Protein AF-0000000086876233 (afdb_homodimer)

Nearest PDB structures (foldseek):
  8zx1-assembly1_B  TM=8.241E-01  e=4.617E-13  Escherichia coli
  2onk-assembly2_I  TM=9.041E-01  e=1.017E-09  Archaeoglobus fulgidus
  8ja7-assembly1_A  TM=8.454E-01  e=2.463E-09  Mycobacterium tuberculosis H37Rv
  8y5f-assembly1_C  TM=8.431E-01  e=1.803E-08  Escherichia coli
  3d31-assembly1_C  TM=8.913E-01  e=1.379E-07  unclassified

pLDDT: mean 89.58, std 10.38, range [38.19, 98.56]

Organism: NCBI:txid248903

Structure (mmCIF, N/CA/C/O backbone):
data_AF-0000000086876233-model_v1
#
loop_
_entity.id
_entity.type
_entity.pdbx_description
1 polymer 'ABC transporter permease'
#
loop_
_atom_site.group_PDB
_atom_site.id
_atom_site.type_symbol
_atom_site.label_atom_id
_atom_site.label_alt_id
_atom_site.label_comp_id
_atom_site.label_asym_id
_atom_site.label_entity_id
_atom_site.label_seq_id
_atom_site.pdbx_PDB_ins_code
_atom_site.Cartn_x
_atom_site.Cartn_y
_atom_site.Cartn_z
_atom_site.occupancy
_atom_site.B_iso_or_equiv
_atom_site.auth_seq_id
_atom_site.auth_comp_id
_atom_site.auth_asym_id
_atom_site.auth_atom_id
_atom_site.pdbx_PDB_model_num
ATOM 1 N N . MET A 1 1 ? 32.031 28.344 3.961 1 38.19 1 MET A N 1
ATOM 2 C CA . MET A 1 1 ? 31.875 27.469 2.811 1 38.19 1 MET A CA 1
ATOM 3 C C . MET A 1 1 ? 30.531 27.672 2.146 1 38.19 1 MET A C 1
ATOM 5 O O . MET A 1 1 ? 29.484 27.625 2.812 1 38.19 1 MET A O 1
ATOM 9 N N . LYS A 1 2 ? 30.484 28.25 1.06 1 51.28 2 LYS A N 1
ATOM 10 C CA . LYS A 1 2 ? 29.344 28.906 0.417 1 51.28 2 LYS A CA 1
ATOM 11 C C . LYS A 1 2 ? 28.219 27.906 0.139 1 51.28 2 LYS A C 1
ATOM 13 O O . LYS A 1 2 ? 28.469 26.734 -0.105 1 51.28 2 LYS A O 1
ATOM 18 N N . LYS A 1 3 ? 27.016 28.219 0.527 1 57.66 3 LYS A N 1
ATOM 19 C CA . LYS A 1 3 ? 25.75 27.531 0.255 1 57.66 3 LYS A CA 1
ATOM 20 C C . LYS A 1 3 ? 25.828 26.75 -1.055 1 57.66 3 LYS A C 1
ATOM 22 O O . LYS A 1 3 ? 25.25 25.656 -1.166 1 57.66 3 LYS A O 1
ATOM 27 N N . SER A 1 4 ? 26.734 27.219 -1.841 1 59.12 4 SER A N 1
ATOM 28 C CA . SER A 1 4 ? 26.828 26.688 -3.193 1 59.12 4 SER A CA 1
ATOM 29 C C . SER A 1 4 ? 27.531 25.328 -3.201 1 59.12 4 SER A C 1
ATOM 31 O O . SER A 1 4 ? 27.172 24.438 -3.982 1 59.12 4 SER A O 1
ATOM 33 N N . VAL A 1 5 ? 28.469 25.156 -2.326 1 55.19 5 VAL A N 1
ATOM 34 C CA . VAL A 1 5 ? 29.266 23.938 -2.35 1 55.19 5 VAL A CA 1
ATOM 35 C C . VAL A 1 5 ? 28.406 22.75 -1.873 1 55.19 5 VAL A C 1
ATOM 37 O O . VAL A 1 5 ? 28.453 21.672 -2.459 1 55.19 5 VAL A O 1
ATOM 40 N N . ILE A 1 6 ? 27.641 22.984 -0.852 1 58.16 6 ILE A N 1
ATOM 41 C CA . ILE A 1 6 ? 26.797 21.922 -0.333 1 58.16 6 ILE A CA 1
ATOM 42 C C . ILE A 1 6 ? 25.75 21.531 -1.381 1 58.16 6 ILE A C 1
ATOM 44 O O . ILE A 1 6 ? 25.438 20.359 -1.563 1 58.16 6 ILE A O 1
ATOM 48 N N . TYR A 1 7 ? 25.344 22.531 -2.072 1 60.31 7 TYR A N 1
ATOM 49 C CA . TYR A 1 7 ? 24.375 22.266 -3.129 1 60.31 7 TYR A CA 1
ATOM 50 C C . TYR A 1 7 ? 25 21.406 -4.234 1 60.31 7 TYR A C 1
ATOM 52 O O . TYR A 1 7 ? 24.359 20.484 -4.742 1 60.31 7 TYR A O 1
ATOM 60 N N . TRP A 1 8 ? 26.172 21.781 -4.539 1 60.09 8 TRP A N 1
ATOM 61 C CA . TRP A 1 8 ? 26.859 21.031 -5.582 1 60.09 8 TRP A CA 1
ATOM 62 C C . TRP A 1 8 ? 27.156 19.609 -5.109 1 60.09 8 TRP A C 1
ATOM 64 O O . TRP A 1 8 ? 27.125 18.672 -5.902 1 60.09 8 TRP A O 1
ATOM 74 N N . LEU A 1 9 ? 27.328 19.484 -3.854 1 59.25 9 LEU A N 1
ATOM 75 C CA . LEU A 1 9 ? 27.625 18.172 -3.295 1 59.25 9 LEU A CA 1
ATOM 76 C C . LEU A 1 9 ? 26.375 17.297 -3.256 1 59.25 9 LEU A C 1
ATOM 78 O O . LEU A 1 9 ? 26.469 16.078 -3.389 1 59.25 9 LEU A O 1
ATOM 82 N N . LEU A 1 10 ? 25.312 18.062 -3.213 1 67.62 10 LEU A N 1
ATOM 83 C CA . LEU A 1 10 ? 24.094 17.297 -3.084 1 67.62 10 LEU A CA 1
ATOM 84 C C . LEU A 1 10 ? 23.469 17.031 -4.453 1 67.62 10 LEU A C 1
ATOM 86 O O . LEU A 1 10 ? 22.625 16.125 -4.594 1 67.62 10 LEU A O 1
ATOM 90 N N . LEU A 1 11 ? 23.969 17.734 -5.441 1 65.88 11 LEU A N 1
ATOM 91 C CA . LEU A 1 11 ? 23.406 17.641 -6.785 1 65.88 11 LEU A CA 1
ATOM 92 C C . LEU A 1 11 ? 23.516 16.219 -7.324 1 65.88 11 LEU A C 1
ATOM 94 O O . LEU A 1 11 ? 22.547 15.688 -7.863 1 65.88 11 LEU A O 1
ATOM 98 N N . PRO A 1 12 ? 24.656 15.625 -7.129 1 64.06 12 PRO A N 1
ATOM 99 C CA . PRO A 1 12 ? 24.734 14.25 -7.637 1 64.06 12 PRO A CA 1
ATOM 100 C C . PRO A 1 12 ? 23.734 13.312 -6.973 1 64.06 12 PRO A C 1
ATOM 102 O O . PRO A 1 12 ? 23.172 12.438 -7.633 1 64.06 12 PRO A O 1
ATOM 105 N N . GLY A 1 13 ? 23.578 13.625 -5.785 1 67.56 13 GLY A N 1
ATOM 106 C CA . GLY A 1 13 ? 22.609 12.812 -5.078 1 67.56 13 GLY A CA 1
ATOM 107 C C . GLY A 1 13 ? 21.188 13 -5.586 1 67.56 13 GLY A C 1
ATOM 108 O O . GLY A 1 13 ? 20.438 12.023 -5.746 1 67.56 13 GLY A O 1
ATOM 109 N N . PHE A 1 14 ? 20.984 14.148 -6 1 74.19 14 PHE A N 1
ATOM 110 C CA . PHE A 1 14 ? 19.641 14.461 -6.477 1 74.19 14 PHE A CA 1
ATOM 111 C C . PHE A 1 14 ? 19.406 13.883 -7.871 1 74.19 14 PHE A C 1
ATOM 113 O O . PHE A 1 14 ? 18.328 13.375 -8.172 1 74.19 14 PHE A O 1
ATOM 120 N N . VAL A 1 15 ? 20.391 14.047 -8.633 1 72.62 15 VAL A N 1
ATOM 121 C CA . VAL A 1 15 ? 20.297 13.484 -9.977 1 72.62 15 VAL A CA 1
ATOM 122 C C . VAL A 1 15 ? 20.125 11.969 -9.898 1 72.62 15 VAL A C 1
ATOM 124 O O . VAL A 1 15 ? 19.312 11.391 -10.617 1 72.62 15 VAL A O 1
ATOM 127 N N . PHE A 1 16 ? 20.812 11.469 -9 1 72.75 16 PHE A N 1
ATOM 128 C CA . PHE A 1 16 ? 20.719 10.031 -8.812 1 72.75 16 PHE A CA 1
ATOM 129 C C . PHE A 1 16 ? 19.328 9.641 -8.336 1 72.75 16 PHE A C 1
ATOM 131 O O . PHE A 1 16 ? 18.734 8.68 -8.836 1 72.75 16 PHE A O 1
ATOM 138 N N . LEU A 1 17 ? 18.875 10.477 -7.508 1 76.88 17 LEU A N 1
ATOM 139 C CA . LEU A 1 17 ? 17.547 10.18 -6.965 1 76.88 17 LEU A CA 1
ATOM 140 C C . LEU A 1 17 ? 16.484 10.297 -8.047 1 76.88 17 LEU A C 1
ATOM 142 O O . LEU A 1 17 ? 15.602 9.438 -8.156 1 76.88 17 LEU A O 1
ATOM 146 N N . ALA A 1 18 ? 16.609 11.336 -8.812 1 78.94 18 ALA A N 1
ATOM 147 C CA . ALA A 1 18 ? 15.656 11.516 -9.898 1 78.94 18 ALA A CA 1
ATOM 148 C C . ALA A 1 18 ? 15.742 10.359 -10.898 1 78.94 18 ALA A C 1
ATOM 150 O O . ALA A 1 18 ? 14.719 9.82 -11.32 1 78.94 18 ALA A O 1
ATOM 151 N N . ALA A 1 19 ? 16.938 10 -11.172 1 81.12 19 ALA A N 1
ATOM 152 C CA . ALA A 1 19 ? 17.156 8.875 -12.086 1 81.12 19 ALA A CA 1
ATOM 153 C C . ALA A 1 19 ? 16.625 7.574 -11.492 1 81.12 19 ALA A C 1
ATOM 155 O O . ALA A 1 19 ? 15.984 6.789 -12.195 1 81.12 19 ALA A O 1
ATOM 156 N N . PHE A 1 20 ? 16.859 7.453 -10.273 1 85.56 20 PHE A N 1
ATOM 157 C CA . PHE A 1 20 ? 16.438 6.258 -9.555 1 85.56 20 PHE A CA 1
ATOM 158 C C . PHE A 1 20 ? 14.914 6.164 -9.508 1 85.56 20 PHE A C 1
ATOM 160 O O . PHE A 1 20 ? 14.352 5.07 -9.617 1 85.56 20 PHE A O 1
ATOM 167 N N . MET A 1 21 ? 14.273 7.289 -9.547 1 84.69 21 MET A N 1
ATOM 168 C CA . MET A 1 21 ? 12.828 7.324 -9.391 1 84.69 21 MET A CA 1
ATOM 169 C C . MET A 1 21 ? 12.133 7.266 -10.75 1 84.69 21 MET A C 1
ATOM 171 O O . MET A 1 21 ? 11.078 6.648 -10.883 1 84.69 21 MET A O 1
ATOM 175 N N . ILE A 1 22 ? 12.719 7.805 -11.797 1 89.5 22 ILE A N 1
ATOM 176 C CA . ILE A 1 22 ? 12.008 8.047 -13.047 1 89.5 22 ILE A CA 1
ATOM 177 C C . ILE A 1 22 ? 12.5 7.078 -14.117 1 89.5 22 ILE A C 1
ATOM 179 O O . ILE A 1 22 ? 11.703 6.57 -14.914 1 89.5 22 ILE A O 1
ATOM 183 N N . ILE A 1 23 ? 13.688 6.695 -14.141 1 90.31 23 ILE A N 1
ATOM 184 C CA . ILE A 1 23 ? 14.336 5.984 -15.234 1 90.31 23 ILE A CA 1
ATOM 185 C C . ILE A 1 23 ? 13.688 4.613 -15.422 1 90.31 23 ILE A C 1
ATOM 187 O O . ILE A 1 23 ? 13.383 4.215 -16.547 1 90.31 23 ILE A O 1
ATOM 191 N N . PRO A 1 24 ? 13.469 3.887 -14.328 1 91.19 24 PRO A N 1
ATOM 192 C CA . PRO A 1 24 ? 12.883 2.562 -14.539 1 91.19 24 PRO A CA 1
ATOM 193 C C . PRO A 1 24 ? 11.547 2.623 -15.273 1 91.19 24 PRO A C 1
ATOM 195 O O . PRO A 1 24 ? 11.297 1.821 -16.172 1 91.19 24 PRO A O 1
ATOM 198 N N . ILE A 1 25 ? 10.781 3.547 -14.945 1 91.44 25 ILE A N 1
ATOM 199 C CA . ILE A 1 25 ? 9.438 3.678 -15.5 1 91.44 25 ILE A CA 1
ATOM 200 C C . ILE A 1 25 ? 9.531 4.148 -16.953 1 91.44 25 ILE A C 1
ATOM 202 O O . ILE A 1 25 ? 8.859 3.605 -17.828 1 91.44 25 ILE A O 1
ATOM 206 N N . VAL A 1 26 ? 10.414 5.105 -17.203 1 91.31 26 VAL A N 1
ATOM 207 C CA . VAL A 1 26 ? 10.586 5.66 -18.547 1 91.31 26 VAL A CA 1
ATOM 208 C C . VAL A 1 26 ? 11.125 4.586 -19.484 1 91.31 26 VAL A C 1
ATOM 210 O O . VAL A 1 26 ? 10.719 4.5 -20.641 1 91.31 26 VAL A O 1
ATOM 213 N N . LEU A 1 27 ? 12.031 3.775 -19.016 1 90.88 27 LEU A N 1
ATOM 214 C CA . LEU A 1 27 ? 12.602 2.709 -19.828 1 90.88 27 LEU A CA 1
ATOM 215 C C . LEU A 1 27 ? 11.547 1.665 -20.172 1 90.88 27 LEU A C 1
ATOM 217 O O . LEU A 1 27 ? 11.547 1.116 -21.281 1 90.88 27 LEU A O 1
ATOM 221 N N . THR A 1 28 ? 10.688 1.397 -19.172 1 92.81 28 THR A N 1
ATOM 222 C CA . THR A 1 28 ? 9.594 0.465 -19.422 1 92.81 28 THR A CA 1
ATOM 223 C C . THR A 1 28 ? 8.68 0.987 -20.531 1 92.81 28 THR A C 1
ATOM 225 O O . THR A 1 28 ? 8.359 0.26 -21.469 1 92.81 28 THR A O 1
ATOM 228 N N . ILE A 1 29 ? 8.328 2.215 -20.484 1 93.5 29 ILE A N 1
ATOM 229 C CA . ILE A 1 29 ? 7.461 2.824 -21.484 1 93.5 29 ILE A CA 1
ATOM 230 C C . ILE A 1 29 ? 8.172 2.838 -22.828 1 93.5 29 ILE A C 1
ATOM 232 O O . ILE A 1 29 ? 7.574 2.5 -23.859 1 93.5 29 ILE A O 1
ATOM 236 N N . GLY A 1 30 ? 9.398 3.191 -22.875 1 91.94 30 GLY A N 1
ATOM 237 C CA . GLY A 1 30 ? 10.18 3.258 -24.094 1 91.94 30 GLY A CA 1
ATOM 238 C C . GLY A 1 30 ? 10.297 1.921 -24.797 1 91.94 30 GLY A C 1
ATOM 239 O O . GLY A 1 30 ? 10.289 1.861 -26.031 1 91.94 30 GLY A O 1
ATOM 240 N N . SER A 1 31 ? 10.344 0.883 -24.031 1 91 31 SER A N 1
ATOM 241 C CA . SER A 1 31 ? 10.516 -0.45 -24.594 1 91 31 SER A CA 1
ATOM 242 C C . SER A 1 31 ? 9.273 -0.887 -25.359 1 91 31 SER A C 1
ATOM 244 O O . SER A 1 31 ? 9.328 -1.831 -26.156 1 91 31 SER A O 1
ATOM 246 N N . THR A 1 32 ? 8.164 -0.226 -25.125 1 94.94 32 THR A N 1
ATOM 247 C CA . THR A 1 32 ? 6.91 -0.636 -25.75 1 94.94 32 THR A CA 1
ATOM 248 C C . THR A 1 32 ? 6.84 -0.139 -27.188 1 94.94 32 THR A C 1
ATOM 250 O O . THR A 1 32 ? 6.023 -0.621 -27.984 1 94.94 32 THR A O 1
ATOM 253 N N . PHE A 1 33 ? 7.688 0.829 -27.531 1 94.69 33 PHE A N 1
ATOM 254 C CA . PHE A 1 33 ? 7.578 1.464 -28.844 1 94.69 33 PHE A CA 1
ATOM 255 C C . PHE A 1 33 ? 8.539 0.824 -29.828 1 94.69 33 PHE A C 1
ATOM 257 O O . PHE A 1 33 ? 8.555 1.185 -31.016 1 94.69 33 PHE A O 1
ATOM 264 N N . PHE A 1 34 ? 9.344 -0.151 -29.375 1 88.31 34 PHE A N 1
ATOM 265 C CA . PHE A 1 34 ? 10.289 -0.805 -30.266 1 88.31 34 PHE A CA 1
ATOM 266 C C . PHE A 1 34 ? 10.141 -2.32 -30.203 1 88.31 34 PHE A C 1
ATOM 268 O O . PHE A 1 34 ? 10.102 -2.898 -29.109 1 88.31 34 PHE A O 1
ATOM 275 N N . GLN A 1 35 ? 9.891 -2.916 -31.297 1 82.62 35 GLN A N 1
ATOM 276 C CA . GLN A 1 35 ? 9.891 -4.363 -31.484 1 82.62 35 GLN A CA 1
ATOM 277 C C . GLN A 1 35 ? 10.773 -4.77 -32.656 1 82.62 35 GLN A C 1
ATOM 279 O O . GLN A 1 35 ? 10.57 -4.32 -33.781 1 82.62 35 GLN A O 1
ATOM 284 N N . GLU A 1 36 ? 11.711 -5.641 -32.344 1 82.12 36 GLU A N 1
ATOM 285 C CA . GLU A 1 36 ? 12.648 -6.074 -33.375 1 82.12 36 GLU A CA 1
ATOM 286 C C . GLU A 1 36 ? 13.242 -4.883 -34.125 1 82.12 36 GLU A C 1
ATOM 288 O O . GLU A 1 36 ? 13.219 -4.84 -35.344 1 82.12 36 GLU A O 1
ATOM 293 N N . ASN A 1 37 ? 13.539 -3.855 -33.469 1 82.25 37 ASN A N 1
ATOM 294 C CA . ASN A 1 37 ? 14.25 -2.682 -33.969 1 82.25 37 ASN A CA 1
ATOM 295 C C . ASN A 1 37 ? 13.352 -1.81 -34.812 1 82.25 37 ASN A C 1
ATOM 297 O O . ASN A 1 37 ? 13.836 -1.03 -35.656 1 82.25 37 ASN A O 1
ATOM 301 N N . SER A 1 38 ? 12.094 -1.991 -34.781 1 89.19 38 SER A N 1
ATOM 302 C CA . SER A 1 38 ? 11.156 -1.14 -35.531 1 89.19 38 SER A CA 1
ATOM 303 C C . SER A 1 38 ? 10.188 -0.445 -34.562 1 89.19 38 SER A C 1
ATOM 305 O O . SER A 1 38 ? 9.75 -1.038 -33.562 1 89.19 38 SER A O 1
ATOM 307 N N . PHE A 1 39 ? 10.039 0.782 -34.844 1 92.31 39 PHE A N 1
ATOM 308 C CA . PHE A 1 39 ? 9.055 1.56 -34.125 1 92.31 39 PHE A CA 1
ATOM 309 C C . PHE A 1 39 ? 7.645 1.055 -34.375 1 92.31 39 PHE A C 1
ATOM 311 O O . PHE A 1 39 ? 7.297 0.746 -35.531 1 92.31 39 PHE A O 1
ATOM 318 N N . THR A 1 40 ? 6.871 0.776 -33.344 1 92.75 40 THR A N 1
ATOM 319 C CA . THR A 1 40 ? 5.543 0.212 -33.562 1 92.75 40 THR A CA 1
ATOM 320 C C . THR A 1 40 ? 4.602 0.6 -32.438 1 92.75 40 THR A C 1
ATOM 322 O O . THR A 1 40 ? 5.051 0.921 -31.328 1 92.75 40 THR A O 1
ATOM 325 N N . PHE A 1 41 ? 3.342 0.661 -32.75 1 93.81 41 PHE A N 1
ATOM 326 C CA . PHE A 1 41 ? 2.271 0.828 -31.766 1 93.81 41 PHE A CA 1
ATOM 327 C C . PHE A 1 41 ? 1.419 -0.433 -31.688 1 93.81 41 PHE A C 1
ATOM 329 O O . PHE A 1 41 ? 0.325 -0.409 -31.109 1 93.81 41 PHE A O 1
ATOM 336 N N . GLU A 1 42 ? 1.962 -1.476 -32.188 1 92.88 42 GLU A N 1
ATOM 337 C CA . GLU A 1 42 ? 1.194 -2.707 -32.344 1 92.88 42 GLU A CA 1
ATOM 338 C C . GLU A 1 42 ? 0.76 -3.266 -30.984 1 92.88 42 GLU A C 1
ATOM 340 O O . GLU A 1 42 ? -0.332 -3.822 -30.859 1 92.88 42 GLU A O 1
ATOM 345 N N . GLY A 1 43 ? 1.6 -3.107 -30.016 1 94.44 43 GLY A N 1
ATOM 346 C CA . GLY A 1 43 ? 1.256 -3.594 -28.688 1 94.44 43 GLY A CA 1
ATOM 347 C C . GLY A 1 43 ? -0.004 -2.959 -28.125 1 94.44 43 GLY A C 1
ATOM 348 O O . GLY A 1 43 ? -0.845 -3.646 -27.547 1 94.44 43 GLY A O 1
ATOM 349 N N . TYR A 1 44 ? -0.13 -1.728 -28.391 1 96.5 44 TYR A N 1
ATOM 350 C CA . TYR A 1 44 ? -1.295 -0.999 -27.906 1 96.5 44 TYR A CA 1
ATOM 351 C C . TYR A 1 44 ? -2.535 -1.344 -28.719 1 96.5 44 TYR A C 1
ATOM 353 O O . TYR A 1 44 ? -3.619 -1.533 -28.156 1 96.5 44 TYR A O 1
ATOM 361 N N . MET A 1 45 ? -2.365 -1.444 -29.969 1 95.88 45 MET A N 1
ATOM 362 C CA . MET A 1 45 ? -3.484 -1.802 -30.844 1 95.88 45 MET A CA 1
ATOM 363 C C . MET A 1 45 ? -4.004 -3.197 -30.516 1 95.88 45 MET A C 1
ATOM 365 O O . MET A 1 45 ? -5.215 -3.416 -30.453 1 95.88 45 MET A O 1
ATOM 369 N N . HIS A 1 46 ? -3.098 -4.047 -30.328 1 95 46 HIS A N 1
ATOM 370 C CA . HIS A 1 46 ? -3.467 -5.41 -29.969 1 95 46 HIS A CA 1
ATOM 371 C C . HIS A 1 46 ? -4.219 -5.441 -28.641 1 95 46 HIS A C 1
ATOM 373 O O . HIS A 1 46 ? -5.234 -6.133 -28.516 1 95 46 HIS A O 1
ATOM 379 N N . PHE A 1 47 ? -3.758 -4.734 -27.688 1 96.75 47 PHE A N 1
ATOM 380 C CA . PHE A 1 47 ? -4.387 -4.707 -26.375 1 96.75 47 PHE A CA 1
ATOM 381 C C . PHE A 1 47 ? -5.82 -4.195 -26.469 1 96.75 47 PHE A C 1
ATOM 383 O O . PHE A 1 47 ? -6.742 -4.812 -25.938 1 96.75 47 PHE A O 1
ATOM 390 N N . PHE A 1 48 ? -6.086 -3.133 -27.234 1 97.19 48 PHE A N 1
ATOM 391 C CA . PHE A 1 48 ? -7.379 -2.465 -27.219 1 97.19 48 PHE A CA 1
ATOM 392 C C . PHE A 1 48 ? -8.344 -3.133 -28.188 1 97.19 48 PHE A C 1
ATOM 394 O O . PHE A 1 48 ? -9.555 -2.895 -28.141 1 97.19 48 PHE A O 1
ATOM 401 N N . ARG A 1 49 ? -7.871 -4.012 -29.016 1 96.81 49 ARG A N 1
ATOM 402 C CA . ARG A 1 49 ? -8.727 -4.719 -29.953 1 96.81 49 ARG A CA 1
ATOM 403 C C . ARG A 1 49 ? -9.172 -6.062 -29.391 1 96.81 49 ARG A C 1
ATOM 405 O O . ARG A 1 49 ? -10.117 -6.672 -29.906 1 96.81 49 ARG A O 1
ATOM 412 N N . ASP A 1 50 ? -8.523 -6.531 -28.406 1 97.19 50 ASP A N 1
ATOM 413 C CA . ASP A 1 50 ? -8.844 -7.832 -27.828 1 97.19 50 ASP A CA 1
ATOM 414 C C . ASP A 1 50 ? -9.938 -7.703 -26.766 1 97.19 50 ASP A C 1
ATOM 416 O O . ASP A 1 50 ? -9.742 -7.043 -25.75 1 97.19 50 ASP A O 1
ATOM 420 N N . PRO A 1 51 ? -11.023 -8.375 -26.938 1 97.31 51 PRO A N 1
ATOM 421 C CA . PRO A 1 51 ? -12.133 -8.273 -26 1 97.31 51 PRO A CA 1
ATOM 422 C C . PRO A 1 51 ? -11.781 -8.797 -24.609 1 97.31 51 PRO A C 1
ATOM 424 O O . PRO A 1 51 ? -12.297 -8.289 -23.609 1 97.31 51 PRO A O 1
ATOM 427 N N . TYR A 1 52 ? -10.969 -9.695 -24.594 1 96.62 52 TYR A N 1
ATOM 428 C CA . TYR A 1 52 ? -10.547 -10.234 -23.312 1 96.62 52 TYR A CA 1
ATOM 429 C C . TYR A 1 52 ? -9.781 -9.188 -22.5 1 96.62 52 TYR A C 1
ATOM 431 O O . TYR A 1 52 ? -10.016 -9.023 -21.312 1 96.62 52 TYR A O 1
ATOM 439 N N . PHE A 1 53 ? -8.898 -8.492 -23.172 1 97.12 53 PHE A N 1
ATOM 440 C CA . PHE A 1 53 ? -8.109 -7.457 -22.516 1 97.12 53 PHE A CA 1
ATOM 441 C C . PHE A 1 53 ? -9 -6.301 -22.078 1 97.12 53 PHE A C 1
ATOM 443 O O . PHE A 1 53 ? -8.82 -5.758 -20.984 1 97.12 53 PHE A O 1
ATOM 450 N N . LEU A 1 54 ? -9.93 -6 -22.844 1 97.25 54 LEU A N 1
ATOM 451 C CA . LEU A 1 54 ? -10.844 -4.918 -22.5 1 97.25 54 LEU A CA 1
ATOM 452 C C . LEU A 1 54 ? -11.719 -5.301 -21.312 1 97.25 54 LEU A C 1
ATOM 454 O O . LEU A 1 54 ? -12.055 -4.445 -20.484 1 97.25 54 LEU A O 1
ATOM 458 N N . LYS A 1 55 ? -12.094 -6.539 -21.234 1 97.31 55 LYS A N 1
ATOM 459 C CA . LYS A 1 55 ? -12.859 -7.012 -20.094 1 97.31 55 LYS A CA 1
ATOM 460 C C . LYS A 1 55 ? -12.062 -6.855 -18.797 1 97.31 55 LYS A C 1
ATOM 462 O O . LYS A 1 55 ? -12.625 -6.484 -17.766 1 97.31 55 LYS A O 1
ATOM 467 N N . ILE A 1 56 ? -10.781 -7.129 -18.891 1 97.62 56 ILE A N 1
ATOM 468 C CA . ILE A 1 56 ? -9.906 -6.984 -17.734 1 97.62 56 ILE A CA 1
ATOM 469 C C . ILE A 1 56 ? -9.844 -5.52 -17.297 1 97.62 56 ILE A C 1
ATOM 471 O O . ILE A 1 56 ? -9.93 -5.207 -16.109 1 97.62 56 ILE A O 1
ATOM 475 N N . LEU A 1 57 ? -9.742 -4.656 -18.266 1 96.94 57 LEU A N 1
ATOM 476 C CA . LEU A 1 57 ? -9.703 -3.225 -17.984 1 96.94 57 LEU A CA 1
ATOM 477 C C . LEU A 1 57 ? -11.016 -2.764 -17.359 1 96.94 57 LEU A C 1
ATOM 479 O O . LEU A 1 57 ? -11.016 -1.978 -16.406 1 96.94 57 LEU A O 1
ATOM 483 N N . LEU A 1 58 ? -12.086 -3.236 -17.844 1 96.88 58 LEU A N 1
ATOM 484 C CA . LEU A 1 58 ? -13.398 -2.844 -17.344 1 96.88 58 LEU A CA 1
ATOM 485 C C . LEU A 1 58 ? -13.617 -3.373 -15.93 1 96.88 58 LEU A C 1
ATOM 487 O O . LEU A 1 58 ? -14.211 -2.688 -15.094 1 96.88 58 LEU A O 1
ATOM 491 N N . THR A 1 59 ? -13.211 -4.566 -15.711 1 98 59 THR A N 1
ATOM 492 C CA . THR A 1 59 ? -13.297 -5.113 -14.367 1 98 59 THR A CA 1
ATOM 493 C C . THR A 1 59 ? -12.477 -4.281 -13.391 1 98 59 THR A C 1
ATOM 495 O O . THR A 1 59 ? -12.906 -4.023 -12.266 1 98 59 THR A O 1
ATOM 498 N N . THR A 1 60 ? -11.297 -3.875 -13.828 1 98.06 60 THR A N 1
ATOM 499 C CA . THR A 1 60 ? -10.43 -3.035 -13.008 1 98.06 60 THR A CA 1
ATOM 500 C C . THR A 1 60 ? -11.117 -1.722 -12.656 1 98.06 60 THR A C 1
ATOM 502 O O . THR A 1 60 ? -11.125 -1.308 -11.492 1 98.06 60 THR A O 1
ATOM 505 N N . LEU A 1 61 ? -11.711 -1.141 -13.648 1 96.56 61 LEU A N 1
ATOM 506 C CA . LEU A 1 61 ? -12.398 0.129 -13.445 1 96.56 61 LEU A CA 1
ATOM 507 C C . LEU A 1 61 ? -13.625 -0.054 -12.547 1 96.56 61 LEU A C 1
ATOM 509 O O . LEU A 1 61 ? -13.875 0.766 -11.664 1 96.56 61 LEU A O 1
ATOM 513 N N . GLN A 1 62 ? -14.344 -1.07 -12.758 1 97.69 62 GLN A N 1
ATOM 514 C CA . GLN A 1 62 ? -15.523 -1.357 -11.953 1 97.69 62 GLN A CA 1
ATOM 515 C C . GLN A 1 62 ? -15.156 -1.545 -10.484 1 97.69 62 GLN A C 1
ATOM 517 O O . GLN A 1 62 ? -15.773 -0.943 -9.602 1 97.69 62 GLN A O 1
ATOM 522 N N . VAL A 1 63 ? -14.203 -2.348 -10.25 1 98.44 63 VAL A N 1
ATOM 523 C CA . VAL A 1 63 ? -13.758 -2.637 -8.891 1 98.44 63 VAL A CA 1
ATOM 524 C C . VAL A 1 63 ? -13.273 -1.354 -8.219 1 98.44 63 VAL A C 1
ATOM 526 O O . VAL A 1 63 ? -13.594 -1.091 -7.059 1 98.44 63 VAL A O 1
ATOM 529 N N . SER A 1 64 ? -12.516 -0.557 -8.938 1 98.12 64 SER A N 1
ATOM 530 C CA . SER A 1 64 ? -11.953 0.668 -8.383 1 98.12 64 SER A CA 1
ATOM 531 C C . SER A 1 64 ? -13.047 1.692 -8.086 1 98.12 64 SER A C 1
ATOM 533 O O . SER A 1 64 ? -13.031 2.336 -7.035 1 98.12 64 SER A O 1
ATOM 535 N N . VAL A 1 65 ? -13.984 1.818 -9 1 97.12 65 VAL A N 1
ATOM 536 C CA . VAL A 1 65 ? -15.062 2.791 -8.836 1 97.12 65 VAL A CA 1
ATOM 537 C C . VAL A 1 65 ? -15.961 2.377 -7.676 1 97.12 65 VAL A C 1
ATOM 539 O O . VAL A 1 65 ? -16.281 3.195 -6.812 1 97.12 65 VAL A O 1
ATOM 542 N N . VAL A 1 66 ? -16.359 1.165 -7.648 1 98.56 66 VAL A N 1
ATOM 543 C CA . VAL A 1 66 ? -17.281 0.691 -6.613 1 98.56 66 VAL A CA 1
ATOM 544 C C . VAL A 1 66 ? -16.594 0.753 -5.25 1 98.56 66 VAL A C 1
ATOM 546 O O . VAL A 1 66 ? -17.203 1.159 -4.258 1 98.56 66 VAL A O 1
ATOM 549 N N . THR A 1 67 ? -15.328 0.35 -5.18 1 98.5 67 THR A N 1
ATOM 550 C CA . THR A 1 67 ? -14.586 0.443 -3.93 1 98.5 67 THR A CA 1
ATOM 551 C C . THR A 1 67 ? -14.539 1.885 -3.43 1 98.5 67 THR A C 1
ATOM 553 O O . THR A 1 67 ? -14.766 2.143 -2.244 1 98.5 67 THR A O 1
ATOM 556 N N . THR A 1 68 ? -14.273 2.787 -4.355 1 97.94 68 THR A N 1
ATOM 557 C CA . THR A 1 68 ? -14.211 4.199 -3.994 1 97.94 68 THR A CA 1
ATOM 558 C C . THR A 1 68 ? -15.555 4.68 -3.463 1 97.94 68 THR A C 1
ATOM 560 O O . THR A 1 68 ? -15.617 5.348 -2.428 1 97.94 68 THR A O 1
ATOM 563 N N . LEU A 1 69 ? -16.625 4.305 -4.109 1 97.94 69 LEU A N 1
ATOM 564 C CA . LEU A 1 69 ? -17.953 4.711 -3.697 1 97.94 69 LEU A CA 1
ATOM 565 C C . LEU A 1 69 ? -18.297 4.129 -2.33 1 97.94 69 LEU A C 1
ATOM 567 O O . LEU A 1 69 ? -18.859 4.824 -1.479 1 97.94 69 LEU A O 1
ATOM 571 N N . VAL A 1 70 ? -17.969 2.91 -2.127 1 97 70 VAL A N 1
ATOM 572 C CA . VAL A 1 70 ? -18.266 2.258 -0.853 1 97 70 VAL A CA 1
ATOM 573 C C . VAL A 1 70 ? -17.453 2.93 0.261 1 97 70 VAL A C 1
ATOM 575 O O . VAL A 1 70 ? -17.984 3.154 1.357 1 97 70 VAL A O 1
ATOM 578 N N . CYS A 1 71 ? -16.203 3.262 -0.003 1 96.62 71 CYS A N 1
ATOM 579 C CA . CYS A 1 71 ? -15.375 3.93 0.994 1 96.62 71 CYS A CA 1
ATOM 580 C C . CYS A 1 71 ? -15.922 5.312 1.319 1 96.62 71 CYS A C 1
ATOM 582 O O . CYS A 1 71 ? -15.82 5.777 2.457 1 96.62 71 CYS A O 1
ATOM 584 N N . VAL A 1 72 ? -16.5 5.949 0.304 1 95.31 72 VAL A N 1
ATOM 585 C CA . VAL A 1 72 ? -17.094 7.258 0.542 1 95.31 72 VAL A CA 1
ATOM 586 C C . VAL A 1 72 ? -18.328 7.102 1.433 1 95.31 72 VAL A C 1
ATOM 588 O O . VAL A 1 72 ? -18.484 7.82 2.424 1 95.31 72 VAL A O 1
ATOM 591 N N . VAL A 1 73 ? -19.156 6.164 1.16 1 93.56 73 VAL A N 1
ATOM 592 C CA . VAL A 1 73 ? -20.438 5.965 1.852 1 93.56 73 VAL A CA 1
ATOM 593 C C . VAL A 1 73 ? -20.172 5.535 3.293 1 93.56 73 VAL A C 1
ATOM 595 O O . VAL A 1 73 ? -20.844 5.992 4.215 1 93.56 73 VAL A O 1
ATOM 598 N N . LEU A 1 74 ? -19.172 4.719 3.494 1 92.56 74 LEU A N 1
ATOM 599 C CA . LEU A 1 74 ? -18.891 4.234 4.84 1 92.56 74 LEU A CA 1
ATOM 600 C C . LEU A 1 74 ? -17.953 5.191 5.57 1 92.56 74 LEU A C 1
ATOM 602 O O . LEU A 1 74 ? -18.078 5.375 6.785 1 92.56 74 LEU A O 1
ATOM 606 N N . GLY A 1 75 ? -17.062 5.754 4.82 1 93.12 75 GLY A N 1
ATOM 607 C CA . GLY A 1 75 ? -16.016 6.578 5.414 1 93.12 75 GLY A CA 1
ATOM 608 C C . GLY A 1 75 ? -16.531 7.914 5.914 1 93.12 75 GLY A C 1
ATOM 609 O O . GLY A 1 75 ? -16.109 8.391 6.969 1 93.12 75 GLY A O 1
ATOM 610 N N . PHE A 1 76 ? -17.469 8.492 5.203 1 91.81 76 PHE A N 1
ATOM 611 C CA . PHE A 1 76 ? -17.938 9.836 5.543 1 91.81 76 PHE A CA 1
ATOM 612 C C . PHE A 1 76 ? -18.656 9.836 6.887 1 91.81 76 PHE A C 1
ATOM 614 O O . PHE A 1 76 ? -18.281 10.578 7.797 1 91.81 76 PHE A O 1
ATOM 621 N N . PRO A 1 77 ? -19.672 9.008 7.066 1 89 77 PRO A N 1
ATOM 622 C CA . PRO A 1 77 ? -20.344 9.008 8.367 1 89 77 PRO A CA 1
ATOM 623 C C . PRO A 1 77 ? -19.406 8.625 9.516 1 89 77 PRO A C 1
ATOM 625 O O . PRO A 1 77 ? -19.531 9.156 10.617 1 89 77 PRO A O 1
ATOM 628 N N . THR A 1 78 ? -18.484 7.75 9.242 1 91 78 THR A N 1
ATOM 629 C CA . THR A 1 78 ? -17.531 7.328 10.266 1 91 78 THR A CA 1
ATOM 630 C C . THR A 1 78 ? -16.609 8.477 10.648 1 91 78 THR A C 1
ATOM 632 O O . THR A 1 78 ? -16.391 8.734 11.836 1 91 78 THR A O 1
ATOM 635 N N . ALA A 1 79 ? -16.094 9.102 9.625 1 92.38 79 ALA A N 1
ATOM 636 C CA . ALA A 1 79 ? -15.203 10.234 9.867 1 92.38 79 ALA A CA 1
ATOM 637 C C . ALA A 1 79 ? -15.922 11.352 10.609 1 92.38 79 ALA A C 1
ATOM 639 O O . ALA A 1 79 ? -15.336 12 11.492 1 92.38 79 ALA A O 1
ATOM 640 N N . TYR A 1 80 ? -17.141 11.609 10.242 1 88.94 80 TYR A N 1
ATOM 641 C CA . TYR A 1 80 ? -17.922 12.625 10.922 1 88.94 80 TYR A CA 1
ATOM 642 C C . TYR A 1 80 ? -18.094 12.297 12.398 1 88.94 80 TYR A C 1
ATOM 644 O O . TYR A 1 80 ? -17.922 13.156 13.266 1 88.94 80 TYR A O 1
ATOM 652 N N . TYR A 1 81 ? -18.406 11.086 12.672 1 87.38 81 TYR A N 1
ATOM 653 C CA . TYR A 1 81 ? -18.562 10.641 14.047 1 87.38 81 TYR A CA 1
ATOM 654 C C . TYR A 1 81 ? -17.266 10.789 14.828 1 87.38 81 TYR A C 1
ATOM 656 O O . TYR A 1 81 ? -17.266 11.305 15.953 1 87.38 81 TYR A O 1
ATOM 664 N N . ILE A 1 82 ? -16.203 10.383 14.281 1 90.06 82 ILE A N 1
ATOM 665 C CA . ILE A 1 82 ? -14.914 10.414 14.945 1 90.06 82 ILE A CA 1
ATOM 666 C C . ILE A 1 82 ? -14.492 11.859 15.203 1 90.06 82 ILE A C 1
ATOM 668 O O . ILE A 1 82 ? -13.969 12.188 16.266 1 90.06 82 ILE A O 1
ATOM 672 N N . SER A 1 83 ? -14.789 12.719 14.273 1 90 83 SER A N 1
ATOM 673 C CA . SER A 1 83 ? -14.359 14.117 14.352 1 90 83 SER A CA 1
ATOM 674 C C . SER A 1 83 ? -15.055 14.844 15.5 1 90 83 SER A C 1
ATOM 676 O O . SER A 1 83 ? -14.57 15.875 15.977 1 90 83 SER A O 1
ATOM 678 N N . GLN A 1 84 ? -16.156 14.305 16.016 1 86.31 84 GLN A N 1
ATOM 679 C CA . GLN A 1 84 ? -16.938 14.953 17.062 1 86.31 84 GLN A CA 1
ATOM 680 C C . GLN A 1 84 ? -16.562 14.43 18.438 1 86.31 84 GLN A C 1
ATOM 682 O O . GLN A 1 84 ? -17.094 14.891 19.453 1 86.31 84 GLN A O 1
ATOM 687 N N . LYS A 1 85 ? -15.68 13.516 18.5 1 89.44 85 LYS A N 1
ATOM 688 C CA . LYS A 1 85 ? -15.32 12.914 19.781 1 89.44 85 LYS A CA 1
ATOM 689 C C . LYS A 1 85 ? -14.172 13.672 20.438 1 89.44 85 LYS A C 1
ATOM 691 O O . LYS A 1 85 ? -13.477 14.453 19.797 1 89.44 85 LYS A O 1
ATOM 696 N N . ALA A 1 86 ? -14.094 13.438 21.734 1 92.25 86 ALA A N 1
ATOM 697 C CA . ALA A 1 86 ? -12.977 14 22.484 1 92.25 86 ALA A CA 1
ATOM 698 C C . ALA A 1 86 ? -11.648 13.43 22 1 92.25 86 ALA A C 1
ATOM 700 O O . ALA A 1 86 ? -11.609 12.359 21.391 1 92.25 86 ALA A O 1
ATOM 701 N N . PRO A 1 87 ? -10.602 14.086 22.25 1 92.25 87 PRO A N 1
ATOM 702 C CA . PRO A 1 87 ? -9.289 13.727 21.719 1 92.25 87 PRO A CA 1
ATOM 703 C C . PRO A 1 87 ? -8.883 12.297 22.047 1 92.25 87 PRO A C 1
ATOM 705 O O . PRO A 1 87 ? -8.398 11.57 21.172 1 92.25 87 PRO A O 1
ATOM 708 N N . ARG A 1 88 ? -9.078 11.875 23.219 1 93.19 88 ARG A N 1
ATOM 709 C CA . ARG A 1 88 ? -8.68 10.531 23.609 1 93.19 88 ARG A CA 1
ATOM 710 C C . ARG A 1 88 ? -9.492 9.477 22.859 1 93.19 88 ARG A C 1
ATOM 712 O O . ARG A 1 88 ? -8.93 8.508 22.344 1 93.19 88 ARG A O 1
ATOM 719 N N . ARG A 1 89 ? -10.781 9.594 22.812 1 90.69 89 ARG A N 1
ATOM 720 C CA . ARG A 1 89 ? -11.648 8.664 22.094 1 90.69 89 ARG A CA 1
ATOM 721 C C . ARG A 1 89 ? -11.383 8.703 20.594 1 90.69 89 ARG A C 1
ATOM 723 O O . ARG A 1 89 ? -11.414 7.668 19.938 1 90.69 89 ARG A O 1
ATOM 730 N N . LYS A 1 90 ? -11.094 9.906 20.125 1 91.81 90 LYS A N 1
ATOM 731 C CA . LYS A 1 90 ? -10.734 10.07 18.719 1 91.81 90 LYS A CA 1
ATOM 732 C C . LYS A 1 90 ? -9.484 9.273 18.359 1 91.81 90 LYS A C 1
ATOM 734 O O . LYS A 1 90 ? -9.453 8.562 17.359 1 91.81 90 LYS A O 1
ATOM 739 N N . GLY A 1 91 ? -8.562 9.375 19.25 1 90.62 91 GLY A N 1
ATOM 740 C CA . GLY A 1 91 ? -7.324 8.648 19.047 1 90.62 91 GLY A CA 1
ATOM 741 C C . GLY A 1 91 ? -7.516 7.145 19 1 90.62 91 GLY A C 1
ATOM 742 O O . GLY A 1 91 ? -6.941 6.469 18.141 1 90.62 91 GLY A O 1
ATOM 743 N N . ILE A 1 92 ? -8.312 6.641 19.797 1 88.5 92 ILE A N 1
ATOM 744 C CA . ILE A 1 92 ? -8.562 5.207 19.875 1 88.5 92 ILE A CA 1
ATOM 745 C C . ILE A 1 92 ? -9.297 4.75 18.609 1 88.5 92 ILE A C 1
ATOM 747 O O . ILE A 1 92 ? -8.953 3.729 18.016 1 88.5 92 ILE A O 1
ATOM 751 N N . LEU A 1 93 ? -10.289 5.539 18.219 1 88.62 93 LEU A N 1
ATOM 752 C CA . LEU A 1 93 ? -11.078 5.176 17.047 1 88.62 93 LEU A CA 1
ATOM 753 C C . LEU A 1 93 ? -10.234 5.242 15.773 1 88.62 93 LEU A C 1
ATOM 755 O O . LEU A 1 93 ? -10.359 4.391 14.891 1 88.62 93 LEU A O 1
ATOM 759 N N . LEU A 1 94 ? -9.359 6.191 15.727 1 89.81 94 LEU A N 1
ATOM 760 C CA . LEU A 1 94 ? -8.469 6.297 14.578 1 89.81 94 LEU A CA 1
ATOM 761 C C . LEU A 1 94 ? -7.469 5.141 14.562 1 89.81 94 LEU A C 1
ATOM 763 O O . LEU A 1 94 ? -7.164 4.594 13.5 1 89.81 94 LEU A O 1
ATOM 767 N N . ALA A 1 95 ? -7.047 4.785 15.711 1 86.38 95 ALA A N 1
ATOM 768 C CA . ALA A 1 95 ? -6.121 3.658 15.805 1 86.38 95 ALA A CA 1
ATOM 769 C C . ALA A 1 95 ? -6.777 2.369 15.312 1 86.38 95 ALA A C 1
ATOM 771 O O . ALA A 1 95 ? -6.152 1.579 14.602 1 86.38 95 ALA A O 1
ATOM 772 N N . LEU A 1 96 ? -7.98 2.184 15.641 1 86.81 96 LEU A N 1
ATOM 773 C CA . LEU A 1 96 ? -8.727 1.007 15.203 1 86.81 96 LEU A CA 1
ATOM 774 C C . LEU A 1 96 ? -8.93 1.017 13.695 1 86.81 96 LEU A C 1
ATOM 776 O O . LEU A 1 96 ? -8.867 -0.033 13.047 1 86.81 96 LEU A O 1
ATOM 780 N N . ALA A 1 97 ? -9.18 2.207 13.211 1 88.56 97 ALA A N 1
ATOM 781 C CA . ALA A 1 97 ? -9.398 2.34 11.773 1 88.56 97 ALA A CA 1
ATOM 782 C C . ALA A 1 97 ? -8.109 2.1 10.992 1 88.56 97 ALA A C 1
ATOM 784 O O . ALA A 1 97 ? -8.141 1.546 9.891 1 88.56 97 ALA A O 1
ATOM 785 N N . ILE A 1 98 ? -6.977 2.432 11.57 1 87.12 98 ILE A N 1
ATOM 786 C CA . ILE A 1 98 ? -5.703 2.402 10.859 1 87.12 98 ILE A CA 1
ATOM 787 C C . ILE A 1 98 ? -5.039 1.041 11.047 1 87.12 98 ILE A C 1
ATOM 789 O O . ILE A 1 98 ? -4.121 0.685 10.305 1 87.12 98 ILE A O 1
ATOM 793 N N . PHE A 1 99 ? -5.543 0.239 11.867 1 83.38 99 PHE A N 1
ATOM 794 C CA . PHE A 1 99 ? -4.961 -1.046 12.234 1 83.38 99 PHE A CA 1
ATOM 795 C C . PHE A 1 99 ? -4.719 -1.903 11 1 83.38 99 PHE A C 1
ATOM 797 O O . PHE A 1 99 ? -3.645 -2.488 10.844 1 83.38 99 PHE A O 1
ATOM 804 N N . PRO A 1 100 ? -5.656 -2.033 10.102 1 84.44 100 PRO A N 1
ATOM 805 C CA . PRO A 1 100 ? -5.453 -2.879 8.922 1 84.44 100 PRO A CA 1
ATOM 806 C C . PRO A 1 100 ? -4.289 -2.41 8.055 1 84.44 100 PRO A C 1
ATOM 808 O O . PRO A 1 100 ? -3.658 -3.223 7.371 1 84.44 100 PRO A O 1
ATOM 811 N N . LEU A 1 101 ? -3.967 -1.145 8.125 1 85.06 101 LEU A N 1
ATOM 812 C CA . LEU A 1 101 ? -2.887 -0.607 7.301 1 85.06 101 LEU A CA 1
ATOM 813 C C . LEU A 1 101 ? -1.53 -1.091 7.805 1 85.06 101 LEU A C 1
ATOM 815 O O . LEU A 1 101 ? -0.542 -1.055 7.066 1 85.06 101 LEU A O 1
ATOM 819 N N . LEU A 1 102 ? -1.527 -1.512 9.047 1 84.69 102 LEU A N 1
ATOM 820 C CA . LEU A 1 102 ? -0.283 -1.987 9.641 1 84.69 102 LEU A CA 1
ATOM 821 C C . LEU A 1 102 ? -0.078 -3.473 9.359 1 84.69 102 LEU A C 1
ATOM 823 O O . LEU A 1 102 ? 0.987 -4.023 9.648 1 84.69 102 LEU A O 1
ATOM 827 N N . THR A 1 103 ? -1.091 -4.059 8.781 1 90.06 103 THR A N 1
ATOM 828 C CA . THR A 1 103 ? -1.022 -5.477 8.453 1 90.06 103 THR A CA 1
ATOM 829 C C . THR A 1 103 ? -0.693 -5.668 6.973 1 90.06 103 THR A C 1
ATOM 831 O O . THR A 1 103 ? -1.086 -4.859 6.133 1 90.06 103 THR A O 1
ATOM 834 N N . SER A 1 104 ? 0.021 -6.73 6.723 1 94.25 104 SER A N 1
ATOM 835 C CA . SER A 1 104 ? 0.38 -7.059 5.348 1 94.25 104 SER A CA 1
ATOM 836 C C . SER A 1 104 ? -0.86 -7.219 4.473 1 94.25 104 SER A C 1
ATOM 838 O O . SER A 1 104 ? -1.866 -7.781 4.914 1 94.25 104 SER A O 1
ATOM 840 N N . PRO A 1 105 ? -0.747 -6.719 3.275 1 94.06 105 PRO A N 1
ATOM 841 C CA . PRO A 1 105 ? -1.859 -6.949 2.352 1 94.06 105 PRO A CA 1
ATOM 842 C C . PRO A 1 105 ? -2.158 -8.43 2.146 1 94.06 105 PRO A C 1
ATOM 844 O O . PRO A 1 105 ? -3.314 -8.812 1.935 1 94.06 105 PRO A O 1
ATOM 847 N N . VAL A 1 106 ? -1.13 -9.242 2.211 1 95.88 106 VAL A N 1
ATOM 848 C CA . VAL A 1 106 ? -1.339 -10.68 2.047 1 95.88 106 VAL A CA 1
ATOM 849 C C . VAL A 1 106 ? -2.117 -11.227 3.24 1 95.88 106 VAL A C 1
ATOM 851 O O . VAL A 1 106 ? -3.037 -12.031 3.074 1 95.88 106 VAL A O 1
ATOM 854 N N . VAL A 1 107 ? -1.773 -10.734 4.363 1 95.44 107 VAL A N 1
ATOM 855 C CA . VAL A 1 107 ? -2.428 -11.188 5.586 1 95.44 107 VAL A CA 1
ATOM 856 C C . VAL A 1 107 ? -3.893 -10.758 5.578 1 95.44 107 VAL A C 1
ATOM 858 O O . VAL A 1 107 ? -4.785 -11.562 5.867 1 95.44 107 VAL A O 1
ATOM 861 N N . ARG A 1 108 ? -4.109 -9.555 5.238 1 95.62 108 ARG A N 1
ATOM 862 C CA . ARG A 1 108 ? -5.473 -9.031 5.211 1 95.62 108 ARG A CA 1
ATOM 863 C C . ARG A 1 108 ? -6.32 -9.781 4.191 1 95.62 108 ARG A C 1
ATOM 865 O O . ARG A 1 108 ? -7.453 -10.172 4.48 1 95.62 108 ARG A O 1
ATOM 872 N N . SER A 1 109 ? -5.805 -9.938 3.029 1 97.19 109 SER A N 1
ATOM 873 C CA . SER A 1 109 ? -6.535 -10.617 1.963 1 97.19 109 SER A CA 1
ATOM 874 C C . SER A 1 109 ? -6.793 -12.078 2.316 1 97.19 109 SER A C 1
ATOM 876 O O . SER A 1 109 ? -7.883 -12.594 2.062 1 97.19 109 SER A O 1
ATOM 878 N N . PHE A 1 110 ? -5.809 -12.719 2.904 1 96.56 110 PHE A N 1
ATOM 879 C CA . PHE A 1 110 ? -5.973 -14.102 3.334 1 96.56 110 PHE A CA 1
ATOM 880 C C . PHE A 1 110 ? -7.047 -14.211 4.41 1 96.56 110 PHE A C 1
ATOM 882 O O . PHE A 1 110 ? -7.84 -15.156 4.406 1 96.56 110 PHE A O 1
ATOM 889 N N . SER A 1 111 ? -7.031 -13.258 5.316 1 95.56 111 SER A N 1
ATOM 890 C CA . SER A 1 111 ? -8.047 -13.25 6.367 1 95.56 111 SER A CA 1
ATOM 891 C C . SER A 1 111 ? -9.445 -13.172 5.781 1 95.56 111 SER A C 1
ATOM 893 O O . SER A 1 111 ? -10.367 -13.828 6.281 1 95.56 111 SER A O 1
ATOM 895 N N . TRP A 1 112 ? -9.602 -12.453 4.75 1 96.25 112 TRP A N 1
ATOM 896 C CA . TRP A 1 112 ? -10.906 -12.344 4.105 1 96.25 112 TRP A CA 1
ATOM 897 C C . TRP A 1 112 ? -11.234 -13.609 3.32 1 96.25 112 TRP A C 1
ATOM 899 O O . TRP A 1 112 ? -12.406 -13.953 3.146 1 96.25 112 TRP A O 1
ATOM 909 N N . MET A 1 113 ? -10.219 -14.305 2.816 1 95.31 113 MET A N 1
ATOM 910 C CA . MET A 1 113 ? -10.484 -15.578 2.162 1 95.31 113 MET A CA 1
ATOM 911 C C . MET A 1 113 ? -11.164 -16.547 3.121 1 95.31 113 MET A C 1
ATOM 913 O O . MET A 1 113 ? -12.078 -17.281 2.729 1 95.31 113 MET A O 1
ATOM 917 N N . ILE A 1 114 ? -10.727 -16.516 4.312 1 91.44 114 ILE A N 1
ATOM 918 C CA . ILE A 1 114 ? -11.281 -17.391 5.332 1 91.44 114 ILE A CA 1
ATOM 919 C C . ILE A 1 114 ? -12.734 -17.031 5.598 1 91.44 114 ILE A C 1
ATOM 921 O O . ILE A 1 114 ? -13.586 -17.922 5.727 1 91.44 114 ILE A O 1
ATOM 925 N N . ILE A 1 115 ? -13.078 -15.805 5.559 1 94.25 115 ILE A N 1
ATOM 926 C CA . ILE A 1 115 ? -14.398 -15.297 5.918 1 94.25 115 ILE A CA 1
ATOM 927 C C . ILE A 1 115 ? -15.359 -15.484 4.746 1 94.25 115 ILE A C 1
ATOM 929 O O . ILE A 1 115 ? -16.531 -15.82 4.941 1 94.25 115 ILE A O 1
ATOM 933 N N . LEU A 1 116 ? -14.859 -15.359 3.561 1 95.38 116 LEU A N 1
ATOM 934 C CA . LEU A 1 116 ? -15.727 -15.305 2.387 1 95.38 116 LEU A CA 1
ATOM 935 C C 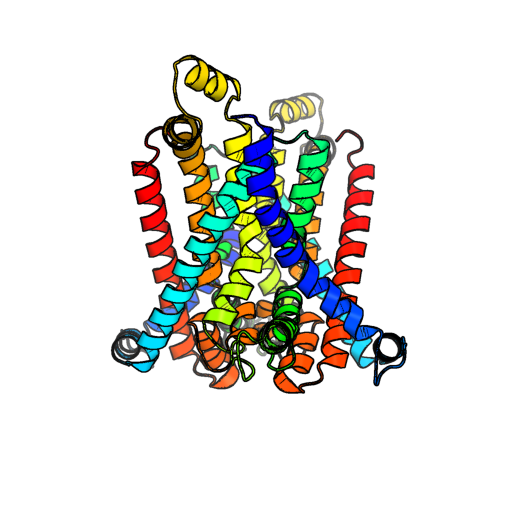. LEU A 1 116 ? -15.836 -16.688 1.729 1 95.38 116 LEU A C 1
ATOM 937 O O . LEU A 1 116 ? -16.625 -16.859 0.793 1 95.38 116 LEU A O 1
ATOM 941 N N . GLY A 1 117 ? -15.047 -17.641 2.18 1 93.38 117 GLY A N 1
ATOM 942 C CA . GLY A 1 117 ? -15.109 -18.984 1.641 1 93.38 117 GLY A CA 1
ATOM 943 C C . GLY A 1 117 ? -16.469 -19.641 1.844 1 93.38 117 GLY A C 1
ATOM 944 O O . GLY A 1 117 ? -17.312 -19.109 2.564 1 93.38 117 GLY A O 1
ATOM 945 N N . ARG A 1 118 ? -16.625 -20.797 1.224 1 92.81 118 ARG A N 1
ATOM 946 C CA . ARG A 1 118 ? -17.891 -21.531 1.278 1 92.81 118 ARG A CA 1
ATOM 947 C C . ARG A 1 118 ? -18.219 -21.938 2.707 1 92.81 118 ARG A C 1
ATOM 949 O O . ARG A 1 118 ? -19.391 -22 3.088 1 92.81 118 ARG A O 1
ATOM 956 N N . LYS A 1 119 ? -17.297 -22.203 3.482 1 90.12 119 LYS A N 1
ATOM 957 C CA . LYS A 1 119 ? -17.5 -22.578 4.879 1 90.12 119 LYS A CA 1
ATOM 958 C C . LYS A 1 119 ? -17.125 -21.438 5.82 1 90.12 119 LYS A C 1
ATOM 960 O O . LYS A 1 119 ? -16.859 -21.656 7 1 90.12 119 LYS A O 1
ATOM 965 N N . GLY A 1 120 ? -17.078 -20.25 5.305 1 91.38 120 GLY A N 1
ATOM 966 C CA . GLY A 1 120 ? -16.672 -19.094 6.09 1 91.38 120 GLY A CA 1
ATOM 967 C C . GLY A 1 120 ? -17.812 -18.5 6.898 1 91.38 120 GLY A C 1
ATOM 968 O O . GLY A 1 120 ? -18.953 -18.969 6.816 1 91.38 120 GLY A O 1
ATOM 969 N N . LEU A 1 121 ? -17.5 -17.531 7.668 1 90.38 121 LEU A N 1
ATOM 970 C CA . LEU A 1 121 ? -18.422 -16.891 8.609 1 90.38 121 LEU A CA 1
ATOM 971 C C . LEU A 1 121 ? -19.641 -16.344 7.891 1 90.38 121 LEU A C 1
ATOM 973 O O . LEU A 1 121 ? -20.766 -16.469 8.383 1 90.38 121 LEU A O 1
ATOM 977 N N . ILE A 1 122 ? -19.469 -15.766 6.727 1 91.12 122 ILE A N 1
ATOM 978 C CA . ILE A 1 122 ? -20.547 -15.102 6.012 1 91.12 122 ILE A CA 1
ATOM 979 C C . ILE A 1 122 ? -21.547 -16.141 5.496 1 91.12 122 ILE A C 1
ATOM 981 O O . ILE A 1 122 ? -22.75 -16.031 5.73 1 91.12 122 ILE A O 1
ATOM 985 N N . ASN A 1 123 ? -21.016 -17.141 4.82 1 93.81 123 ASN A N 1
ATOM 986 C CA . ASN A 1 123 ? -21.891 -18.188 4.297 1 93.81 123 ASN A CA 1
ATOM 987 C C . ASN A 1 123 ? -22.578 -18.953 5.422 1 93.81 123 ASN A C 1
ATOM 989 O O . ASN A 1 123 ? -23.766 -19.281 5.324 1 93.81 123 ASN A O 1
ATOM 993 N N . ASN A 1 124 ? -21.875 -19.234 6.473 1 93.56 124 ASN A N 1
ATOM 994 C CA . ASN A 1 124 ? -22.484 -19.938 7.605 1 93.56 124 ASN A CA 1
ATOM 995 C C . ASN A 1 124 ? -23.609 -19.125 8.234 1 93.56 124 ASN A C 1
ATOM 997 O O . ASN A 1 124 ? -24.641 -19.672 8.602 1 93.56 124 ASN A O 1
ATOM 1001 N N . ALA A 1 125 ? -23.391 -17.859 8.383 1 92.12 125 ALA A N 1
ATOM 1002 C CA . ALA A 1 125 ? -24.422 -16.984 8.945 1 92.12 125 ALA A CA 1
ATOM 1003 C C . ALA A 1 125 ? -25.641 -16.906 8.016 1 92.12 125 ALA A C 1
ATOM 1005 O O . ALA A 1 125 ? -26.781 -16.969 8.477 1 92.12 125 ALA A O 1
ATOM 1006 N N . LEU A 1 126 ? -25.375 -16.781 6.734 1 93.94 126 LEU A N 1
ATOM 1007 C CA . LEU A 1 126 ? -26.469 -16.656 5.773 1 93.94 126 LEU A CA 1
ATOM 1008 C C . LEU A 1 126 ? -27.297 -17.922 5.711 1 93.94 126 LEU A C 1
ATOM 1010 O O . LEU A 1 126 ? -28.531 -17.875 5.684 1 93.94 126 LEU A O 1
ATOM 1014 N N . VAL A 1 127 ? -26.656 -19.031 5.637 1 94.94 127 VAL A N 1
ATOM 1015 C CA . VAL A 1 127 ? -27.344 -20.312 5.598 1 94.94 127 VAL A CA 1
ATOM 1016 C C . VAL A 1 127 ? -28.016 -20.594 6.945 1 94.94 127 VAL A C 1
ATOM 1018 O O . VAL A 1 127 ? -29.156 -21.062 6.992 1 94.94 127 VAL A O 1
ATOM 1021 N N . GLY A 1 128 ? -27.281 -20.344 7.984 1 94.69 128 GLY A N 1
ATOM 1022 C CA . GLY A 1 128 ? -27.812 -20.547 9.32 1 94.69 128 GLY A CA 1
ATOM 1023 C C . GLY A 1 128 ? -29.062 -19.734 9.609 1 94.69 128 GLY A C 1
ATOM 1024 O O . GLY A 1 128 ? -29.969 -20.219 10.289 1 94.69 128 GLY A O 1
ATOM 1025 N N . LEU A 1 129 ? -29.156 -18.516 9.109 1 95.19 129 LEU A N 1
ATOM 1026 C CA . LEU A 1 129 ? -30.297 -17.641 9.312 1 95.19 129 LEU A CA 1
ATOM 1027 C C . LEU A 1 129 ? -31.406 -17.938 8.297 1 95.19 129 LEU A C 1
ATOM 1029 O O . LEU A 1 129 ? -32.5 -17.344 8.359 1 95.19 129 LEU A O 1
ATOM 1033 N N . GLY A 1 130 ? -31.094 -18.781 7.391 1 94.5 130 GLY A N 1
ATOM 1034 C CA . GLY A 1 130 ? -32.094 -19.188 6.406 1 94.5 130 GLY A CA 1
ATOM 1035 C C . GLY A 1 130 ? -32.25 -18.188 5.285 1 94.5 130 GLY A C 1
ATOM 1036 O O . GLY A 1 130 ? -33.281 -18.219 4.57 1 94.5 130 GLY A O 1
ATOM 1037 N N . ILE A 1 131 ? -31.312 -17.375 5.137 1 94.56 131 ILE A N 1
ATOM 1038 C CA . ILE A 1 131 ? -31.406 -16.359 4.098 1 94.56 131 ILE A CA 1
ATOM 1039 C C . ILE A 1 131 ? -31.125 -16.984 2.734 1 94.56 131 ILE A C 1
ATOM 1041 O O . ILE A 1 131 ? -31.734 -16.594 1.732 1 94.56 131 ILE A O 1
ATOM 1045 N N . VAL A 1 132 ? -30.188 -17.938 2.738 1 95 132 VAL A N 1
ATOM 1046 C CA . VAL A 1 132 ? -29.891 -18.688 1.525 1 95 132 VAL A CA 1
ATOM 1047 C C . VAL A 1 132 ? -29.891 -20.188 1.828 1 95 132 VAL A C 1
ATOM 1049 O O . VAL A 1 132 ? -29.625 -20.609 2.961 1 95 132 VAL A O 1
ATOM 1052 N N . ASP A 1 133 ? -30.141 -20.984 0.808 1 95 133 ASP A N 1
ATOM 1053 C CA . ASP A 1 133 ? -30.234 -22.438 0.977 1 95 133 ASP A CA 1
ATOM 1054 C C . ASP A 1 133 ? -28.859 -23.094 0.908 1 95 133 ASP A C 1
ATOM 1056 O O . ASP A 1 133 ? -28.625 -24.109 1.562 1 95 133 ASP A O 1
ATOM 1060 N N . LYS A 1 134 ? -28.062 -22.516 0.004 1 95.69 134 LYS A N 1
ATOM 1061 C CA . LYS A 1 134 ? -26.703 -23.031 -0.162 1 95.69 134 LYS A CA 1
ATOM 1062 C C . LYS A 1 134 ? -25.672 -21.906 -0.088 1 95.69 134 LYS A C 1
ATOM 1064 O O . LYS A 1 134 ? -26 -20.75 -0.34 1 95.69 134 LYS A O 1
ATOM 1069 N N . PRO A 1 135 ? -24.484 -22.266 0.264 1 95.06 135 PRO A N 1
ATOM 1070 C CA . PRO A 1 135 ? -23.438 -21.234 0.327 1 95.06 135 PRO A CA 1
ATOM 1071 C C . PRO A 1 135 ? -23.25 -20.5 -1.001 1 95.06 135 PRO A C 1
ATOM 1073 O O . PRO A 1 135 ? -23.297 -21.125 -2.064 1 95.06 135 PRO A O 1
ATOM 1076 N N . LEU A 1 136 ? -23.078 -19.188 -0.832 1 95.19 136 LEU A N 1
ATOM 1077 C CA . LEU A 1 136 ? -22.812 -18.359 -2.002 1 95.19 136 LEU A CA 1
ATOM 1078 C C . LEU A 1 136 ? -21.344 -18.453 -2.406 1 95.19 136 LEU A C 1
ATOM 1080 O O . LEU A 1 136 ? -20.484 -18.672 -1.562 1 95.19 136 LEU A O 1
ATOM 1084 N N . ASP A 1 137 ? -21.094 -18.344 -3.734 1 94.56 137 ASP A N 1
ATOM 1085 C CA . ASP A 1 137 ? -19.719 -18.25 -4.238 1 94.56 137 ASP A CA 1
ATOM 1086 C C . ASP A 1 137 ? -19.25 -16.797 -4.273 1 94.56 137 ASP A C 1
ATOM 1088 O O . ASP A 1 137 ? -19.234 -16.172 -5.336 1 94.56 137 ASP A O 1
ATOM 1092 N N . ILE A 1 138 ? -18.781 -16.359 -3.17 1 95.12 138 ILE A N 1
ATOM 1093 C CA . ILE A 1 138 ? -18.359 -14.969 -3.055 1 95.12 138 ILE A CA 1
ATOM 1094 C C . ILE A 1 138 ? -16.875 -14.852 -3.375 1 95.12 138 ILE A C 1
ATOM 1096 O O . ILE A 1 138 ? -16.453 -13.898 -4.043 1 95.12 138 ILE A O 1
ATOM 1100 N N . LEU A 1 139 ? -16.125 -15.852 -2.885 1 94.25 139 LEU A N 1
ATOM 1101 C CA . LEU A 1 139 ? -14.68 -15.859 -3.086 1 94.25 139 LEU A CA 1
ATOM 1102 C C . LEU A 1 139 ? -14.344 -16 -4.566 1 94.25 139 LEU A C 1
ATOM 1104 O O . LEU A 1 139 ? -15.039 -16.703 -5.305 1 94.25 139 LEU A O 1
ATOM 1108 N N . TYR A 1 140 ? -13.32 -15.258 -5.016 1 95.94 140 TYR A N 1
ATOM 1109 C CA . TYR A 1 140 ? -12.789 -15.297 -6.371 1 95.94 140 TYR A CA 1
ATOM 1110 C C . TYR A 1 140 ? -13.742 -14.625 -7.352 1 95.94 140 TYR A C 1
ATOM 1112 O O . TYR A 1 140 ? -13.961 -15.125 -8.453 1 95.94 140 TYR A O 1
ATOM 1120 N N . THR A 1 141 ? -14.336 -13.586 -6.859 1 96.81 141 THR A N 1
ATOM 1121 C CA . THR A 1 141 ? -15.195 -12.711 -7.652 1 96.81 141 THR A CA 1
ATOM 1122 C C . THR A 1 141 ? -14.789 -11.25 -7.484 1 96.81 141 THR A C 1
ATOM 1124 O O . THR A 1 141 ? -14.039 -10.914 -6.566 1 96.81 141 THR A O 1
ATOM 1127 N N . PRO A 1 142 ? -15.258 -10.422 -8.391 1 97.38 142 PRO A N 1
ATOM 1128 C CA . PRO A 1 142 ? -15 -8.992 -8.203 1 97.38 142 PRO A CA 1
ATOM 1129 C C . PRO A 1 142 ? -15.539 -8.461 -6.879 1 97.38 142 PRO A C 1
ATOM 1131 O O . PRO A 1 142 ? -14.945 -7.559 -6.285 1 97.38 142 PRO A O 1
ATOM 1134 N N . ALA A 1 143 ? -16.562 -9.039 -6.402 1 97.12 143 ALA A N 1
ATOM 1135 C CA . ALA A 1 143 ? -17.141 -8.617 -5.125 1 97.12 143 ALA A CA 1
ATOM 1136 C C . ALA A 1 143 ? -16.156 -8.867 -3.979 1 97.12 143 ALA A C 1
ATOM 1138 O O . ALA A 1 143 ? -16.031 -8.031 -3.076 1 97.12 143 ALA A O 1
ATOM 1139 N N . ALA A 1 144 ? -15.531 -10.008 -4.016 1 97.75 144 ALA A N 1
ATOM 1140 C CA . ALA A 1 144 ? -14.539 -10.328 -2.99 1 97.75 144 ALA A CA 1
ATOM 1141 C C . ALA A 1 144 ? -13.391 -9.328 -3.018 1 97.75 144 ALA A C 1
ATOM 1143 O O . ALA A 1 144 ? -12.906 -8.891 -1.968 1 97.75 144 ALA A O 1
ATOM 1144 N N . MET A 1 145 ? -12.977 -8.969 -4.258 1 98.44 145 MET A N 1
ATOM 1145 C CA . MET A 1 145 ? -11.922 -7.965 -4.398 1 98.44 145 MET A CA 1
ATOM 1146 C C . MET A 1 145 ? -12.367 -6.633 -3.797 1 98.44 145 MET A C 1
ATOM 1148 O O . MET A 1 145 ? -11.594 -5.988 -3.08 1 98.44 145 MET A O 1
ATOM 1152 N N . MET A 1 146 ? -13.594 -6.273 -4.062 1 98.31 146 MET A N 1
ATOM 1153 C CA . MET A 1 146 ? -14.109 -4.996 -3.586 1 98.31 146 MET A CA 1
ATOM 1154 C C . MET A 1 146 ? -14.18 -4.965 -2.064 1 98.31 146 MET A C 1
ATOM 1156 O O . MET A 1 146 ? -13.867 -3.947 -1.443 1 98.31 146 MET A O 1
ATOM 1160 N N . ILE A 1 147 ? -14.539 -6.043 -1.497 1 96.88 147 ILE A N 1
ATOM 1161 C CA . ILE A 1 147 ? -14.609 -6.141 -0.043 1 96.88 147 ILE A CA 1
ATOM 1162 C C . ILE A 1 147 ? -13.211 -5.984 0.549 1 96.88 147 ILE A C 1
ATOM 1164 O O . ILE A 1 147 ? -13.008 -5.191 1.472 1 96.88 147 ILE A O 1
ATOM 1168 N N . GLY A 1 148 ? -12.281 -6.73 0.017 1 97.06 148 GLY A N 1
ATOM 1169 C CA . GLY A 1 148 ? -10.906 -6.645 0.49 1 97.06 148 GLY A CA 1
ATOM 1170 C C . GLY A 1 148 ? -10.297 -5.27 0.306 1 97.06 148 GLY A C 1
ATOM 1171 O O . GLY A 1 148 ? -9.617 -4.762 1.198 1 97.06 148 GLY A O 1
ATOM 1172 N N . LEU A 1 149 ? -10.539 -4.656 -0.845 1 97.88 149 LEU A N 1
ATOM 1173 C CA . LEU A 1 149 ? -9.992 -3.336 -1.128 1 97.88 149 LEU A CA 1
ATOM 1174 C C . LEU A 1 149 ? -10.664 -2.271 -0.265 1 97.88 149 LEU A C 1
ATOM 1176 O O . LEU A 1 149 ? -10.016 -1.308 0.153 1 97.88 149 LEU A O 1
ATOM 1180 N N . THR A 1 150 ? -11.922 -2.457 -0.034 1 96.94 150 THR A N 1
ATOM 1181 C CA . THR A 1 150 ? -12.602 -1.544 0.88 1 96.94 150 THR A CA 1
ATOM 1182 C C . THR A 1 150 ? -11.977 -1.61 2.271 1 96.94 150 THR A C 1
ATOM 1184 O O . THR A 1 150 ? -11.727 -0.576 2.895 1 96.94 150 THR A O 1
ATOM 1187 N N . HIS A 1 151 ? -11.781 -2.793 2.686 1 96.12 151 HIS A N 1
ATOM 1188 C CA . HIS A 1 151 ? -11.125 -2.996 3.977 1 96.12 151 HIS A CA 1
ATOM 1189 C C . HIS A 1 151 ? -9.766 -2.311 4.02 1 96.12 151 HIS A C 1
ATOM 1191 O O . HIS A 1 151 ? -9.398 -1.709 5.035 1 96.12 151 HIS A O 1
ATOM 1197 N N . LEU A 1 152 ? -9.086 -2.354 2.969 1 94.94 152 LEU A N 1
ATOM 1198 C CA . LEU A 1 152 ? -7.73 -1.821 2.879 1 94.94 152 LEU A CA 1
ATOM 1199 C C . LEU A 1 152 ? -7.75 -0.298 2.816 1 94.94 152 LEU A C 1
ATOM 1201 O O . LEU A 1 152 ? -6.941 0.364 3.471 1 94.94 152 LEU A O 1
ATOM 1205 N N . PHE A 1 153 ? -8.664 0.301 2.119 1 96.5 153 PHE A N 1
ATOM 1206 C CA . PHE A 1 153 ? -8.523 1.711 1.778 1 96.5 153 PHE A CA 1
ATOM 1207 C C . PHE A 1 153 ? -9.508 2.562 2.568 1 96.5 153 PHE A C 1
ATOM 1209 O O . PHE A 1 153 ? -9.414 3.791 2.574 1 96.5 153 PHE A O 1
ATOM 1216 N N . LEU A 1 154 ? -10.406 1.964 3.293 1 95.75 154 LEU A N 1
ATOM 1217 C CA . LEU A 1 154 ? -11.375 2.717 4.082 1 95.75 154 LEU A CA 1
ATOM 1218 C C . LEU A 1 154 ? -10.672 3.648 5.062 1 95.75 154 LEU A C 1
ATOM 1220 O O . LEU A 1 154 ? -11.094 4.789 5.254 1 95.75 154 LEU A O 1
ATOM 1224 N N . PRO A 1 155 ? -9.633 3.195 5.723 1 94.44 155 PRO A N 1
ATOM 1225 C CA . PRO A 1 155 ? -8.93 4.086 6.648 1 94.44 155 PRO A CA 1
ATOM 1226 C C . PRO A 1 155 ? -8.43 5.363 5.973 1 94.44 155 PRO A C 1
ATOM 1228 O O . PRO A 1 155 ? -8.414 6.43 6.594 1 94.44 155 PRO A O 1
ATOM 1231 N N . LEU A 1 156 ? -8.055 5.277 4.742 1 94.69 156 LEU A N 1
ATOM 1232 C CA . LEU A 1 156 ? -7.582 6.461 4.027 1 94.69 156 LEU A CA 1
ATOM 1233 C C . LEU A 1 156 ? -8.703 7.477 3.855 1 94.69 156 LEU A C 1
ATOM 1235 O O . LEU A 1 156 ? -8.492 8.68 4.016 1 94.69 156 LEU A O 1
ATO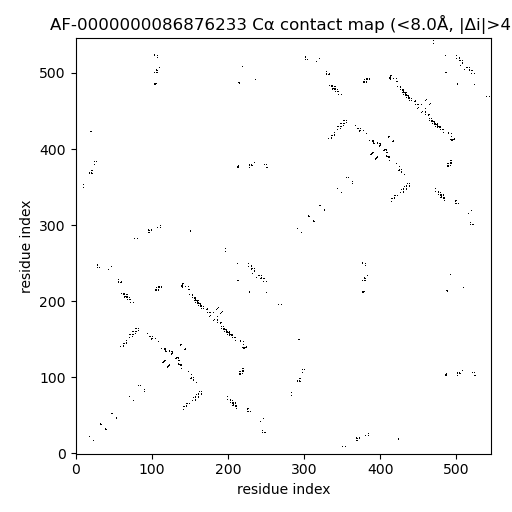M 1239 N N . MET A 1 157 ? -9.812 6.973 3.514 1 95.5 157 MET A N 1
ATOM 1240 C CA . MET A 1 157 ? -10.984 7.844 3.395 1 95.5 157 MET A CA 1
ATOM 1241 C C . MET A 1 157 ? -11.32 8.484 4.734 1 95.5 157 MET A C 1
ATOM 1243 O O . MET A 1 157 ? -11.57 9.688 4.805 1 95.5 157 MET A O 1
ATOM 1247 N N . ILE A 1 158 ? -11.25 7.746 5.785 1 94.38 158 ILE A N 1
ATOM 1248 C CA . ILE A 1 158 ? -11.586 8.227 7.117 1 94.38 158 ILE A CA 1
ATOM 1249 C C . ILE A 1 158 ? -10.594 9.297 7.555 1 94.38 158 ILE A C 1
ATOM 1251 O O . ILE A 1 158 ? -10.984 10.375 7.996 1 94.38 158 ILE A O 1
ATOM 1255 N N . ILE A 1 159 ? -9.367 9.016 7.363 1 94.06 159 ILE A N 1
ATOM 1256 C CA . ILE A 1 159 ? -8.32 9.922 7.812 1 94.06 159 ILE A CA 1
ATOM 1257 C C . ILE A 1 159 ? -8.398 11.227 7.016 1 94.06 159 ILE A C 1
ATOM 1259 O O . ILE A 1 159 ? -8.289 12.312 7.586 1 94.06 159 ILE A O 1
ATOM 1263 N N . SER A 1 160 ? -8.594 11.148 5.715 1 95 160 SER A N 1
ATOM 1264 C CA . SER A 1 160 ? -8.672 12.336 4.867 1 95 160 SER A CA 1
ATOM 1265 C C . SER A 1 160 ? -9.836 13.227 5.266 1 95 160 SER A C 1
ATOM 1267 O O . SER A 1 160 ? -9.742 14.453 5.191 1 95 160 SER A O 1
ATOM 1269 N N . LEU A 1 161 ? -10.844 12.656 5.766 1 95.31 161 LEU A N 1
ATOM 1270 C CA . LEU A 1 161 ? -12.055 13.398 6.109 1 95.31 161 LEU A CA 1
ATOM 1271 C C . LEU A 1 161 ? -11.977 13.938 7.535 1 95.31 161 LEU A C 1
ATOM 1273 O O . LEU A 1 161 ? -12.43 15.047 7.809 1 95.31 161 LEU A O 1
ATOM 1277 N N . VAL A 1 162 ? -11.477 13.141 8.445 1 94 162 VAL A N 1
ATOM 1278 C CA . VAL A 1 162 ? -11.391 13.555 9.844 1 94 162 VAL A CA 1
ATOM 1279 C C . VAL A 1 162 ? -10.57 14.844 9.945 1 94 162 VAL A C 1
ATOM 1281 O O . VAL A 1 162 ? -10.93 15.75 10.695 1 94 162 VAL A O 1
ATOM 1284 N N . GLY A 1 163 ? -9.516 14.922 9.188 1 90.31 163 GLY A N 1
ATOM 1285 C CA . GLY A 1 163 ? -8.672 16.109 9.203 1 90.31 163 GLY A CA 1
ATOM 1286 C C . GLY A 1 163 ? -9.414 17.375 8.82 1 90.31 163 GLY A C 1
ATOM 1287 O O . GLY A 1 163 ? -9.164 18.438 9.383 1 90.31 163 GLY A O 1
ATOM 1288 N N . VAL A 1 164 ? -10.328 17.297 7.961 1 91.69 164 VAL A N 1
ATOM 1289 C CA . VAL A 1 164 ? -11.078 18.469 7.484 1 91.69 164 VAL A CA 1
ATOM 1290 C C . VAL A 1 164 ? -12.281 18.703 8.391 1 91.69 164 VAL A C 1
ATOM 1292 O O . VAL A 1 164 ? -12.609 19.844 8.711 1 91.69 164 VAL A O 1
ATOM 1295 N N . LEU A 1 165 ? -12.898 17.672 8.852 1 92.44 165 LEU A N 1
ATOM 1296 C CA . LEU A 1 165 ? -14.141 17.766 9.617 1 92.44 165 LEU A CA 1
ATOM 1297 C C . LEU A 1 165 ? -13.867 18.297 11.023 1 92.44 165 LEU A C 1
ATOM 1299 O O . LEU A 1 165 ? -14.711 18.984 11.602 1 92.44 165 LEU A O 1
ATOM 1303 N N . GLU A 1 166 ? -12.672 17.953 11.445 1 91.12 166 GLU A N 1
ATOM 1304 C CA . GLU A 1 166 ? -12.32 18.406 12.789 1 91.12 166 GLU A CA 1
ATOM 1305 C C . GLU A 1 166 ? -12.18 19.922 12.836 1 91.12 166 GLU A C 1
ATOM 1307 O O . GLU A 1 166 ? -12.305 20.531 13.898 1 91.12 166 GLU A O 1
ATOM 1312 N N . ASN A 1 167 ? -12 20.469 11.75 1 88.31 167 ASN A N 1
ATOM 1313 C CA . ASN A 1 167 ? -11.781 21.922 11.688 1 88.31 167 ASN A CA 1
ATOM 1314 C C . ASN A 1 167 ? -13.094 22.672 11.477 1 88.31 167 ASN A C 1
ATOM 1316 O O . ASN A 1 167 ? -13.109 23.906 11.492 1 88.31 167 ASN A O 1
ATOM 1320 N N . ILE A 1 168 ? -14.117 21.953 11.305 1 84.81 168 ILE A N 1
ATOM 1321 C CA . ILE A 1 168 ? -15.406 22.609 11.141 1 84.81 168 ILE A CA 1
ATOM 1322 C C . ILE A 1 168 ? -15.969 22.969 12.516 1 84.81 168 ILE A C 1
ATOM 1324 O O . ILE A 1 168 ? -16.125 22.109 13.383 1 84.81 168 ILE A O 1
ATOM 1328 N N . ASP A 1 169 ? -16.203 24.234 12.711 1 79.56 169 ASP A N 1
ATOM 1329 C CA . ASP A 1 169 ? -16.688 24.781 13.977 1 79.56 169 ASP A CA 1
ATOM 1330 C C . ASP A 1 169 ? -18.094 24.266 14.281 1 79.56 169 ASP A C 1
ATOM 1332 O O . ASP A 1 169 ? -19.031 24.516 13.516 1 79.56 169 ASP A O 1
ATOM 1336 N N . ASN A 1 170 ? -18.141 23.609 15.344 1 76.81 170 ASN A N 1
ATOM 1337 C CA . ASN A 1 170 ? -19.438 23.109 15.781 1 76.81 170 ASN A CA 1
ATOM 1338 C C . ASN A 1 170 ? -20.438 24.25 16 1 76.81 170 ASN A C 1
ATOM 1340 O O . ASN A 1 170 ? -21.641 24.047 15.93 1 76.81 170 ASN A O 1
ATOM 1344 N N . ASP A 1 171 ? -19.891 25.328 16.172 1 77.94 171 ASP A N 1
ATOM 1345 C CA . ASP A 1 171 ? -20.75 26.5 16.391 1 77.94 171 ASP A CA 1
ATOM 1346 C C . ASP A 1 171 ? -21.531 26.859 15.133 1 77.94 171 ASP A C 1
ATOM 1348 O O . ASP A 1 171 ? -22.656 27.359 15.219 1 77.94 171 ASP A O 1
ATOM 1352 N N . LEU A 1 172 ? -20.875 26.5 14.062 1 78.12 172 LEU A N 1
ATOM 1353 C CA . LEU A 1 172 ? -21.578 26.75 12.812 1 78.12 172 LEU A CA 1
ATOM 1354 C C . LEU A 1 172 ? -22.828 25.875 12.695 1 78.12 172 LEU A C 1
ATOM 1356 O O . LEU A 1 172 ? -23.859 26.328 12.211 1 78.12 172 LEU A O 1
ATOM 1360 N N . LEU A 1 173 ? -22.656 24.75 13.203 1 77.25 173 LEU A N 1
ATOM 1361 C CA . LEU A 1 173 ? -23.781 23.828 13.156 1 77.25 173 LEU A CA 1
ATOM 1362 C C . LEU A 1 173 ? -24.891 24.266 14.125 1 77.25 173 LEU A C 1
ATOM 1364 O O . LEU A 1 173 ? -26.062 24.234 13.781 1 77.25 173 LEU A O 1
ATOM 1368 N N . LYS A 1 174 ? -24.469 24.688 15.203 1 78.75 174 LYS A N 1
ATOM 1369 C CA . LYS A 1 174 ? -25.422 25.188 16.188 1 78.75 174 LYS A CA 1
ATOM 1370 C C . LYS A 1 174 ? -26.125 26.453 15.688 1 78.75 174 LYS A C 1
ATOM 1372 O O . LYS A 1 174 ? -27.328 26.609 15.883 1 78.75 174 LYS A O 1
ATOM 1377 N N . ALA A 1 175 ? -25.375 27.219 15.117 1 82.12 175 ALA A N 1
ATOM 1378 C CA . ALA A 1 175 ? -25.938 28.453 14.578 1 82.12 175 ALA A CA 1
ATOM 1379 C C . ALA A 1 175 ? -26.969 28.172 13.492 1 82.12 175 ALA A C 1
ATOM 1381 O O . ALA A 1 175 ? -28.016 28.797 13.453 1 82.12 175 ALA A O 1
ATOM 1382 N N . ALA A 1 176 ? -26.672 27.219 12.672 1 81.62 176 ALA A N 1
ATOM 1383 C CA . ALA A 1 176 ? -27.594 26.859 11.609 1 81.62 176 ALA A CA 1
ATOM 1384 C C . ALA A 1 176 ? -28.891 26.281 12.188 1 81.62 176 ALA A C 1
ATOM 1386 O O . ALA A 1 176 ? -29.984 26.594 11.711 1 81.62 176 ALA A O 1
ATOM 1387 N N . GLN A 1 177 ? -28.688 25.609 13.234 1 81 177 GLN A N 1
ATOM 1388 C CA . GLN A 1 177 ? -29.859 25.016 13.875 1 81 177 GLN A CA 1
ATOM 1389 C C . GLN A 1 177 ? -30.672 26.062 14.625 1 81 177 GLN A C 1
ATOM 1391 O O . GLN A 1 177 ? -31.906 25.984 14.68 1 81 177 GLN A O 1
ATOM 1396 N N . SER A 1 178 ? -29.953 26.953 15.141 1 85.5 178 SER A N 1
ATOM 1397 C CA . SER A 1 178 ? -30.641 28.047 15.812 1 85.5 178 SER A CA 1
ATOM 1398 C C . SER A 1 178 ? -31.469 28.875 14.836 1 85.5 178 SER A C 1
ATOM 1400 O O . SER A 1 178 ? -32.469 29.453 15.211 1 85.5 178 SER A O 1
ATOM 1402 N N . LEU A 1 179 ? -31.125 28.812 13.633 1 88 179 LEU A N 1
ATOM 1403 C CA . LEU A 1 179 ? -31.828 29.562 12.586 1 88 179 LEU A CA 1
ATOM 1404 C C . LEU A 1 179 ? -32.938 28.719 11.977 1 88 179 LEU A C 1
ATOM 1406 O O . LEU A 1 179 ? -33.562 29.141 11.008 1 88 179 LEU A O 1
ATOM 1410 N N . GLY A 1 180 ? -33.094 27.578 12.508 1 85.81 180 GLY A N 1
ATOM 1411 C CA . GLY A 1 180 ? -34.25 26.781 12.125 1 85.81 180 GLY A CA 1
ATOM 1412 C C . GLY A 1 180 ? -33.906 25.656 11.172 1 85.81 180 GLY A C 1
ATOM 1413 O O . GLY A 1 180 ? -34.781 24.906 10.734 1 85.81 180 GLY A O 1
ATOM 1414 N N . ALA A 1 181 ? -32.688 25.594 10.883 1 85.38 181 ALA A N 1
ATOM 1415 C CA . ALA A 1 181 ? -32.312 24.531 9.961 1 85.38 181 ALA A CA 1
ATOM 1416 C C . ALA A 1 181 ? -32.406 23.156 10.641 1 85.38 181 ALA A C 1
ATOM 1418 O O . ALA A 1 181 ? -32.031 23.031 11.812 1 85.38 181 ALA A O 1
ATOM 1419 N N . SER A 1 182 ? -32.938 22.219 9.875 1 86.94 182 SER A N 1
ATOM 1420 C CA . SER A 1 182 ? -32.906 20.859 10.375 1 86.94 182 SER A CA 1
ATOM 1421 C C . SER A 1 182 ? -31.484 20.297 10.406 1 86.94 182 SER A C 1
ATOM 1423 O O . SER A 1 182 ? -30.594 20.859 9.781 1 86.94 182 SER A O 1
ATOM 1425 N N . ARG A 1 183 ? -31.281 19.281 11.086 1 80.88 183 ARG A N 1
ATOM 1426 C CA . ARG A 1 183 ? -29.953 18.656 11.195 1 80.88 183 ARG A CA 1
ATOM 1427 C C . ARG A 1 183 ? -29.453 18.219 9.828 1 80.88 183 ARG A C 1
ATOM 1429 O O . ARG A 1 183 ? -28.266 18.375 9.516 1 80.88 183 ARG A O 1
ATOM 1436 N N . ILE A 1 184 ? -30.328 17.672 9.062 1 84.12 184 ILE A N 1
ATOM 14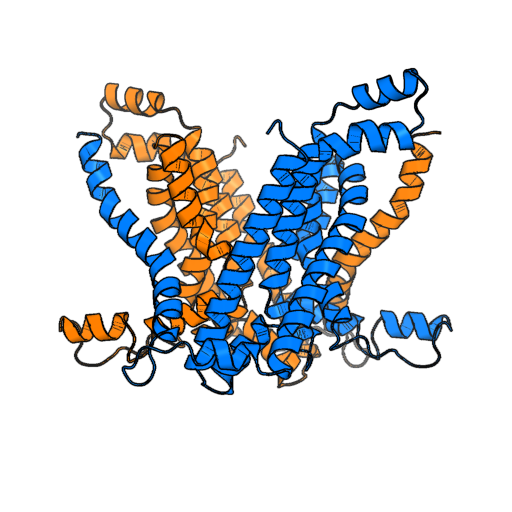37 C CA . ILE A 1 184 ? -29.969 17.188 7.738 1 84.12 184 ILE A CA 1
ATOM 1438 C C . ILE A 1 184 ? -29.625 18.359 6.824 1 84.12 184 ILE A C 1
ATOM 1440 O O . ILE A 1 184 ? -28.688 18.266 6.023 1 84.12 184 ILE A O 1
ATOM 1444 N N . THR A 1 185 ? -30.375 19.406 6.98 1 86.12 185 THR A N 1
ATOM 1445 C CA . THR A 1 185 ? -30.109 20.594 6.184 1 86.12 185 THR A CA 1
ATOM 1446 C C . THR A 1 185 ? -28.781 21.234 6.578 1 86.12 185 THR A C 1
ATOM 1448 O O . THR A 1 185 ? -28.016 21.656 5.711 1 86.12 185 THR A O 1
ATOM 1451 N N . ALA A 1 186 ? -28.562 21.281 7.879 1 83.31 186 ALA A N 1
ATOM 1452 C CA . ALA A 1 186 ? -27.312 21.844 8.367 1 83.31 186 ALA A CA 1
ATOM 1453 C C . ALA A 1 186 ? -26.125 21 7.891 1 83.31 186 ALA A C 1
ATOM 1455 O O . ALA A 1 186 ? -25.094 21.547 7.504 1 83.31 186 ALA A O 1
ATOM 1456 N N . PHE A 1 187 ? -26.359 19.719 7.887 1 83.94 187 PHE A N 1
ATOM 1457 C CA . PHE A 1 187 ? -25.312 18.812 7.426 1 83.94 187 PHE A CA 1
ATOM 1458 C C . PHE A 1 187 ? -25.047 19 5.938 1 83.94 187 PHE A C 1
ATOM 1460 O O . PHE A 1 187 ? -23.891 19.141 5.516 1 83.94 187 PHE A O 1
ATOM 1467 N N . ARG A 1 188 ? -26 19.016 5.18 1 86.19 188 ARG A N 1
ATOM 1468 C CA . ARG A 1 188 ? -25.891 19.062 3.727 1 86.19 188 ARG A CA 1
ATOM 1469 C C . ARG A 1 188 ? -25.391 20.438 3.266 1 86.19 188 ARG A C 1
ATOM 1471 O O . ARG A 1 188 ? -24.641 20.531 2.287 1 86.19 188 ARG A O 1
ATOM 1478 N N . ARG A 1 189 ? -25.672 21.469 3.979 1 86.81 189 ARG A N 1
ATOM 1479 C CA . ARG A 1 189 ? -25.391 22.812 3.502 1 86.81 189 ARG A CA 1
ATOM 1480 C C . ARG A 1 189 ? -24.125 23.375 4.156 1 86.81 189 ARG A C 1
ATOM 1482 O O . ARG A 1 189 ? -23.516 24.312 3.641 1 86.81 189 ARG A O 1
ATOM 1489 N N . VAL A 1 190 ? -23.766 22.812 5.246 1 84.56 190 VAL A N 1
ATOM 1490 C CA . VAL A 1 190 ? -22.625 23.375 5.941 1 84.56 190 VAL A CA 1
ATOM 1491 C C . VAL A 1 190 ? -21.5 22.344 6.012 1 84.56 190 VAL A C 1
ATOM 1493 O O . VAL A 1 190 ? -20.438 22.516 5.414 1 84.56 190 VAL A O 1
ATOM 1496 N N . VAL A 1 191 ? -21.828 21.219 6.535 1 86.31 191 VAL A N 1
ATOM 1497 C CA . VAL A 1 191 ? -20.797 20.219 6.816 1 86.31 191 VAL A CA 1
ATOM 1498 C C . VAL A 1 191 ? -20.297 19.609 5.508 1 86.31 191 VAL A C 1
ATOM 1500 O O . VAL A 1 191 ? -19.094 19.562 5.254 1 86.31 191 VAL A O 1
ATOM 1503 N N . PHE A 1 192 ? -21.188 19.219 4.688 1 88.19 192 PHE A N 1
ATOM 1504 C CA . PHE A 1 192 ? -20.844 18.484 3.477 1 88.19 192 PHE A CA 1
ATOM 1505 C C . PHE A 1 192 ? -19.984 19.344 2.553 1 88.19 192 PHE A C 1
ATOM 1507 O O . PHE A 1 192 ? -18.906 18.922 2.111 1 88.19 192 PHE A O 1
ATOM 1514 N N . PRO A 1 193 ? -20.391 20.562 2.299 1 89 193 PRO A N 1
ATOM 1515 C CA . PRO A 1 193 ? -19.562 21.406 1.436 1 89 193 PRO A CA 1
ATOM 1516 C C . PRO A 1 193 ? -18.172 21.656 2.012 1 89 193 PRO A C 1
ATOM 1518 O O . PRO A 1 193 ? -17.188 21.719 1.263 1 89 193 PRO A O 1
ATOM 1521 N N . LEU A 1 194 ? -18.094 21.797 3.273 1 88.75 194 LEU A N 1
ATOM 1522 C CA . LEU A 1 194 ? -16.812 22.062 3.912 1 88.75 194 LEU A CA 1
ATOM 1523 C C . LEU A 1 194 ? -15.938 20.812 3.932 1 88.75 194 LEU A C 1
ATOM 1525 O O . LEU A 1 194 ? -14.711 20.906 4.07 1 88.75 194 LEU A O 1
ATOM 1529 N N . ALA A 1 195 ? -16.531 19.625 3.727 1 92.19 195 ALA A N 1
ATOM 1530 C CA . ALA A 1 195 ? -15.82 18.359 3.781 1 92.19 195 ALA A CA 1
ATOM 1531 C C . ALA A 1 195 ? -15.359 17.922 2.391 1 92.19 195 ALA A C 1
ATOM 1533 O O . ALA A 1 195 ? -14.57 16.984 2.254 1 92.19 195 ALA A O 1
ATOM 1534 N N . VAL A 1 196 ? -15.766 18.594 1.376 1 90.75 196 VAL A N 1
ATOM 1535 C CA . VAL A 1 196 ? -15.57 18.188 -0.012 1 90.75 196 VAL A CA 1
ATOM 1536 C C . VAL A 1 196 ? -14.078 18.078 -0.315 1 90.75 196 VAL A C 1
ATOM 1538 O O . VAL A 1 196 ? -13.633 17.109 -0.944 1 90.75 196 VAL A O 1
ATOM 1541 N N . PRO A 1 197 ? -13.234 18.969 0.146 1 88.94 197 PRO A N 1
ATOM 1542 C CA . PRO A 1 197 ? -11.805 18.797 -0.128 1 88.94 197 PRO A CA 1
ATOM 1543 C C . PRO A 1 197 ? -11.242 17.5 0.434 1 88.94 197 PRO A C 1
ATOM 1545 O O . PRO A 1 197 ? -10.469 16.812 -0.24 1 88.94 197 PRO A O 1
ATOM 1548 N N . GLY A 1 198 ? -11.648 17.219 1.646 1 92.81 198 GLY A N 1
ATOM 1549 C CA . GLY A 1 198 ? -11.227 15.961 2.227 1 92.81 198 GLY A CA 1
ATOM 1550 C C . GLY A 1 198 ? -11.781 14.75 1.494 1 92.81 198 GLY A C 1
ATOM 1551 O O . GLY A 1 198 ? -11.094 13.742 1.347 1 92.81 198 GLY A O 1
ATOM 1552 N N . LEU A 1 199 ? -12.992 14.875 1.009 1 93.81 199 LEU A N 1
ATOM 1553 C CA . LEU A 1 199 ? -13.656 13.797 0.272 1 93.81 199 LEU A CA 1
ATOM 1554 C C . LEU A 1 199 ? -12.945 13.539 -1.054 1 93.81 199 LEU A C 1
ATOM 1556 O O . LEU A 1 199 ? -12.75 12.383 -1.438 1 93.81 199 LEU A O 1
ATOM 1560 N N . VAL A 1 200 ? -12.562 14.586 -1.689 1 92.31 200 VAL A N 1
ATOM 1561 C CA . VAL A 1 200 ? -11.914 14.469 -2.992 1 92.31 200 VAL A CA 1
ATOM 1562 C C . VAL A 1 200 ? -10.531 13.828 -2.83 1 92.31 200 VAL A C 1
ATOM 1564 O O . VAL A 1 200 ? -10.18 12.914 -3.57 1 92.31 200 VAL A O 1
ATOM 1567 N N . ILE A 1 201 ? -9.82 14.258 -1.88 1 91.81 201 ILE A N 1
ATOM 1568 C CA . ILE A 1 201 ? -8.492 13.703 -1.627 1 91.81 201 ILE A CA 1
ATOM 1569 C C . ILE A 1 201 ? -8.617 12.211 -1.3 1 91.81 201 ILE A C 1
ATOM 1571 O O . ILE A 1 201 ? -7.902 11.383 -1.867 1 91.81 201 ILE A O 1
ATOM 1575 N N . GLY A 1 202 ? -9.523 11.953 -0.382 1 95.31 202 GLY A N 1
ATOM 1576 C CA . GLY A 1 202 ? -9.742 10.562 -0.027 1 95.31 202 GLY A CA 1
ATOM 1577 C C . GLY A 1 202 ? -10.172 9.711 -1.204 1 95.31 202 GLY A C 1
ATOM 1578 O O . GLY A 1 202 ? -9.68 8.594 -1.381 1 95.31 202 GLY A O 1
ATOM 1579 N N . ALA A 1 203 ? -11.016 10.211 -2.027 1 95.62 203 ALA A N 1
ATOM 1580 C CA . ALA A 1 203 ? -11.531 9.477 -3.18 1 95.62 203 ALA A CA 1
ATOM 1581 C C . ALA A 1 203 ? -10.422 9.195 -4.191 1 95.62 203 ALA A C 1
ATOM 1583 O O . ALA A 1 203 ? -10.352 8.109 -4.762 1 95.62 203 ALA A O 1
ATOM 1584 N N . VAL A 1 204 ? -9.594 10.188 -4.422 1 93.75 204 VAL A N 1
ATOM 1585 C CA . VAL A 1 204 ? -8.484 10.016 -5.359 1 93.75 204 VAL A CA 1
ATOM 1586 C C . VAL A 1 204 ? -7.531 8.945 -4.844 1 93.75 204 VAL A C 1
ATOM 1588 O O . VAL A 1 204 ? -7.121 8.055 -5.598 1 93.75 204 VAL A O 1
ATOM 1591 N N . LEU A 1 205 ? -7.242 9.008 -3.604 1 93.56 205 LEU A N 1
ATOM 1592 C CA . LEU A 1 205 ? -6.305 8.055 -3.016 1 93.56 205 LEU A CA 1
ATOM 1593 C C . LEU A 1 205 ? -6.867 6.641 -3.064 1 93.56 205 LEU A C 1
ATOM 1595 O O . LEU A 1 205 ? -6.156 5.695 -3.418 1 93.56 205 LEU A O 1
ATOM 1599 N N . VAL A 1 206 ? -8.133 6.504 -2.74 1 97 206 VAL A N 1
ATOM 1600 C CA . VAL A 1 206 ? -8.766 5.188 -2.742 1 97 206 VAL A CA 1
ATOM 1601 C C . VAL A 1 206 ? -8.844 4.656 -4.172 1 97 206 VAL A C 1
ATOM 1603 O O . VAL A 1 206 ? -8.547 3.488 -4.426 1 97 206 VAL A O 1
ATOM 1606 N N . PHE A 1 207 ? -9.25 5.469 -5.051 1 96.31 207 PHE A N 1
ATOM 1607 C CA . PHE A 1 207 ? -9.406 5.051 -6.438 1 96.31 207 PHE A CA 1
ATOM 1608 C C . PHE A 1 207 ? -8.062 4.613 -7.02 1 96.31 207 PHE A C 1
ATOM 1610 O O . PHE A 1 207 ? -7.957 3.537 -7.605 1 96.31 207 PHE A O 1
ATOM 1617 N N . VAL A 1 208 ? -7.082 5.441 -6.891 1 94.81 208 VAL A N 1
ATOM 1618 C CA . VAL A 1 208 ? -5.762 5.129 -7.43 1 94.81 208 VAL A CA 1
ATOM 1619 C C . VAL A 1 208 ? -5.215 3.871 -6.758 1 94.81 208 VAL A C 1
ATOM 1621 O O . VAL A 1 208 ? -4.656 2.998 -7.426 1 94.81 208 VAL A O 1
ATOM 1624 N N . GLY A 1 209 ? -5.379 3.805 -5.477 1 95.5 209 GLY A N 1
ATOM 1625 C CA . GLY A 1 209 ? -4.953 2.611 -4.762 1 95.5 209 GLY A CA 1
ATOM 1626 C C . GLY A 1 209 ? -5.629 1.347 -5.258 1 95.5 209 GLY A C 1
ATOM 1627 O O . GLY A 1 209 ? -4.977 0.312 -5.422 1 95.5 209 GLY A O 1
ATOM 1628 N N . SER A 1 210 ? -6.879 1.44 -5.496 1 97.5 210 SER A N 1
ATOM 1629 C CA . SER A 1 210 ? -7.645 0.289 -5.961 1 97.5 210 SER A CA 1
ATOM 1630 C C . SER A 1 210 ? -7.27 -0.082 -7.395 1 97.5 210 SER A C 1
ATOM 1632 O O . SER A 1 210 ? -7.191 -1.264 -7.734 1 97.5 210 SER A O 1
ATOM 1634 N N . LEU A 1 211 ? -7.055 0.904 -8.18 1 96.5 211 LEU A N 1
ATOM 1635 C CA . LEU A 1 211 ? -6.707 0.699 -9.586 1 96.5 211 LEU A CA 1
ATOM 1636 C C . LEU A 1 211 ? -5.359 -0.001 -9.711 1 96.5 211 LEU A C 1
ATOM 1638 O O . LEU A 1 211 ? -5.156 -0.803 -10.633 1 96.5 211 LEU A O 1
ATOM 1642 N N . THR A 1 212 ? -4.512 0.272 -8.797 1 95.62 212 THR A N 1
ATOM 1643 C CA . THR A 1 212 ? -3.133 -0.184 -8.945 1 95.62 212 THR A CA 1
ATOM 1644 C C . THR A 1 212 ? -2.875 -1.405 -8.062 1 95.62 212 THR A C 1
ATOM 1646 O O . THR A 1 212 ? -1.78 -1.973 -8.086 1 95.62 212 THR A O 1
ATOM 1649 N N . ALA A 1 213 ? -3.85 -1.845 -7.32 1 96.62 213 ALA A N 1
ATOM 1650 C CA . ALA A 1 213 ? -3.672 -2.926 -6.352 1 96.62 213 ALA A CA 1
ATOM 1651 C C . ALA A 1 213 ? -3.443 -4.258 -7.059 1 96.62 213 ALA A C 1
ATOM 1653 O O . ALA A 1 213 ? -4.078 -4.547 -8.078 1 96.62 213 ALA A O 1
ATOM 1654 N N . TYR A 1 214 ? -2.547 -5.07 -6.492 1 97.25 214 TYR A N 1
ATOM 1655 C CA . TYR A 1 214 ? -2.242 -6.383 -7.047 1 97.25 214 TYR A CA 1
ATOM 1656 C C . TYR A 1 214 ? -2.553 -7.484 -6.043 1 97.25 214 TYR A C 1
ATOM 1658 O O . TYR A 1 214 ? -3.275 -8.438 -6.355 1 97.25 214 TYR A O 1
ATOM 1666 N N . THR A 1 215 ? -2.125 -7.332 -4.785 1 96.44 215 THR A N 1
ATOM 1667 C CA . THR A 1 215 ? -2.123 -8.422 -3.814 1 96.44 215 THR A CA 1
ATOM 1668 C C . THR A 1 215 ? -3.547 -8.867 -3.496 1 96.44 215 THR A C 1
ATOM 1670 O O . THR A 1 215 ? -3.855 -10.055 -3.541 1 96.44 215 THR A O 1
ATOM 1673 N N . THR A 1 216 ? -4.391 -7.867 -3.248 1 97.56 216 THR A N 1
ATOM 1674 C CA . THR A 1 216 ? -5.766 -8.188 -2.875 1 97.56 216 THR A CA 1
ATOM 1675 C C . THR A 1 216 ? -6.492 -8.875 -4.027 1 97.56 216 THR A C 1
ATOM 1677 O O . THR A 1 216 ? -7.074 -9.945 -3.855 1 97.56 216 THR A O 1
ATOM 1680 N N . PRO A 1 217 ? -6.395 -8.336 -5.254 1 97.88 217 PRO A N 1
ATOM 1681 C CA . PRO A 1 217 ? -7.02 -9.047 -6.371 1 97.88 217 PRO A CA 1
ATOM 1682 C C . PRO A 1 217 ? -6.379 -10.406 -6.637 1 97.88 217 PRO A C 1
ATOM 1684 O O . PRO A 1 217 ? -7.059 -11.344 -7.07 1 97.88 217 PRO A O 1
ATOM 1687 N N . ALA A 1 218 ? -5.133 -10.547 -6.406 1 96.38 218 ALA A N 1
ATOM 1688 C CA . ALA A 1 218 ? -4.449 -11.82 -6.656 1 96.38 218 ALA A CA 1
ATOM 1689 C C . ALA A 1 218 ? -4.988 -12.922 -5.75 1 96.38 218 ALA A C 1
ATOM 1691 O O . ALA A 1 218 ? -5.109 -14.07 -6.172 1 96.38 218 ALA A O 1
ATOM 1692 N N . LEU A 1 219 ? -5.289 -12.578 -4.535 1 96.69 219 LEU A N 1
ATOM 1693 C CA . LEU A 1 219 ? -5.754 -13.578 -3.586 1 96.69 219 LEU A CA 1
ATOM 1694 C C . LEU A 1 219 ? -7.27 -13.75 -3.672 1 96.69 219 LEU A C 1
ATOM 1696 O O . LEU A 1 219 ? -7.773 -14.875 -3.672 1 96.69 219 LEU A O 1
ATOM 1700 N N . LEU A 1 220 ? -7.977 -12.656 -3.803 1 97.56 220 LEU A N 1
ATOM 1701 C CA . LEU A 1 220 ? -9.422 -12.695 -3.633 1 97.56 220 LEU A CA 1
ATOM 1702 C C . LEU A 1 220 ? -10.125 -12.781 -4.984 1 97.56 220 LEU A C 1
ATOM 1704 O O . LEU A 1 220 ? -11.305 -13.141 -5.055 1 97.56 220 LEU A O 1
ATOM 1708 N N . GLY A 1 221 ? -9.438 -12.445 -6.02 1 95.88 221 GLY A N 1
ATOM 1709 C CA . GLY A 1 221 ? -10.062 -12.398 -7.332 1 95.88 221 GLY A CA 1
ATOM 1710 C C . GLY A 1 221 ? -9.992 -13.719 -8.078 1 95.88 221 GLY A C 1
ATOM 1711 O O . GLY A 1 221 ? -10.797 -13.969 -8.977 1 95.88 221 GLY A O 1
ATOM 1712 N N . GLY A 1 222 ? -9.047 -14.586 -7.75 1 88.19 222 GLY A N 1
ATOM 1713 C CA . GLY A 1 222 ? -8.922 -15.859 -8.438 1 88.19 222 GLY A CA 1
ATOM 1714 C C . GLY A 1 222 ? -8.656 -15.711 -9.93 1 88.19 222 GLY A C 1
ATOM 1715 O O . GLY A 1 222 ? -7.723 -15.016 -10.328 1 88.19 222 GLY A O 1
ATOM 1716 N N . LYS A 1 223 ? -9.617 -16.266 -10.734 1 87.94 223 LYS A N 1
ATOM 1717 C CA . LYS A 1 223 ? -9.469 -16.219 -12.188 1 87.94 223 LYS A CA 1
ATOM 1718 C C . LYS A 1 223 ? -9.969 -14.906 -12.758 1 87.94 223 LYS A C 1
ATOM 1720 O O . LYS A 1 223 ? -9.719 -14.586 -13.922 1 87.94 223 LYS A O 1
ATOM 1725 N N . GLN A 1 224 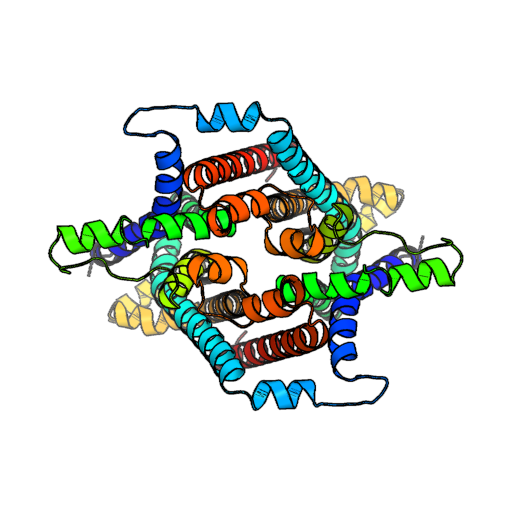? -10.742 -14.172 -11.945 1 90 224 GLN A N 1
ATOM 1726 C CA . GLN A 1 224 ? -11.141 -12.828 -12.367 1 90 224 GLN A CA 1
ATOM 1727 C C . GLN A 1 224 ? -9.969 -11.859 -12.281 1 90 224 GLN A C 1
ATOM 1729 O O . GLN A 1 224 ? -9.562 -11.461 -11.188 1 90 224 GLN A O 1
ATOM 1734 N N . ARG A 1 225 ? -9.641 -11.391 -13.453 1 94.12 225 ARG A N 1
ATOM 1735 C CA . ARG A 1 225 ? -8.383 -10.648 -13.516 1 94.12 225 ARG A CA 1
ATOM 1736 C C . ARG A 1 225 ? -8.641 -9.148 -13.531 1 94.12 225 ARG A C 1
ATOM 1738 O O . ARG A 1 225 ? -9.617 -8.68 -14.125 1 94.12 225 ARG A O 1
ATOM 1745 N N . VAL A 1 226 ? -7.809 -8.453 -12.844 1 98.06 226 VAL A N 1
ATOM 1746 C CA . VAL A 1 226 ? -7.629 -7.016 -13.016 1 98.06 226 VAL A CA 1
ATOM 1747 C C . VAL A 1 226 ? -6.293 -6.746 -13.703 1 98.06 226 VAL A C 1
ATOM 1749 O O . VAL A 1 226 ? -5.492 -7.66 -13.906 1 98.06 226 VAL A O 1
ATOM 1752 N N . ILE A 1 227 ? -6.098 -5.551 -14.109 1 98 227 ILE A N 1
ATOM 1753 C CA . ILE A 1 227 ? -4.977 -5.215 -14.984 1 98 227 ILE A CA 1
ATOM 1754 C C . ILE A 1 227 ? -3.66 -5.508 -14.266 1 98 227 ILE A C 1
ATOM 1756 O O . ILE A 1 227 ? -2.684 -5.922 -14.898 1 98 227 ILE A O 1
ATOM 1760 N N . ALA A 1 228 ? -3.57 -5.344 -12.984 1 97.88 228 ALA A N 1
ATOM 1761 C CA . ALA A 1 228 ? -2.342 -5.594 -12.234 1 97.88 228 ALA A CA 1
ATOM 1762 C C . ALA A 1 228 ? -1.994 -7.082 -12.234 1 97.88 228 ALA A C 1
ATOM 1764 O O . ALA A 1 228 ? -0.837 -7.453 -12.438 1 97.88 228 ALA A O 1
ATOM 1765 N N . THR A 1 229 ? -2.986 -7.945 -11.992 1 97.56 229 THR A N 1
ATOM 1766 C CA . THR A 1 229 ? -2.719 -9.383 -11.984 1 97.56 229 THR A CA 1
ATOM 1767 C C . THR A 1 229 ? -2.42 -9.883 -13.398 1 97.56 229 THR A C 1
ATOM 1769 O O . THR A 1 229 ? -1.65 -10.828 -13.578 1 97.56 229 THR A O 1
ATOM 1772 N N . PHE A 1 230 ? -3.023 -9.211 -14.352 1 97.94 230 PHE A N 1
ATOM 1773 C CA . PHE A 1 230 ? -2.748 -9.531 -15.75 1 97.94 230 PHE A CA 1
ATOM 1774 C C . PHE A 1 230 ? -1.302 -9.211 -16.109 1 97.94 230 PHE A C 1
ATOM 1776 O O . PHE A 1 230 ? -0.634 -9.992 -16.781 1 97.94 230 PHE A O 1
ATOM 1783 N N . LEU A 1 231 ? -0.835 -8.078 -15.672 1 97.56 231 LEU A N 1
ATOM 1784 C CA . LEU A 1 231 ? 0.562 -7.711 -15.875 1 97.56 231 LEU A CA 1
ATOM 1785 C C . LEU A 1 231 ? 1.492 -8.742 -15.242 1 97.56 231 LEU A C 1
ATOM 1787 O O . LEU A 1 231 ? 2.441 -9.203 -15.875 1 97.56 231 LEU A O 1
ATOM 1791 N N . TYR A 1 232 ? 1.199 -9.094 -14.023 1 96.44 232 TYR A N 1
ATOM 1792 C CA . TYR A 1 232 ? 2.023 -10.07 -13.312 1 96.44 232 TYR A CA 1
ATOM 1793 C C . TYR A 1 232 ? 2.08 -11.391 -14.062 1 96.44 232 TYR A C 1
ATOM 1795 O O . TYR A 1 232 ? 3.154 -11.977 -14.227 1 96.44 232 TYR A O 1
ATOM 1803 N N . GLN A 1 233 ? 0.965 -11.859 -14.5 1 95.62 233 GLN A N 1
ATOM 1804 C CA . GLN A 1 233 ? 0.9 -13.133 -15.219 1 95.62 233 GLN A CA 1
ATOM 1805 C C . GLN A 1 233 ? 1.756 -13.094 -16.484 1 95.62 233 GLN A C 1
ATOM 1807 O O . GLN A 1 233 ? 2.473 -14.047 -16.781 1 95.62 233 GLN A O 1
ATOM 1812 N N . ASN A 1 234 ? 1.641 -12.039 -17.219 1 96.19 234 ASN A N 1
ATOM 1813 C CA . ASN A 1 234 ? 2.412 -11.922 -18.453 1 96.19 234 ASN A CA 1
ATOM 1814 C C . ASN A 1 234 ? 3.908 -11.836 -18.156 1 96.19 234 ASN A C 1
ATOM 1816 O O . ASN A 1 234 ? 4.715 -12.438 -18.875 1 96.19 234 ASN A O 1
ATOM 1820 N N . ALA A 1 235 ? 4.273 -11.172 -17.094 1 93.88 235 ALA A N 1
ATOM 1821 C CA . ALA A 1 235 ? 5.684 -10.984 -16.766 1 93.88 235 ALA A CA 1
ATOM 1822 C C . ALA A 1 235 ? 6.27 -12.258 -16.156 1 93.88 235 ALA A C 1
ATOM 1824 O O . ALA A 1 235 ? 7.352 -12.703 -16.547 1 93.88 235 ALA A O 1
ATOM 1825 N N . MET A 1 236 ? 5.539 -12.875 -15.227 1 92.25 236 MET A N 1
ATOM 1826 C CA . MET A 1 236 ? 6.145 -13.883 -14.367 1 92.25 236 MET A CA 1
ATOM 1827 C C . MET A 1 236 ? 5.719 -15.281 -14.789 1 92.25 236 MET A C 1
ATOM 1829 O O . MET A 1 236 ? 6.449 -16.25 -14.57 1 92.25 236 MET A O 1
ATOM 1833 N N . THR A 1 237 ? 4.566 -15.438 -15.352 1 90.94 237 THR A N 1
ATOM 1834 C CA . THR A 1 237 ? 4.07 -16.766 -15.711 1 90.94 237 THR A CA 1
ATOM 1835 C C . THR A 1 237 ? 4.312 -17.047 -17.188 1 90.94 237 THR A C 1
ATOM 1837 O O . THR A 1 237 ? 4.852 -18.094 -17.562 1 90.94 237 THR A O 1
ATOM 1840 N N . LEU A 1 238 ? 4.047 -16.094 -18.062 1 94.38 238 LEU A N 1
ATOM 1841 C CA . LEU A 1 238 ? 4.117 -16.312 -19.5 1 94.38 238 LEU A CA 1
ATOM 1842 C C . LEU A 1 238 ? 5.438 -15.789 -20.062 1 94.38 238 LEU A C 1
ATOM 1844 O O . LEU A 1 238 ? 5.781 -16.062 -21.203 1 94.38 238 LEU A O 1
ATOM 1848 N N . ASN A 1 239 ? 6.133 -15.016 -19.297 1 93.12 239 ASN A N 1
ATOM 1849 C CA . ASN A 1 239 ? 7.41 -14.43 -19.688 1 93.12 239 ASN A CA 1
ATOM 1850 C C . ASN A 1 239 ? 7.273 -13.594 -20.953 1 93.12 239 ASN A C 1
ATOM 1852 O O . ASN A 1 239 ? 8.156 -13.617 -21.812 1 93.12 239 ASN A O 1
ATOM 1856 N N . ASP A 1 240 ? 6.117 -13.062 -21.172 1 94.56 240 ASP A N 1
ATOM 1857 C CA . ASP A 1 240 ? 5.895 -12.094 -22.234 1 94.56 240 ASP A CA 1
ATOM 1858 C C . ASP A 1 240 ? 6.16 -10.672 -21.75 1 94.56 240 ASP A C 1
ATOM 1860 O O . ASP A 1 240 ? 5.223 -9.906 -21.5 1 94.56 240 ASP A O 1
ATOM 1864 N N . TRP A 1 241 ? 7.363 -10.328 -21.828 1 92.19 241 TRP A N 1
ATOM 1865 C CA . TRP A 1 241 ? 7.805 -9.062 -21.25 1 92.19 241 TRP A CA 1
ATOM 1866 C C . TRP A 1 241 ? 7.328 -7.883 -22.078 1 92.19 241 TRP A C 1
ATOM 1868 O O . TRP A 1 241 ? 7.141 -6.781 -21.562 1 92.19 241 TRP A O 1
ATOM 1878 N N . TYR A 1 242 ? 7.191 -8.141 -23.344 1 94 242 TYR A N 1
ATOM 1879 C CA . TYR A 1 242 ? 6.711 -7.062 -24.188 1 94 242 TYR A CA 1
ATOM 1880 C C . TYR A 1 242 ? 5.277 -6.684 -23.828 1 94 242 TYR A C 1
ATOM 1882 O O . TYR A 1 242 ? 4.984 -5.516 -23.578 1 94 242 TYR A O 1
ATOM 1890 N N . LEU A 1 243 ? 4.434 -7.676 -23.828 1 95.31 243 LEU A N 1
ATOM 1891 C CA . LEU A 1 243 ? 3.047 -7.395 -23.469 1 95.31 243 LEU A CA 1
ATOM 1892 C C . LEU A 1 243 ? 2.949 -6.852 -22.047 1 95.31 243 LEU A C 1
ATOM 1894 O O . LEU A 1 243 ? 2.143 -5.961 -21.781 1 95.31 243 LEU A O 1
ATOM 1898 N N . ALA A 1 244 ? 3.75 -7.406 -21.156 1 96.75 244 ALA A N 1
ATOM 1899 C CA . ALA A 1 244 ? 3.779 -6.891 -19.781 1 96.75 244 ALA A CA 1
ATOM 1900 C C . ALA A 1 244 ? 4.137 -5.406 -19.766 1 96.75 244 ALA A C 1
ATOM 1902 O O . ALA A 1 244 ? 3.545 -4.629 -19.016 1 96.75 244 ALA A O 1
ATOM 1903 N N . SER A 1 245 ? 5.074 -5.023 -20.609 1 96.75 245 SER A N 1
ATOM 1904 C CA . SER A 1 245 ? 5.484 -3.623 -20.688 1 96.75 245 SER A CA 1
ATOM 1905 C C . SER A 1 245 ? 4.359 -2.752 -21.234 1 96.75 245 SER A C 1
ATOM 1907 O O . SER A 1 245 ? 4.145 -1.635 -20.766 1 96.75 245 SER A O 1
ATOM 1909 N N . VAL A 1 246 ? 3.707 -3.223 -22.203 1 97.12 246 VAL A N 1
ATOM 1910 C CA . VAL A 1 246 ? 2.582 -2.498 -22.797 1 97.12 246 VAL A CA 1
ATOM 1911 C C . VAL A 1 246 ? 1.5 -2.287 -21.734 1 97.12 246 VAL A C 1
ATOM 1913 O O . VAL A 1 246 ? 0.983 -1.179 -21.578 1 97.12 246 VAL A O 1
ATOM 1916 N N . VAL A 1 247 ? 1.165 -3.355 -21.047 1 97.56 247 VAL A N 1
ATOM 1917 C CA . VAL A 1 247 ? 0.152 -3.289 -20 1 97.56 247 VAL A CA 1
ATOM 1918 C C . VAL A 1 247 ? 0.593 -2.307 -18.922 1 97.56 247 VAL A C 1
ATOM 1920 O O . VAL A 1 247 ? -0.214 -1.516 -18.422 1 97.56 247 VAL A O 1
ATOM 1923 N N . ALA A 1 248 ? 1.84 -2.357 -18.547 1 97.38 248 ALA A N 1
ATOM 1924 C CA . ALA A 1 248 ? 2.389 -1.431 -17.562 1 97.38 248 ALA A CA 1
ATOM 1925 C C . ALA A 1 248 ? 2.217 0.016 -18.016 1 97.38 248 ALA A C 1
ATOM 1927 O O . ALA A 1 248 ? 1.803 0.874 -17.219 1 97.38 248 ALA A O 1
ATOM 1928 N N . ALA A 1 249 ? 2.523 0.281 -19.219 1 96.56 249 ALA A N 1
ATOM 1929 C CA . ALA A 1 249 ? 2.395 1.628 -19.766 1 96.56 249 ALA A CA 1
ATOM 1930 C C . ALA A 1 249 ? 0.942 2.094 -19.75 1 96.56 249 ALA A C 1
ATOM 1932 O O . ALA A 1 249 ? 0.659 3.244 -19.406 1 96.56 249 ALA A O 1
ATOM 1933 N N . ILE A 1 250 ? 0.091 1.225 -20.094 1 96.94 250 ILE A N 1
ATOM 1934 C CA . ILE A 1 250 ? -1.333 1.539 -20.094 1 96.94 250 ILE A CA 1
ATOM 1935 C C . ILE A 1 250 ? -1.791 1.863 -18.672 1 96.94 250 ILE A C 1
ATOM 1937 O O . ILE A 1 250 ? -2.531 2.826 -18.453 1 96.94 250 ILE A O 1
ATOM 1941 N N . MET A 1 251 ? -1.356 1.062 -17.734 1 96.06 251 MET A N 1
ATOM 1942 C CA . MET A 1 251 ? -1.705 1.292 -16.328 1 96.06 251 MET A CA 1
ATOM 1943 C C . MET A 1 251 ? -1.241 2.67 -15.875 1 96.06 251 MET A C 1
ATOM 1945 O O . MET A 1 251 ? -1.97 3.375 -15.18 1 96.06 251 MET A O 1
ATOM 1949 N N . ILE A 1 252 ? -0.06 3.047 -16.266 1 94 252 ILE A N 1
ATOM 1950 C CA . ILE A 1 252 ? 0.506 4.336 -15.883 1 94 252 ILE A CA 1
ATOM 1951 C C . ILE A 1 252 ? -0.334 5.465 -16.469 1 94 252 ILE A C 1
ATOM 1953 O O . ILE A 1 252 ? -0.727 6.395 -15.758 1 94 252 ILE A O 1
ATOM 1957 N N . VAL A 1 253 ? -0.66 5.371 -17.703 1 94 253 VAL A N 1
ATOM 1958 C CA . VAL A 1 253 ? -1.413 6.406 -18.406 1 94 253 VAL A CA 1
ATOM 1959 C C . VAL A 1 253 ? -2.805 6.539 -17.781 1 94 253 VAL A C 1
ATOM 1961 O O . VAL A 1 253 ? -3.27 7.648 -17.516 1 94 253 VAL A O 1
ATOM 1964 N N . ILE A 1 254 ? -3.42 5.414 -17.531 1 93.88 254 ILE A N 1
ATOM 1965 C CA . ILE A 1 254 ? -4.762 5.434 -16.953 1 93.88 254 ILE A CA 1
ATOM 1966 C C . ILE A 1 254 ? -4.727 6.078 -15.578 1 93.88 254 ILE A C 1
ATOM 1968 O O . ILE A 1 254 ? -5.594 6.891 -15.234 1 93.88 254 ILE A O 1
ATOM 1972 N N . THR A 1 255 ? -3.752 5.703 -14.828 1 92.06 255 THR A N 1
ATOM 1973 C CA . THR A 1 255 ? -3.635 6.258 -13.484 1 92.06 255 THR A CA 1
ATOM 1974 C C . THR A 1 255 ? -3.488 7.777 -13.539 1 92.06 255 THR A C 1
ATOM 1976 O O . THR A 1 255 ? -4.195 8.5 -12.828 1 92.06 255 THR A O 1
ATOM 1979 N N . PHE A 1 256 ? -2.699 8.305 -14.383 1 90.25 256 PHE A N 1
ATOM 1980 C CA . PHE A 1 256 ? -2.449 9.742 -14.461 1 90.25 256 PHE A CA 1
ATOM 1981 C C . PHE A 1 256 ? -3.666 10.469 -15.023 1 90.25 256 PHE A C 1
ATOM 1983 O O . PHE A 1 256 ? -3.986 11.578 -14.586 1 90.25 256 PHE A O 1
ATOM 1990 N N . VAL A 1 257 ? -4.297 9.875 -15.953 1 91.88 257 VAL A N 1
ATOM 1991 C CA . VAL A 1 257 ? -5.488 10.484 -16.531 1 91.88 257 VAL A CA 1
ATOM 1992 C C . VAL A 1 257 ? -6.59 10.586 -15.484 1 91.88 257 VAL A C 1
ATOM 1994 O O . VAL A 1 257 ? -7.207 11.641 -15.32 1 91.88 257 VAL A O 1
ATOM 1997 N N . VAL A 1 258 ? -6.777 9.523 -14.789 1 86.75 258 VAL A N 1
ATOM 1998 C CA . VAL A 1 258 ? -7.852 9.492 -13.797 1 86.75 258 VAL A CA 1
ATOM 1999 C C . VAL A 1 258 ? -7.527 10.453 -12.664 1 86.75 258 VAL A C 1
ATOM 2001 O O . VAL A 1 258 ? -8.406 11.188 -12.195 1 86.75 258 VAL A O 1
ATOM 2004 N N . VAL A 1 259 ? -6.301 10.453 -12.219 1 86.44 259 VAL A N 1
ATOM 2005 C CA . VAL A 1 259 ? -5.883 11.383 -11.172 1 86.44 259 VAL A CA 1
ATOM 2006 C C . VAL A 1 259 ? -6.07 12.82 -11.656 1 86.44 259 VAL A C 1
ATOM 2008 O O . VAL A 1 259 ? -6.566 13.672 -10.914 1 86.44 259 VAL A O 1
ATOM 2011 N N . GLY A 1 260 ? -5.691 13.141 -12.898 1 88.38 260 GLY A N 1
ATOM 2012 C CA . GLY A 1 260 ? -5.867 14.461 -13.477 1 88.38 260 GLY A CA 1
ATOM 2013 C C . GLY A 1 260 ? -7.32 14.898 -13.539 1 88.38 260 GLY A C 1
ATOM 2014 O O . GLY A 1 260 ? -7.652 16.031 -13.156 1 88.38 260 GLY A O 1
ATOM 2015 N N . VAL A 1 261 ? -8.141 14.031 -13.898 1 89.88 261 VAL A N 1
ATOM 2016 C CA . VAL A 1 261 ? -9.57 14.32 -14.023 1 89.88 261 VAL A CA 1
ATOM 2017 C C . VAL A 1 261 ? -10.164 14.562 -12.641 1 89.88 261 VAL A C 1
ATOM 2019 O O . VAL A 1 261 ? -10.914 15.523 -12.445 1 89.88 261 VAL A O 1
ATOM 2022 N N . MET A 1 262 ? -9.812 13.695 -11.719 1 86 262 MET A N 1
ATOM 2023 C CA . MET A 1 262 ? -10.352 13.828 -10.367 1 86 262 MET A CA 1
ATOM 2024 C C . MET A 1 262 ? -9.867 15.117 -9.711 1 86 262 MET A C 1
ATOM 2026 O O . MET A 1 262 ? -10.633 15.797 -9.031 1 86 262 MET A O 1
ATOM 2030 N N . ASN A 1 263 ? -8.656 15.5 -9.953 1 83.75 263 ASN A N 1
ATOM 2031 C CA . ASN A 1 263 ? -8.117 16.75 -9.406 1 83.75 263 ASN A CA 1
ATOM 2032 C C . ASN A 1 263 ? -8.781 17.969 -10.039 1 83.75 263 ASN A C 1
ATOM 2034 O O . ASN A 1 263 ? -9.055 18.953 -9.352 1 83.75 263 ASN A O 1
ATOM 2038 N N . LYS A 1 264 ? -9.047 17.938 -11.289 1 87.75 264 LYS A N 1
ATOM 2039 C CA . LYS A 1 264 ? -9.734 19.031 -11.977 1 87.75 264 LYS A CA 1
ATOM 2040 C C . LYS A 1 264 ? -11.156 19.188 -11.453 1 87.75 264 LYS A C 1
ATOM 2042 O O . LYS A 1 264 ? -11.617 20.312 -11.25 1 87.75 264 LYS A O 1
ATOM 2047 N N . MET A 1 265 ? -11.766 18.109 -11.234 1 84.06 265 MET A N 1
ATOM 2048 C CA . MET A 1 265 ? -13.133 18.141 -10.711 1 84.06 265 MET A CA 1
ATOM 2049 C C . MET A 1 265 ? -13.156 18.703 -9.289 1 84.06 265 MET A C 1
ATOM 2051 O O . MET A 1 265 ? -14.086 19.406 -8.914 1 84.06 265 MET A O 1
ATOM 2055 N N . ALA A 1 266 ? -12.18 18.375 -8.555 1 79.38 266 ALA A N 1
ATOM 2056 C CA . ALA A 1 266 ? -12.07 18.859 -7.18 1 79.38 266 ALA A CA 1
ATOM 2057 C C . ALA A 1 266 ? -11.914 20.375 -7.152 1 79.38 266 ALA A C 1
ATOM 2059 O O . ALA A 1 266 ? -12.461 21.047 -6.273 1 79.38 266 ALA A O 1
ATOM 2060 N N . LYS A 1 267 ? -11.18 20.906 -8.062 1 79.12 267 LYS A N 1
ATOM 2061 C CA . LYS A 1 267 ? -10.977 22.359 -8.141 1 79.12 267 LYS A CA 1
ATOM 2062 C C . LYS A 1 267 ? -12.281 23.078 -8.453 1 79.12 267 LYS A C 1
ATOM 2064 O O . LYS A 1 267 ? -12.484 24.219 -8.016 1 79.12 267 LYS A O 1
ATOM 2069 N N . THR A 1 268 ? -13.109 22.391 -9.133 1 76.56 268 THR A N 1
ATOM 2070 C CA . THR A 1 268 ? -14.391 23 -9.477 1 76.56 268 THR A CA 1
ATOM 2071 C C . THR A 1 268 ? -15.344 22.969 -8.289 1 76.56 268 THR A C 1
ATOM 2073 O O . THR A 1 268 ? -16.188 23.844 -8.141 1 76.56 268 THR A O 1
ATOM 2076 N N . LEU A 1 269 ? -15.227 21.953 -7.477 1 68.69 269 LEU A N 1
ATOM 2077 C CA . LEU A 1 269 ? -16.125 21.797 -6.332 1 68.69 269 LEU A CA 1
ATOM 2078 C C . LEU A 1 269 ? -15.68 22.688 -5.176 1 68.69 269 LEU A C 1
ATOM 2080 O O . LEU A 1 269 ? -16.5 23.094 -4.355 1 68.69 269 LEU A O 1
ATOM 2084 N N . ASN A 1 270 ? -14.328 22.812 -4.973 1 60.94 270 ASN A N 1
ATOM 2085 C CA . ASN A 1 270 ? -13.836 23.75 -3.967 1 60.94 270 ASN A CA 1
ATOM 2086 C C . ASN A 1 270 ? -12.898 24.781 -4.578 1 60.94 270 ASN A C 1
ATOM 2088 O O . ASN A 1 270 ? -11.68 24.672 -4.453 1 60.94 270 ASN A O 1
ATOM 2092 N N . PRO A 1 271 ? -13.531 25.734 -5.316 1 49.78 271 PRO A N 1
ATOM 2093 C CA . PRO A 1 271 ? -12.711 26.75 -5.973 1 49.78 271 PRO A CA 1
ATOM 2094 C C . PRO A 1 271 ? -11.781 27.469 -5 1 49.78 271 PRO A C 1
ATOM 2096 O O . PRO A 1 271 ? -10.812 28.109 -5.422 1 49.78 271 PRO A O 1
ATOM 2099 N N . LYS A 1 272 ? -12.023 27.609 -3.762 1 51.22 272 LYS A N 1
ATOM 2100 C CA . LYS A 1 272 ? -11.25 28.5 -2.9 1 51.22 272 LYS A CA 1
ATOM 2101 C C . LYS A 1 272 ? -10 27.797 -2.369 1 51.22 272 LYS A C 1
ATOM 2103 O O . LYS A 1 272 ? -9.273 28.359 -1.551 1 51.22 272 LYS A O 1
ATOM 2108 N N . GLY A 1 273 ? -9.766 26.578 -2.754 1 42.34 273 GLY A N 1
ATOM 2109 C CA . GLY A 1 273 ? -8.43 26.188 -2.324 1 42.34 273 GLY A CA 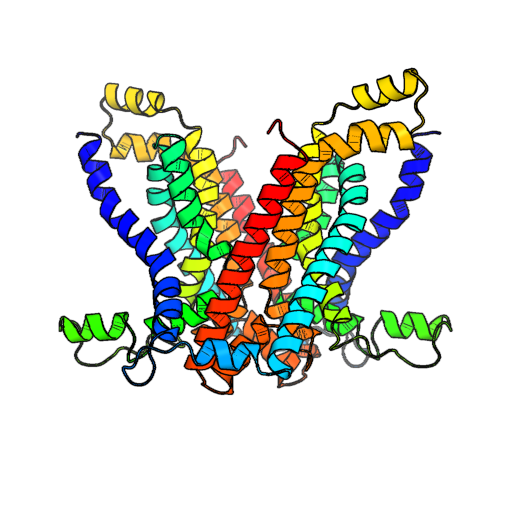1
ATOM 2110 C C . GLY A 1 273 ? -7.348 26.594 -3.311 1 42.34 273 GLY A C 1
ATOM 2111 O O . GLY A 1 273 ? -7.633 26.859 -4.477 1 42.34 273 GLY A O 1
ATOM 2112 N N . MET B 1 1 ? -33.875 17.281 17.812 1 38.22 1 MET B N 1
ATOM 2113 C CA . MET B 1 1 ? -33.562 15.859 17.75 1 38.22 1 MET B CA 1
ATOM 2114 C C . MET B 1 1 ? -32.188 15.586 18.391 1 38.22 1 MET B C 1
ATOM 2116 O O . MET B 1 1 ? -31.188 16.188 17.984 1 38.22 1 MET B O 1
ATOM 2120 N N . LYS B 1 2 ? -32.156 15.055 19.5 1 51.12 2 LYS B N 1
ATOM 2121 C CA . LYS B 1 2 ? -31.062 15.055 20.469 1 51.12 2 LYS B CA 1
ATOM 2122 C C . LYS B 1 2 ? -29.828 14.367 19.922 1 51.12 2 LYS B C 1
ATOM 2124 O O . LYS B 1 2 ? -29.922 13.422 19.141 1 51.12 2 LYS B O 1
ATOM 2129 N N . LYS B 1 3 ? -28.672 14.992 19.969 1 57.5 3 LYS B N 1
ATOM 2130 C CA . LYS B 1 3 ? -27.328 14.5 19.672 1 57.5 3 LYS B CA 1
ATOM 2131 C C . LYS B 1 3 ? -27.25 12.992 19.859 1 57.5 3 LYS B C 1
ATOM 2133 O O . LYS B 1 3 ? -26.547 12.312 19.109 1 57.5 3 LYS B O 1
ATOM 2138 N N . SER B 1 4 ? -28.156 12.555 20.656 1 58.31 4 SER B N 1
ATOM 2139 C CA . SER B 1 4 ? -28.125 11.148 21.062 1 58.31 4 SER B CA 1
ATOM 2140 C C . SER B 1 4 ? -28.656 10.25 19.938 1 58.31 4 SER B C 1
ATOM 2142 O O . SER B 1 4 ? -28.156 9.141 19.75 1 58.31 4 SER B O 1
ATOM 2144 N N . VAL B 1 5 ? -29.609 10.711 19.203 1 54.34 5 VAL B N 1
ATOM 2145 C CA . VAL B 1 5 ? -30.25 9.867 18.203 1 54.34 5 VAL B CA 1
ATOM 2146 C C . VAL B 1 5 ? -29.297 9.633 17.031 1 54.34 5 VAL B C 1
ATOM 2148 O O . VAL B 1 5 ? -29.172 8.516 16.531 1 54.34 5 VAL B O 1
ATOM 2151 N N . ILE B 1 6 ? -28.625 10.656 16.625 1 57.12 6 ILE B N 1
ATOM 2152 C CA . ILE B 1 6 ? -27.688 10.531 15.516 1 57.12 6 ILE B CA 1
ATOM 2153 C C . ILE B 1 6 ? -26.547 9.594 15.922 1 57.12 6 ILE B C 1
ATOM 2155 O O . ILE B 1 6 ? -26.094 8.766 15.117 1 57.12 6 ILE B O 1
ATOM 2159 N N . TYR B 1 7 ? -26.203 9.695 17.141 1 59.62 7 TYR B N 1
ATOM 2160 C CA . TYR B 1 7 ? -25.156 8.805 17.641 1 59.62 7 TYR B CA 1
ATOM 2161 C C . TYR B 1 7 ? -25.609 7.352 17.609 1 59.62 7 TYR B C 1
ATOM 2163 O O . TYR B 1 7 ? -24.844 6.461 17.219 1 59.62 7 TYR B O 1
ATOM 2171 N N . TRP B 1 8 ? -26.812 7.199 18.016 1 59.31 8 TRP B N 1
ATOM 2172 C CA . TRP B 1 8 ? -27.344 5.84 18.016 1 59.31 8 TRP B CA 1
ATOM 2173 C C . TRP B 1 8 ? -27.484 5.32 16.594 1 59.31 8 TRP B C 1
ATOM 2175 O O . TRP B 1 8 ? -27.297 4.129 16.328 1 59.31 8 TRP B O 1
ATOM 2185 N N . LEU B 1 9 ? -27.719 6.207 15.719 1 58.22 9 LEU B N 1
ATOM 2186 C CA . LEU B 1 9 ? -27.891 5.816 14.32 1 58.22 9 LEU B CA 1
ATOM 2187 C C . LEU B 1 9 ? -26.547 5.469 13.695 1 58.22 9 LEU B C 1
ATOM 2189 O O . LEU B 1 9 ? -26.469 4.609 12.812 1 58.22 9 LEU B O 1
ATOM 2193 N N . LEU B 1 10 ? -25.594 6.113 14.312 1 65.62 10 LEU B N 1
ATOM 2194 C CA . LEU B 1 10 ? -24.281 5.887 13.711 1 65.62 10 LEU B CA 1
ATOM 2195 C C . LEU B 1 10 ? -23.578 4.719 14.375 1 65.62 10 LEU B C 1
ATOM 2197 O O . LEU B 1 10 ? -22.625 4.156 13.812 1 65.62 10 LEU B O 1
ATOM 2201 N N . LEU B 1 11 ? -24.094 4.336 15.523 1 64.88 11 LEU B N 1
ATOM 2202 C CA . LEU B 1 11 ? -23.453 3.287 16.312 1 64.88 11 LEU B CA 1
ATOM 2203 C C . LEU B 1 11 ? -23.391 1.981 15.523 1 64.88 11 LEU B C 1
ATOM 2205 O O . LEU B 1 11 ? -22.344 1.329 15.484 1 64.88 11 LEU B O 1
ATOM 2209 N N . PRO B 1 12 ? -24.469 1.643 14.883 1 62.56 12 PRO B N 1
ATOM 2210 C CA . PRO B 1 12 ? -24.391 0.394 14.125 1 62.56 12 PRO B CA 1
ATOM 2211 C C . PRO B 1 12 ? -23.328 0.443 13.023 1 62.56 12 PRO B C 1
ATOM 2213 O O . PRO B 1 12 ? -22.641 -0.554 12.781 1 62.56 12 PRO B O 1
ATOM 2216 N N . GLY B 1 13 ? -23.25 1.587 12.516 1 65.94 13 GLY B N 1
ATOM 2217 C CA . GLY B 1 13 ? -22.234 1.736 11.484 1 65.94 13 GLY B CA 1
ATOM 2218 C C . GLY B 1 13 ? -20.828 1.61 12.016 1 65.94 13 GLY B C 1
ATOM 2219 O O . GLY B 1 13 ? -19.984 0.961 11.398 1 65.94 13 GLY B O 1
ATOM 2220 N N . PHE B 1 14 ? -20.734 2.01 13.188 1 73.31 14 PHE B N 1
ATOM 2221 C CA . PHE B 1 14 ? -19.406 1.975 13.805 1 73.31 14 PHE B CA 1
ATOM 2222 C C . PHE B 1 14 ? -19.047 0.558 14.234 1 73.31 14 PHE B C 1
ATOM 2224 O O . PHE B 1 14 ? -17.906 0.128 14.078 1 73.31 14 PHE B O 1
ATOM 2231 N N . VAL B 1 15 ? -20 -0.049 14.789 1 71.75 15 VAL B N 1
ATOM 2232 C CA . VAL B 1 15 ? -19.781 -1.432 15.195 1 71.75 15 VAL B CA 1
ATOM 2233 C C . VAL B 1 15 ? -19.453 -2.285 13.977 1 71.75 15 VAL B C 1
ATOM 2235 O O . VAL B 1 15 ? -18.547 -3.119 14.016 1 71.75 15 VAL B O 1
ATOM 2238 N N . PHE B 1 16 ? -20.125 -1.968 12.992 1 72.38 16 PHE B N 1
ATOM 2239 C CA . PHE B 1 16 ? -19.891 -2.699 11.758 1 72.38 16 PHE B CA 1
ATOM 2240 C C . PHE B 1 16 ? -18.484 -2.422 11.227 1 72.38 16 PHE B C 1
ATOM 2242 O O . PHE B 1 16 ? -17.766 -3.346 10.828 1 72.38 16 PHE B O 1
ATOM 2249 N N . LEU B 1 17 ? -18.188 -1.207 11.383 1 76 17 LEU B N 1
ATOM 2250 C CA . LEU B 1 17 ? -16.875 -0.829 10.875 1 76 17 LEU B CA 1
ATOM 2251 C C . LEU B 1 17 ? -15.766 -1.478 11.703 1 76 17 LEU B C 1
ATOM 2253 O O . LEU B 1 17 ? -14.797 -2.004 11.141 1 76 17 LEU B O 1
ATOM 2257 N N . ALA B 1 18 ? -15.961 -1.45 12.992 1 77.88 18 ALA B N 1
ATOM 2258 C CA . ALA B 1 18 ? -14.977 -2.086 13.859 1 77.88 18 ALA B CA 1
ATOM 2259 C C . ALA B 1 18 ? -14.883 -3.582 13.586 1 77.88 18 ALA B C 1
ATOM 2261 O O . ALA B 1 18 ? -13.789 -4.133 13.477 1 77.88 18 ALA B O 1
ATOM 2262 N N . ALA B 1 19 ? -16.031 -4.145 13.414 1 80.56 19 ALA B N 1
ATOM 2263 C CA . ALA B 1 19 ? -16.078 -5.57 13.109 1 80.56 19 ALA B CA 1
ATOM 2264 C C . ALA B 1 19 ? -15.453 -5.863 11.75 1 80.56 19 ALA B C 1
ATOM 2266 O O . ALA B 1 19 ? -14.688 -6.824 11.602 1 80.56 19 ALA B O 1
ATOM 2267 N N . PHE B 1 20 ? -15.734 -5.023 10.883 1 84.75 20 PHE B N 1
ATOM 2268 C CA . PHE B 1 20 ? -15.234 -5.16 9.516 1 84.75 20 PHE B CA 1
ATOM 2269 C C . PHE B 1 20 ? -13.711 -5.027 9.492 1 84.75 20 PHE B C 1
ATOM 2271 O O . PHE B 1 20 ? -13.039 -5.73 8.734 1 84.75 20 PHE B O 1
ATOM 2278 N N . MET B 1 21 ? -13.195 -4.297 10.414 1 83.69 21 MET B N 1
ATOM 2279 C CA . MET B 1 21 ? -11.758 -4.004 10.406 1 83.69 21 MET B CA 1
ATOM 2280 C C . MET B 1 21 ? -10.992 -5.031 11.234 1 83.69 21 MET B C 1
ATOM 2282 O O . MET B 1 21 ? -9.867 -5.391 10.883 1 83.69 21 MET B O 1
ATOM 2286 N N . ILE B 1 22 ? -11.578 -5.594 12.273 1 89.19 22 ILE B N 1
ATOM 2287 C CA . ILE B 1 22 ? -10.836 -6.352 13.266 1 89.19 22 ILE B CA 1
ATOM 2288 C C . ILE B 1 22 ? -11.164 -7.836 13.141 1 89.19 22 ILE B C 1
ATOM 2290 O O . ILE B 1 22 ? -10.281 -8.688 13.266 1 89.19 22 ILE B O 1
ATOM 2294 N N . ILE B 1 23 ? -12.289 -8.211 12.797 1 90.12 23 ILE B N 1
ATOM 2295 C CA . ILE B 1 23 ? -12.805 -9.57 12.875 1 90.12 23 ILE B CA 1
ATOM 2296 C C . ILE B 1 23 ? -12.008 -10.484 11.953 1 90.12 23 ILE B C 1
ATOM 2298 O O . ILE B 1 23 ? -11.602 -11.578 12.344 1 90.12 23 ILE B O 1
ATOM 2302 N N . PRO B 1 24 ? -11.781 -10.047 10.703 1 90.94 24 PRO B N 1
ATOM 2303 C CA . PRO B 1 24 ? -11.039 -10.961 9.828 1 90.94 24 PRO B CA 1
ATOM 2304 C C . PRO B 1 24 ? -9.68 -11.352 10.398 1 90.94 24 PRO B C 1
ATOM 2306 O O . PRO B 1 24 ? -9.297 -12.523 10.336 1 90.94 24 PRO B O 1
ATOM 2309 N N . ILE B 1 25 ? -9.031 -10.438 10.977 1 91.38 25 ILE B N 1
ATOM 2310 C CA . ILE B 1 25 ? -7.688 -10.656 11.492 1 91.38 25 ILE B CA 1
ATOM 2311 C C . ILE B 1 25 ? -7.75 -11.516 12.75 1 91.38 25 ILE B C 1
ATOM 2313 O O . ILE B 1 25 ? -6.977 -12.469 12.898 1 91.38 25 ILE B O 1
ATOM 2317 N N . VAL B 1 26 ? -8.727 -11.234 13.602 1 91.12 26 VAL B N 1
ATOM 2318 C CA . VAL B 1 26 ? -8.883 -11.969 14.852 1 91.12 26 VAL B CA 1
ATOM 2319 C C . VAL B 1 26 ? -9.258 -13.422 14.562 1 91.12 26 VAL B C 1
ATOM 2321 O O . VAL B 1 26 ? -8.773 -14.336 15.227 1 91.12 26 VAL B O 1
ATOM 2324 N N . LEU B 1 27 ? -10.078 -13.633 13.594 1 90.75 27 LEU B N 1
ATOM 2325 C CA . LEU B 1 27 ? -10.484 -14.984 13.227 1 90.75 27 LEU B CA 1
ATOM 2326 C C . LEU B 1 27 ? -9.312 -15.781 12.672 1 90.75 27 LEU B C 1
ATOM 2328 O O . LEU B 1 27 ? -9.188 -16.984 12.93 1 90.75 27 LEU B O 1
ATOM 2332 N N . THR B 1 28 ? -8.5 -15.062 11.883 1 92.69 28 THR B N 1
ATOM 2333 C CA . THR B 1 28 ? -7.297 -15.703 11.359 1 92.69 28 THR B CA 1
ATOM 2334 C C . THR B 1 28 ? -6.387 -16.156 12.5 1 92.69 28 THR B C 1
ATOM 2336 O O . THR B 1 28 ? -5.934 -17.297 12.523 1 92.69 28 THR B O 1
ATOM 2339 N N . ILE B 1 29 ? -6.164 -15.328 13.453 1 93.44 29 ILE B N 1
ATOM 2340 C CA . ILE B 1 29 ? -5.312 -15.656 14.594 1 93.44 29 ILE B CA 1
ATOM 2341 C C . ILE B 1 29 ? -5.945 -16.781 15.398 1 93.44 29 ILE B C 1
ATOM 2343 O O . ILE B 1 29 ? -5.262 -17.734 15.797 1 93.44 29 ILE B O 1
ATOM 2347 N N . GLY B 1 30 ? -7.203 -16.734 15.641 1 91.88 30 GLY B N 1
ATOM 2348 C CA . GLY B 1 30 ? -7.914 -17.75 16.406 1 91.88 30 GLY B CA 1
ATOM 2349 C C . GLY B 1 30 ? -7.848 -19.125 15.789 1 91.88 30 GLY B C 1
ATOM 2350 O O . GLY B 1 30 ? -7.773 -20.125 16.5 1 91.88 30 GLY B O 1
ATOM 2351 N N . SER B 1 31 ? -7.836 -19.156 14.492 1 91.06 31 SER B N 1
ATOM 2352 C CA . SER B 1 31 ? -7.836 -20.422 13.781 1 91.06 31 SER B CA 1
ATOM 2353 C C . SER B 1 31 ? -6.516 -21.172 13.977 1 91.06 31 SER B C 1
ATOM 2355 O O . SER B 1 31 ? -6.43 -22.375 13.719 1 91.06 31 SER B O 1
ATOM 2357 N N . THR B 1 32 ? -5.484 -20.453 14.406 1 95 32 THR B N 1
ATOM 2358 C CA . THR B 1 32 ? -4.164 -21.062 14.531 1 95 32 THR B CA 1
ATOM 2359 C C . THR B 1 32 ? -4.07 -21.875 15.812 1 95 32 THR B C 1
ATOM 2361 O O . THR B 1 32 ? -3.17 -22.703 15.961 1 95 32 THR B O 1
ATOM 2364 N N . PHE B 1 33 ? -5.008 -21.656 16.75 1 94.69 33 PHE B N 1
ATOM 2365 C CA . PHE B 1 33 ? -4.895 -22.281 18.062 1 94.69 33 PHE B CA 1
ATOM 2366 C C . PHE B 1 33 ? -5.734 -23.562 18.125 1 94.69 33 PHE B C 1
ATOM 2368 O O . PHE B 1 33 ? -5.723 -24.266 19.125 1 94.69 33 PHE B O 1
ATOM 2375 N N . PHE B 1 34 ? -6.449 -23.875 17.031 1 88.25 34 PHE B N 1
ATOM 2376 C CA . PHE B 1 34 ? -7.273 -25.078 17.031 1 88.25 34 PHE B CA 1
ATOM 2377 C C . PHE B 1 34 ? -6.969 -25.922 15.805 1 88.25 34 PHE B C 1
ATOM 2379 O O . PHE B 1 34 ? -6.934 -25.422 14.68 1 88.25 34 PHE B O 1
ATOM 2386 N N . GLN B 1 35 ? -6.605 -27.125 16.016 1 82.56 35 GLN B N 1
ATOM 2387 C CA . GLN B 1 35 ? -6.441 -28.156 14.984 1 82.56 35 GLN B CA 1
ATOM 2388 C C . GLN B 1 35 ? -7.211 -29.422 15.336 1 82.56 35 GLN B C 1
ATOM 2390 O O . GLN B 1 35 ? -6.988 -30.016 16.391 1 82.56 35 GLN B O 1
ATOM 2395 N N . GLU B 1 36 ? -8.07 -29.797 14.43 1 81.75 36 GLU B N 1
ATOM 2396 C CA . GLU B 1 36 ? -8.898 -30.984 14.68 1 81.75 36 GLU B CA 1
ATOM 2397 C C . GLU B 1 36 ? -9.57 -30.906 16.047 1 81.75 36 GLU B C 1
ATOM 2399 O O . GLU B 1 36 ? -9.484 -31.844 16.844 1 81.75 36 GLU B O 1
ATOM 2404 N N . ASN B 1 37 ? -10.008 -29.781 16.422 1 82.25 37 ASN B N 1
ATOM 2405 C CA . ASN B 1 37 ? -10.805 -29.547 17.609 1 82.25 37 ASN B CA 1
ATOM 2406 C C . ASN B 1 37 ? -9.953 -29.594 18.875 1 82.25 37 ASN B C 1
ATOM 2408 O O . ASN B 1 37 ? -10.477 -29.828 19.969 1 82.25 37 ASN B O 1
ATOM 2412 N N . SER B 1 38 ? -8.688 -29.562 18.797 1 89.06 38 SER B N 1
ATOM 2413 C CA . SER B 1 38 ? -7.805 -29.516 19.953 1 89.06 38 SER B CA 1
ATOM 2414 C C . SER B 1 38 ? -6.973 -28.25 19.953 1 89.06 38 SER B C 1
ATOM 2416 O O . SER B 1 38 ? -6.535 -27.781 18.906 1 89.06 38 SER B O 1
ATOM 2418 N N . PHE B 1 39 ? -6.934 -27.703 21.125 1 92.25 39 PHE B N 1
ATOM 2419 C CA . PHE B 1 39 ? -6.078 -26.547 21.328 1 92.25 39 PHE B CA 1
ATOM 2420 C C . PHE B 1 39 ? -4.609 -26.906 21.172 1 92.25 39 PHE B C 1
ATOM 2422 O O . PHE B 1 39 ? -4.172 -27.953 21.641 1 92.25 39 PHE B O 1
ATOM 2429 N N . THR B 1 40 ? -3.865 -26.188 20.344 1 92.75 40 THR B N 1
ATOM 2430 C CA . THR B 1 40 ? -2.477 -26.547 20.094 1 92.75 40 THR B CA 1
ATOM 2431 C C . THR B 1 40 ? -1.642 -25.328 19.75 1 92.75 40 THR B C 1
ATOM 2433 O O . THR B 1 40 ? -2.178 -24.312 19.297 1 92.75 40 THR B O 1
ATOM 2436 N N . PHE B 1 41 ? -0.378 -25.406 20.062 1 93.81 41 PHE B N 1
ATOM 2437 C CA . PHE B 1 41 ? 0.615 -24.422 19.641 1 93.81 41 PHE B CA 1
ATOM 2438 C C . PHE B 1 41 ? 1.588 -25.031 18.641 1 93.81 41 PHE B C 1
ATOM 2440 O O . PHE B 1 41 ? 2.645 -24.453 18.375 1 93.81 41 PHE B O 1
ATOM 2447 N N . GLU B 1 42 ? 1.181 -26.094 18.078 1 92.94 42 GLU B N 1
ATOM 2448 C CA . GLU B 1 42 ? 2.08 -26.891 17.25 1 92.94 42 GLU B CA 1
ATOM 2449 C C . GLU B 1 42 ? 2.496 -26.109 16 1 92.94 42 GLU B C 1
ATOM 2451 O O . GLU B 1 42 ? 3.635 -26.234 15.539 1 92.94 42 GLU B O 1
ATOM 2456 N N . GLY B 1 43 ? 1.602 -25.359 15.484 1 94.56 43 GLY B N 1
ATOM 2457 C CA . GLY B 1 43 ? 1.924 -24.562 14.305 1 94.56 43 GLY B CA 1
ATOM 2458 C C . GLY B 1 43 ? 3.076 -23.609 14.531 1 94.56 43 GLY B C 1
ATOM 2459 O O . GLY B 1 43 ? 3.953 -23.469 13.672 1 94.56 43 GLY B O 1
ATOM 2460 N N . TYR B 1 44 ? 3.088 -23.047 15.672 1 96.5 44 TYR B N 1
ATOM 2461 C CA . TYR B 1 44 ? 4.141 -22.094 16 1 96.5 44 TYR B CA 1
ATOM 2462 C C . TYR B 1 44 ? 5.453 -22.812 16.297 1 96.5 44 TYR B C 1
ATOM 2464 O O . TYR B 1 44 ? 6.52 -22.375 15.852 1 96.5 44 TYR B O 1
ATOM 2472 N N . MET B 1 45 ? 5.355 -23.875 16.984 1 95.81 45 MET B N 1
ATOM 2473 C CA . MET B 1 45 ? 6.551 -24.656 17.281 1 95.81 45 MET B CA 1
ATOM 2474 C C . MET B 1 45 ? 7.195 -25.188 16.016 1 95.81 45 MET B C 1
ATOM 2476 O O . MET B 1 45 ? 8.422 -25.141 15.867 1 95.81 45 MET B O 1
ATOM 2480 N N . HIS B 1 46 ? 6.375 -25.672 15.188 1 95.06 46 HIS B N 1
ATOM 2481 C CA . HIS B 1 46 ? 6.867 -26.172 13.914 1 95.06 46 HIS B CA 1
ATOM 2482 C C . HIS B 1 46 ? 7.551 -25.078 13.109 1 95.06 46 HIS B C 1
ATOM 2484 O O . HIS B 1 46 ? 8.625 -25.281 12.539 1 95.06 46 HIS B O 1
ATOM 2490 N N . PHE B 1 47 ? 6.969 -23.938 13.07 1 96.75 47 PHE B N 1
ATOM 2491 C CA . PHE B 1 47 ? 7.52 -22.812 12.312 1 96.75 47 PHE B CA 1
ATOM 2492 C C . PHE B 1 47 ? 8.891 -22.438 12.852 1 96.75 47 PHE B C 1
ATOM 2494 O O . PHE B 1 47 ? 9.844 -22.297 12.078 1 96.75 47 PHE B O 1
ATOM 2501 N N . PHE B 1 48 ? 9.086 -22.359 14.164 1 97.12 48 PHE B N 1
ATOM 2502 C CA . PHE B 1 48 ? 10.297 -21.797 14.742 1 97.12 48 PHE B CA 1
ATOM 2503 C C . PHE B 1 48 ? 11.383 -22.875 14.867 1 97.12 48 PHE B C 1
ATOM 2505 O O . PHE B 1 48 ? 12.547 -22.562 15.086 1 97.12 48 PHE B O 1
ATOM 2512 N N . ARG B 1 49 ? 11.039 -24.109 14.656 1 96.81 49 ARG B N 1
ATOM 2513 C CA . ARG B 1 49 ? 12.016 -25.188 14.727 1 96.81 49 ARG B CA 1
ATOM 2514 C C . ARG B 1 49 ? 12.57 -25.516 13.344 1 96.81 49 ARG B C 1
ATOM 2516 O O . ARG B 1 49 ? 13.594 -26.203 13.227 1 96.81 49 ARG B O 1
ATOM 2523 N N . ASP B 1 50 ? 11.922 -25.109 12.344 1 97.25 50 ASP B N 1
ATOM 2524 C CA . ASP B 1 50 ? 12.344 -25.406 10.977 1 97.25 50 ASP B CA 1
ATOM 2525 C C . ASP B 1 50 ? 13.359 -24.375 10.484 1 97.25 50 ASP B C 1
ATOM 2527 O O . ASP B 1 50 ? 13.047 -23.188 10.359 1 97.25 50 ASP B O 1
ATOM 2531 N N . PRO B 1 51 ? 14.523 -24.812 10.117 1 97.25 51 PRO B N 1
ATOM 2532 C CA . PRO B 1 51 ? 15.57 -23.875 9.672 1 97.25 51 PRO B CA 1
ATOM 2533 C C . PRO B 1 51 ? 15.195 -23.141 8.391 1 97.25 51 PRO B C 1
ATOM 2535 O O . PRO B 1 51 ? 15.602 -21.984 8.195 1 97.25 51 PRO B O 1
ATOM 2538 N N . TYR B 1 52 ? 14.484 -23.766 7.633 1 96.62 52 TYR B N 1
ATOM 2539 C CA . TYR B 1 52 ? 14.055 -23.125 6.395 1 96.62 52 TYR B CA 1
ATOM 2540 C C . TYR B 1 52 ? 13.141 -21.938 6.684 1 96.62 52 TYR B C 1
ATOM 2542 O O . TYR B 1 52 ? 13.289 -20.875 6.086 1 96.62 52 TYR B O 1
ATOM 2550 N N . PHE B 1 53 ? 12.219 -22.141 7.598 1 97.12 53 PHE B N 1
ATOM 2551 C CA . PHE B 1 53 ? 11.289 -21.078 7.965 1 97.12 53 PHE B CA 1
ATOM 2552 C C . PHE B 1 53 ? 12.023 -19.938 8.648 1 97.12 53 PHE B C 1
ATOM 2554 O O . PHE B 1 53 ? 11.734 -18.766 8.391 1 97.12 53 PHE B O 1
ATOM 2561 N N . LEU B 1 54 ? 12.961 -20.25 9.406 1 97.25 54 LEU B N 1
ATOM 2562 C CA . LEU B 1 54 ? 13.742 -19.234 10.102 1 97.25 54 LEU B CA 1
ATOM 2563 C C . LEU B 1 54 ? 14.578 -18.438 9.109 1 97.25 54 LEU B C 1
ATOM 2565 O O . LEU B 1 54 ? 14.789 -17.234 9.297 1 97.25 54 LEU B O 1
ATOM 2569 N N . LYS B 1 55 ? 15.078 -19.094 8.117 1 97.31 55 LYS B N 1
ATOM 2570 C CA . LYS B 1 55 ? 15.836 -18.391 7.074 1 97.31 55 LYS B CA 1
ATOM 2571 C C . LYS B 1 55 ? 14.969 -17.359 6.359 1 97.31 55 LYS B C 1
ATOM 2573 O O . LYS B 1 55 ? 15.422 -16.266 6.047 1 97.31 55 LYS B O 1
ATOM 2578 N N . ILE B 1 56 ? 13.719 -17.734 6.125 1 97.62 56 ILE B N 1
ATOM 2579 C CA . ILE B 1 56 ? 12.773 -16.828 5.48 1 97.62 56 ILE B CA 1
ATOM 2580 C C . ILE B 1 56 ? 12.539 -15.609 6.367 1 97.62 56 ILE B C 1
ATOM 2582 O O . ILE B 1 56 ? 12.531 -14.477 5.887 1 97.62 56 ILE B O 1
ATOM 2586 N N . LEU B 1 57 ? 12.391 -15.859 7.629 1 96.94 57 LEU B N 1
ATOM 2587 C CA . LEU B 1 57 ? 12.188 -14.773 8.578 1 96.94 57 LEU B CA 1
ATOM 2588 C C . LEU B 1 57 ? 13.406 -13.859 8.633 1 96.94 57 LEU B C 1
ATOM 2590 O O . LEU B 1 57 ? 13.273 -12.633 8.664 1 96.94 57 LEU B O 1
ATOM 2594 N N . LEU B 1 58 ? 14.547 -14.414 8.617 1 96.88 58 LEU B N 1
ATOM 2595 C CA . LEU B 1 58 ? 15.781 -13.641 8.688 1 96.88 58 LEU B CA 1
ATOM 2596 C C . LEU B 1 58 ? 15.984 -12.828 7.418 1 96.88 58 LEU B C 1
ATOM 2598 O O . LEU B 1 58 ? 16.453 -11.688 7.473 1 96.88 58 LEU B O 1
ATOM 2602 N N . THR B 1 59 ? 15.688 -13.422 6.316 1 98 59 THR B N 1
ATOM 2603 C CA . THR B 1 59 ? 15.766 -12.688 5.062 1 98 59 THR B CA 1
ATOM 2604 C C . THR B 1 59 ? 14.812 -11.5 5.07 1 98 59 THR B C 1
ATOM 2606 O O . THR B 1 59 ? 15.164 -10.406 4.609 1 98 59 THR B O 1
ATOM 2609 N N . THR B 1 60 ? 13.617 -11.719 5.609 1 98.06 60 THR B N 1
ATOM 2610 C CA . THR B 1 60 ? 12.625 -10.656 5.719 1 98.06 60 THR B CA 1
ATOM 2611 C C . THR B 1 60 ? 13.156 -9.508 6.574 1 98.06 60 THR B C 1
ATOM 2613 O O . THR B 1 60 ? 13.062 -8.344 6.184 1 98.06 60 THR B O 1
ATOM 2616 N N . LEU B 1 61 ? 13.742 -9.875 7.664 1 96.56 61 LEU B N 1
ATOM 2617 C CA . LEU B 1 61 ? 14.273 -8.867 8.57 1 96.56 61 LEU B CA 1
ATOM 2618 C C . LEU B 1 61 ? 15.461 -8.148 7.941 1 96.56 61 LEU B C 1
ATOM 2620 O O . LEU B 1 61 ? 15.578 -6.926 8.055 1 96.56 61 LEU B O 1
ATOM 2624 N N . GLN B 1 62 ? 16.297 -8.859 7.312 1 97.69 62 GLN B N 1
ATOM 2625 C CA . GLN B 1 62 ? 17.453 -8.273 6.656 1 97.69 62 GLN B CA 1
ATOM 2626 C C . GLN B 1 62 ? 17.031 -7.273 5.582 1 97.69 62 GLN B C 1
ATOM 2628 O O . GLN B 1 62 ? 17.547 -6.148 5.543 1 97.69 62 GLN B O 1
ATOM 2633 N N . VAL B 1 63 ? 16.156 -7.676 4.758 1 98.44 63 VAL B N 1
ATOM 2634 C CA . VAL B 1 63 ? 15.68 -6.824 3.668 1 98.44 63 VAL B CA 1
ATOM 2635 C C . VAL B 1 63 ? 15.023 -5.57 4.238 1 98.44 63 VAL B C 1
ATOM 2637 O O . VAL B 1 63 ? 15.258 -4.465 3.744 1 98.44 63 VAL B O 1
ATOM 2640 N N . SER B 1 64 ? 14.234 -5.73 5.266 1 98.06 64 SER B N 1
ATOM 2641 C CA . SER B 1 64 ? 13.516 -4.605 5.855 1 98.06 64 SER B CA 1
ATOM 2642 C C . SER B 1 64 ? 14.477 -3.633 6.535 1 98.06 64 SER B C 1
ATOM 2644 O O . SER B 1 64 ? 14.344 -2.416 6.391 1 98.06 64 SER B O 1
ATOM 2646 N N . VAL B 1 65 ? 15.438 -4.176 7.242 1 97.12 65 VAL B N 1
ATOM 2647 C CA . VAL B 1 65 ? 16.391 -3.346 7.965 1 97.12 65 VAL B CA 1
ATOM 2648 C C . VAL B 1 65 ? 17.266 -2.588 6.973 1 97.12 65 VAL B C 1
ATOM 2650 O O . VAL B 1 65 ? 17.453 -1.375 7.102 1 97.12 65 VAL B O 1
ATOM 2653 N N . VAL B 1 66 ? 17.812 -3.252 6.023 1 98.56 66 VAL B N 1
ATOM 2654 C CA . VAL B 1 66 ? 18.703 -2.631 5.059 1 98.56 66 VAL B CA 1
ATOM 2655 C C . VAL B 1 66 ? 17.953 -1.595 4.234 1 98.56 66 VAL B C 1
ATOM 2657 O O . VAL B 1 66 ? 18.469 -0.502 3.975 1 98.56 66 VAL B O 1
ATOM 2660 N N . THR B 1 67 ? 16.734 -1.923 3.812 1 98.5 67 THR B N 1
ATOM 2661 C CA . THR B 1 67 ? 15.922 -0.963 3.076 1 98.5 67 THR B CA 1
ATOM 2662 C C . THR B 1 67 ? 15.695 0.303 3.898 1 98.5 67 THR B C 1
ATOM 2664 O O . THR B 1 67 ? 15.828 1.415 3.383 1 98.5 67 THR B O 1
ATOM 2667 N N . THR B 1 68 ? 15.383 0.099 5.152 1 97.88 68 THR B N 1
ATOM 2668 C CA . THR B 1 68 ? 15.156 1.237 6.035 1 97.88 68 THR B CA 1
ATOM 2669 C C . THR B 1 68 ? 16.406 2.092 6.156 1 97.88 68 THR B C 1
ATOM 2671 O O . THR B 1 68 ? 16.344 3.318 6.047 1 97.88 68 THR B O 1
ATOM 2674 N N . LEU B 1 69 ? 17.531 1.469 6.324 1 97.94 69 LEU B N 1
ATOM 2675 C CA . LEU B 1 69 ? 18.797 2.182 6.457 1 97.94 69 LEU B CA 1
ATOM 2676 C C . LEU B 1 69 ? 19.141 2.938 5.176 1 97.94 69 LEU B C 1
ATOM 2678 O O . LEU B 1 69 ? 19.578 4.09 5.223 1 97.94 69 LEU B O 1
ATOM 2682 N N . VAL B 1 70 ? 18.938 2.322 4.078 1 97.12 70 VAL B N 1
ATOM 2683 C CA . VAL B 1 70 ? 19.219 2.955 2.793 1 97.12 70 VAL B CA 1
ATOM 2684 C C . VAL B 1 70 ? 18.297 4.152 2.59 1 97.12 70 VAL B C 1
ATOM 2686 O O . VAL B 1 70 ? 18.734 5.207 2.119 1 97.12 70 VAL B O 1
ATOM 2689 N N . CYS B 1 71 ? 17.016 4.016 2.957 1 96.81 71 CYS B N 1
ATOM 2690 C CA . CYS B 1 71 ? 16.078 5.117 2.824 1 96.81 71 CYS B CA 1
ATOM 2691 C C . CYS B 1 71 ? 16.453 6.273 3.74 1 96.81 71 CYS B C 1
ATOM 2693 O O . CYS B 1 71 ? 16.234 7.438 3.396 1 96.81 71 CYS B O 1
ATOM 2695 N N . VAL B 1 72 ? 17.016 5.926 4.883 1 95.5 72 VAL B N 1
ATOM 2696 C CA . VAL B 1 72 ? 17.453 6.977 5.793 1 95.5 72 VAL B CA 1
ATOM 2697 C C . VAL B 1 72 ? 18.656 7.715 5.191 1 95.5 72 VAL B C 1
ATOM 2699 O O . VAL B 1 72 ? 18.672 8.945 5.156 1 95.5 72 VAL B O 1
ATOM 2702 N N . VAL B 1 73 ? 19.594 7.02 4.672 1 93.62 73 VAL B N 1
ATOM 2703 C CA . VAL B 1 73 ? 20.828 7.574 4.152 1 93.62 73 VAL B CA 1
ATOM 2704 C C . VAL B 1 73 ? 20.547 8.422 2.914 1 93.62 73 VAL B C 1
ATOM 2706 O O . VAL B 1 73 ? 21.125 9.5 2.744 1 93.62 73 VAL B O 1
ATOM 2709 N N . LEU B 1 74 ? 19.641 7.984 2.098 1 92.75 74 LEU B N 1
ATOM 2710 C CA . LEU B 1 74 ? 19.344 8.711 0.873 1 92.75 74 LEU B 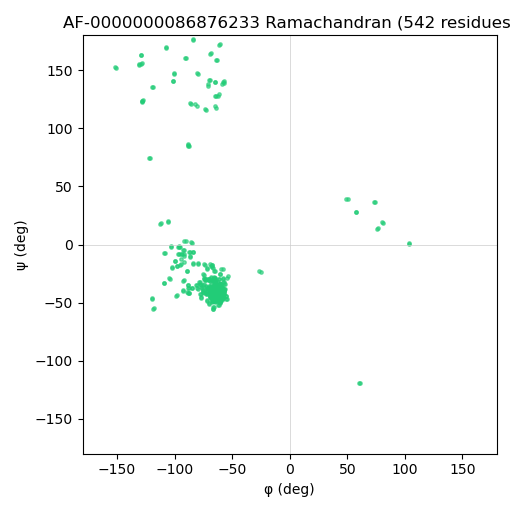CA 1
ATOM 2711 C C . LEU B 1 74 ? 18.266 9.773 1.127 1 92.75 74 LEU B C 1
ATOM 2713 O O . LEU B 1 74 ? 18.297 10.852 0.525 1 92.75 74 LEU B O 1
ATOM 2717 N N . GLY B 1 75 ? 17.359 9.422 1.996 1 93.38 75 GLY B N 1
ATOM 2718 C CA . GLY B 1 75 ? 16.203 10.281 2.225 1 93.38 75 GLY B CA 1
ATOM 2719 C C . GLY B 1 75 ? 16.547 11.539 2.994 1 93.38 75 GLY B C 1
ATOM 2720 O O . GLY B 1 75 ? 16.016 12.617 2.699 1 93.38 75 GLY B O 1
ATOM 2721 N N . PHE B 1 76 ? 17.453 11.438 3.922 1 91.94 76 PHE B N 1
ATOM 2722 C CA . PHE B 1 76 ? 17.75 12.57 4.789 1 91.94 76 PHE B CA 1
ATOM 2723 C C . PHE B 1 76 ? 18.391 13.703 4 1 91.94 76 PHE B C 1
ATOM 2725 O O . PHE B 1 76 ? 17.891 14.828 4.004 1 91.94 76 PHE B O 1
ATOM 2732 N N . PRO B 1 77 ? 19.484 13.453 3.297 1 89.12 77 PRO B N 1
ATOM 2733 C CA . PRO B 1 77 ? 20.078 14.547 2.527 1 89.12 77 PRO B CA 1
ATOM 2734 C C . PRO B 1 77 ? 19.125 15.109 1.471 1 89.12 77 PRO B C 1
ATOM 2736 O O . PRO B 1 77 ? 19.125 16.312 1.212 1 89.12 77 PRO B O 1
ATOM 2739 N N . THR B 1 78 ? 18.312 14.266 0.9 1 91.19 78 THR B N 1
ATOM 2740 C CA . THR B 1 78 ? 17.359 14.711 -0.111 1 91.19 78 THR B CA 1
ATOM 2741 C C . THR B 1 78 ? 16.297 15.609 0.507 1 91.19 78 THR B C 1
ATOM 2743 O O . THR B 1 78 ? 16 16.688 -0.026 1 91.19 78 THR B O 1
ATOM 2746 N N . ALA B 1 79 ? 15.789 15.133 1.608 1 92.56 79 ALA B N 1
ATOM 2747 C CA . ALA B 1 79 ? 14.766 15.922 2.303 1 92.56 79 ALA B CA 1
ATOM 2748 C C . ALA B 1 79 ? 15.32 17.266 2.762 1 92.56 79 ALA B C 1
ATOM 2750 O O . ALA B 1 79 ? 14.633 18.281 2.695 1 92.56 79 ALA B O 1
ATOM 2751 N N . TYR B 1 80 ? 16.531 17.25 3.244 1 89 80 TYR B N 1
ATOM 2752 C CA . TYR B 1 80 ? 17.172 18.484 3.668 1 89 80 TYR B CA 1
ATOM 2753 C C . TYR B 1 80 ? 17.297 19.469 2.504 1 89 80 TYR B C 1
ATOM 2755 O O . TYR B 1 80 ? 16.984 20.656 2.645 1 89 80 TYR B O 1
ATOM 2763 N N . TYR B 1 81 ? 17.703 18.984 1.406 1 87.44 81 TYR B N 1
ATOM 2764 C CA . TYR B 1 81 ? 17.844 19.812 0.215 1 87.44 81 TYR B CA 1
ATOM 2765 C C . TYR B 1 81 ? 16.5 20.375 -0.216 1 87.44 81 TYR B C 1
ATOM 2767 O O . TYR B 1 81 ? 16.391 21.578 -0.503 1 87.44 81 TYR B O 1
ATOM 2775 N N . ILE B 1 82 ? 15.516 19.594 -0.253 1 90.19 82 ILE B N 1
ATOM 2776 C CA . ILE B 1 82 ? 14.188 20 -0.704 1 90.19 82 ILE B CA 1
ATOM 2777 C C . ILE B 1 82 ? 13.609 21.031 0.255 1 90.19 82 ILE B C 1
ATOM 2779 O O . ILE B 1 82 ? 13 22.016 -0.176 1 90.19 82 ILE B O 1
ATOM 2783 N N . SER B 1 83 ? 13.875 20.859 1.506 1 89.94 83 SER B N 1
ATOM 2784 C CA . SER B 1 83 ? 13.297 21.734 2.529 1 89.94 83 SER B CA 1
ATOM 2785 C C . SER B 1 83 ? 13.852 23.141 2.426 1 89.94 83 SER B C 1
ATOM 2787 O O . SER B 1 83 ? 13.234 24.094 2.924 1 89.94 83 SER B O 1
ATOM 2789 N N . GLN B 1 84 ? 14.977 23.344 1.749 1 86.31 84 GLN B N 1
ATOM 2790 C CA . GLN B 1 84 ? 15.633 24.641 1.656 1 86.31 84 GLN B CA 1
ATOM 2791 C C . GLN B 1 84 ? 15.227 25.375 0.376 1 86.31 84 GLN B C 1
ATOM 2793 O O . GLN B 1 84 ? 15.656 26.5 0.137 1 86.31 84 GLN B O 1
ATOM 2798 N N . LYS B 1 85 ? 14.445 24.766 -0.419 1 89.44 85 LYS B N 1
ATOM 2799 C CA . LYS B 1 85 ? 14.086 25.375 -1.7 1 89.44 85 LYS B CA 1
ATOM 2800 C C . LYS B 1 85 ? 12.828 26.219 -1.567 1 89.44 85 LYS B C 1
ATOM 2802 O O . LYS B 1 85 ? 12.094 26.109 -0.583 1 89.44 85 LYS B O 1
ATOM 2807 N N . ALA B 1 86 ? 12.711 27.078 -2.551 1 92.31 86 ALA B N 1
ATOM 2808 C CA . ALA B 1 86 ? 11.5 27.906 -2.627 1 92.31 86 ALA B CA 1
ATOM 2809 C C . ALA B 1 86 ? 10.266 27.031 -2.852 1 92.31 86 ALA B C 1
ATOM 2811 O O . ALA B 1 86 ? 10.375 25.906 -3.32 1 92.31 86 ALA B O 1
ATOM 2812 N N . PRO B 1 87 ? 9.141 27.516 -2.545 1 92.19 87 PRO B N 1
ATOM 2813 C CA . PRO B 1 87 ? 7.898 26.734 -2.561 1 92.19 87 PRO B CA 1
ATOM 2814 C C . PRO B 1 87 ? 7.633 26.078 -3.914 1 92.19 87 PRO B C 1
ATOM 2816 O O . PRO B 1 87 ? 7.281 24.891 -3.971 1 92.19 87 PRO B O 1
ATOM 2819 N N . ARG B 1 88 ? 7.812 26.766 -4.961 1 93.19 88 ARG B N 1
ATOM 2820 C CA . ARG B 1 88 ? 7.539 26.203 -6.281 1 93.19 88 ARG B CA 1
ATOM 2821 C C . ARG B 1 88 ? 8.5 25.062 -6.605 1 93.19 88 ARG B C 1
ATOM 2823 O O . ARG B 1 88 ? 8.07 24 -7.066 1 93.19 88 ARG B O 1
ATOM 2830 N N . ARG B 1 89 ? 9.773 25.25 -6.414 1 90.88 89 ARG B N 1
ATOM 2831 C CA . ARG B 1 89 ? 10.773 24.203 -6.66 1 90.88 89 ARG B CA 1
ATOM 2832 C C . ARG B 1 89 ? 10.578 23.031 -5.719 1 90.88 89 ARG B C 1
ATOM 2834 O O . ARG B 1 89 ? 10.75 21.875 -6.121 1 90.88 89 ARG B O 1
ATOM 2841 N N . LYS B 1 90 ? 10.195 23.359 -4.492 1 92.19 90 LYS B N 1
ATOM 2842 C CA . LYS B 1 90 ? 9.898 22.312 -3.514 1 92.19 90 LYS B CA 1
ATOM 2843 C C . LYS B 1 90 ? 8.758 21.422 -3.99 1 92.19 90 LYS B C 1
ATOM 2845 O O . LYS B 1 90 ? 8.852 20.188 -3.922 1 92.19 90 LYS B O 1
ATOM 2850 N N . GLY B 1 91 ? 7.785 22.078 -4.5 1 90.81 91 GLY B N 1
ATOM 2851 C CA . GLY B 1 91 ? 6.637 21.344 -5.012 1 90.81 91 GLY B CA 1
ATOM 2852 C C . GLY B 1 91 ? 6.992 20.406 -6.148 1 90.81 91 GLY B C 1
ATOM 2853 O O . GLY B 1 91 ? 6.539 19.266 -6.176 1 90.81 91 GLY B O 1
ATOM 2854 N N . ILE B 1 92 ? 7.797 20.812 -7.004 1 88.75 92 ILE B N 1
ATOM 2855 C CA . ILE B 1 92 ? 8.188 20.016 -8.164 1 88.75 92 ILE B CA 1
ATOM 2856 C C . ILE B 1 92 ? 9.039 18.828 -7.707 1 88.75 92 ILE B C 1
ATOM 2858 O O . ILE B 1 92 ? 8.828 17.703 -8.156 1 88.75 92 ILE B O 1
ATOM 2862 N N . LEU B 1 93 ? 9.969 19.109 -6.789 1 89 93 LEU B N 1
ATOM 2863 C CA . LEU B 1 93 ? 10.852 18.062 -6.309 1 89 93 LEU B CA 1
ATOM 2864 C C . LEU B 1 93 ? 10.07 17.016 -5.523 1 89 93 LEU B C 1
ATOM 2866 O O . LEU B 1 93 ? 10.328 15.812 -5.645 1 89 93 LEU B O 1
ATOM 2870 N N . LEU B 1 94 ? 9.109 17.469 -4.801 1 90.06 94 LEU B N 1
ATOM 2871 C CA . LEU B 1 94 ? 8.273 16.531 -4.059 1 90.06 94 LEU B CA 1
ATOM 2872 C C . LEU B 1 94 ? 7.402 15.703 -5.004 1 90.06 94 LEU B C 1
ATOM 2874 O O . LEU B 1 94 ? 7.219 14.508 -4.797 1 90.06 94 LEU B O 1
ATOM 2878 N N . ALA B 1 95 ? 6.945 16.344 -6.004 1 86.69 95 ALA B N 1
ATOM 2879 C CA . ALA B 1 95 ? 6.141 15.625 -6.992 1 86.69 95 ALA B CA 1
ATOM 2880 C C . ALA B 1 95 ? 6.953 14.523 -7.664 1 86.69 95 ALA B C 1
ATOM 2882 O O . ALA B 1 95 ? 6.449 13.414 -7.879 1 86.69 95 ALA B O 1
ATOM 2883 N N . LEU B 1 96 ? 8.156 14.805 -7.957 1 87.19 96 LEU B N 1
ATOM 2884 C CA . LEU B 1 96 ? 9.047 13.82 -8.578 1 87.19 96 LEU B CA 1
ATOM 2885 C C . LEU B 1 96 ? 9.32 12.664 -7.625 1 87.19 96 LEU B C 1
ATOM 2887 O O . LEU B 1 96 ? 9.391 11.508 -8.055 1 87.19 96 LEU B O 1
ATOM 2891 N N . ALA B 1 97 ? 9.469 13.031 -6.383 1 88.88 97 ALA B N 1
ATOM 2892 C CA . ALA B 1 97 ? 9.758 12 -5.379 1 88.88 97 ALA B CA 1
ATOM 2893 C C . ALA B 1 97 ? 8.539 11.109 -5.152 1 88.88 97 ALA B C 1
ATOM 2895 O O . ALA B 1 97 ? 8.688 9.906 -4.91 1 88.88 97 ALA B O 1
ATOM 2896 N N . ILE B 1 98 ? 7.352 11.648 -5.309 1 87.38 98 ILE B N 1
ATOM 2897 C CA . ILE B 1 98 ? 6.125 10.938 -4.961 1 87.38 98 ILE B CA 1
ATOM 2898 C C . ILE B 1 98 ? 5.602 10.18 -6.18 1 87.38 98 ILE B C 1
ATOM 2900 O O . ILE B 1 98 ? 4.766 9.281 -6.051 1 87.38 98 ILE B O 1
ATOM 2904 N N . PHE B 1 99 ? 6.133 10.406 -7.293 1 83.5 99 PHE B N 1
ATOM 2905 C CA . PHE B 1 99 ? 5.672 9.852 -8.562 1 83.5 99 PHE B CA 1
ATOM 2906 C C . PHE B 1 99 ? 5.59 8.336 -8.492 1 83.5 99 PHE B C 1
ATOM 2908 O O . PHE B 1 99 ? 4.598 7.738 -8.914 1 83.5 99 PHE B O 1
ATOM 2915 N N . PRO B 1 100 ? 6.59 7.645 -7.992 1 84.62 100 PRO B N 1
ATOM 2916 C CA . PRO B 1 100 ? 6.543 6.184 -7.945 1 84.62 100 PRO B CA 1
ATOM 2917 C C . PRO B 1 100 ? 5.383 5.656 -7.102 1 84.62 100 PRO B C 1
ATOM 2919 O O . PRO B 1 100 ? 4.883 4.555 -7.348 1 84.62 100 PRO B O 1
ATOM 2922 N N . LEU B 1 101 ? 4.914 6.434 -6.168 1 85.25 101 LEU B N 1
ATOM 2923 C CA . LEU B 1 101 ? 3.828 5.996 -5.297 1 85.25 101 LEU B CA 1
ATOM 2924 C C . LEU B 1 101 ? 2.506 5.945 -6.055 1 85.25 101 LEU B C 1
ATOM 2926 O O . LEU B 1 101 ? 1.562 5.285 -5.621 1 85.25 101 LEU B O 1
ATOM 2930 N N . LEU B 1 102 ? 2.48 6.676 -7.148 1 84.94 102 LEU B N 1
ATOM 2931 C CA . LEU B 1 102 ? 1.264 6.715 -7.953 1 84.94 102 LEU B CA 1
ATOM 2932 C C . LEU B 1 102 ? 1.236 5.566 -8.953 1 84.94 102 LEU B C 1
ATOM 2934 O O . LEU B 1 102 ? 0.221 5.336 -9.617 1 84.94 102 LEU B O 1
ATOM 2938 N N . THR B 1 103 ? 2.328 4.867 -8.992 1 90.25 103 THR B N 1
ATOM 2939 C CA . THR B 1 103 ? 2.432 3.734 -9.906 1 90.25 103 THR B CA 1
ATOM 2940 C C . THR B 1 103 ? 2.205 2.42 -9.172 1 90.25 103 THR B C 1
ATOM 2942 O O . THR B 1 103 ? 2.561 2.293 -7.996 1 90.25 103 THR B O 1
ATOM 2945 N N . SER B 1 104 ? 1.626 1.5 -9.883 1 94.31 104 SER B N 1
ATOM 2946 C CA . SER B 1 104 ? 1.377 0.179 -9.32 1 94.31 104 SER B CA 1
ATOM 2947 C C . SER B 1 104 ? 2.67 -0.471 -8.836 1 94.31 104 SER B C 1
ATOM 2949 O O . SER B 1 104 ? 3.707 -0.359 -9.492 1 94.31 104 SER B O 1
ATOM 2951 N N . PRO B 1 105 ? 2.555 -1.123 -7.727 1 94.12 105 PRO B N 1
ATOM 2952 C CA . PRO B 1 105 ? 3.73 -1.875 -7.277 1 94.12 105 PRO B CA 1
ATOM 2953 C C . PRO B 1 105 ? 4.195 -2.908 -8.297 1 94.12 105 PRO B C 1
ATOM 2955 O O . PRO B 1 105 ? 5.395 -3.184 -8.406 1 94.12 105 PRO B O 1
ATOM 2958 N N . VAL B 1 106 ? 3.27 -3.455 -9.023 1 95.94 106 VAL B N 1
ATOM 2959 C CA . VAL B 1 106 ? 3.637 -4.438 -10.039 1 95.94 106 VAL B CA 1
ATOM 2960 C C . VAL B 1 106 ? 4.406 -3.754 -11.164 1 95.94 106 VAL B C 1
ATOM 2962 O O . VAL B 1 106 ? 5.41 -4.281 -11.648 1 95.94 106 VAL B O 1
ATOM 2965 N N . VAL B 1 107 ? 3.945 -2.602 -11.492 1 95.62 107 VAL B N 1
ATOM 2966 C CA . VAL B 1 107 ? 4.582 -1.854 -12.57 1 95.62 107 VAL B CA 1
ATOM 2967 C C . VAL B 1 107 ? 5.992 -1.443 -12.156 1 95.62 107 VAL B C 1
ATOM 2969 O O . VAL B 1 107 ? 6.945 -1.611 -12.922 1 95.62 107 VAL B O 1
ATOM 2972 N N . ARG B 1 108 ? 6.109 -0.96 -10.977 1 95.75 108 ARG B N 1
ATOM 2973 C CA . ARG B 1 108 ? 7.41 -0.523 -10.484 1 95.75 108 ARG B CA 1
ATOM 2974 C C . ARG B 1 108 ? 8.383 -1.693 -10.391 1 95.75 108 ARG B C 1
ATOM 2976 O O . ARG B 1 108 ? 9.539 -1.581 -10.812 1 95.75 108 ARG B O 1
ATOM 2983 N N . SER B 1 109 ? 7.93 -2.74 -9.844 1 97.25 109 SER B N 1
ATOM 2984 C CA . SER B 1 109 ? 8.781 -3.914 -9.68 1 97.25 109 SER B CA 1
ATOM 2985 C C . SER B 1 109 ? 9.172 -4.504 -11.031 1 97.25 109 SER B C 1
ATOM 2987 O O . SER B 1 109 ? 10.328 -4.902 -11.227 1 97.25 109 SER B O 1
ATOM 2989 N N . PHE B 1 110 ? 8.25 -4.535 -11.938 1 96.62 110 PHE B N 1
ATOM 2990 C CA . PHE B 1 110 ? 8.539 -5.023 -13.281 1 96.62 110 PHE B CA 1
ATOM 2991 C C . PHE B 1 110 ? 9.562 -4.133 -13.977 1 96.62 110 PHE B C 1
ATOM 2993 O O . PHE B 1 110 ? 10.453 -4.625 -14.672 1 96.62 110 PHE B O 1
ATOM 3000 N N . SER B 1 111 ? 9.375 -2.854 -13.805 1 95.69 111 SER B N 1
ATOM 3001 C CA . SER B 1 111 ? 10.328 -1.912 -14.383 1 95.69 111 SER B CA 1
ATOM 3002 C C . SER B 1 111 ? 11.742 -2.182 -13.891 1 95.69 111 SER B C 1
ATOM 3004 O O . SER B 1 111 ? 12.703 -2.088 -14.664 1 95.69 111 SER B O 1
ATOM 3006 N N . TRP B 1 112 ? 11.891 -2.523 -12.68 1 96.38 112 TRP B N 1
ATOM 3007 C CA . TRP B 1 112 ? 13.211 -2.826 -12.133 1 96.38 112 TRP B CA 1
ATOM 3008 C C . TRP B 1 112 ? 13.711 -4.18 -12.633 1 96.38 112 TRP B C 1
ATOM 3010 O O . TRP B 1 112 ? 14.914 -4.402 -12.734 1 96.38 112 TRP B O 1
ATOM 3020 N N . MET B 1 113 ? 12.789 -5.113 -12.922 1 95.38 113 MET B N 1
ATOM 3021 C CA . MET B 1 113 ? 13.219 -6.379 -13.508 1 95.38 113 MET B CA 1
ATOM 3022 C C . MET B 1 113 ? 13.953 -6.148 -14.828 1 95.38 113 MET B C 1
ATOM 3024 O O . MET B 1 113 ? 14.953 -6.809 -15.109 1 95.38 113 MET B O 1
ATOM 3028 N N . ILE B 1 114 ? 13.461 -5.223 -15.547 1 91.56 114 ILE B N 1
ATOM 3029 C CA . ILE B 1 114 ? 14.055 -4.902 -16.844 1 91.56 114 ILE B CA 1
ATOM 3030 C C . ILE B 1 114 ? 15.453 -4.32 -16.641 1 91.56 114 ILE B C 1
ATOM 3032 O O . ILE B 1 114 ? 16.391 -4.668 -17.375 1 91.56 114 ILE B O 1
ATOM 3036 N N . ILE B 1 115 ? 15.648 -3.559 -15.641 1 94.38 115 ILE B N 1
ATOM 3037 C CA . ILE B 1 115 ? 16.891 -2.828 -15.398 1 94.38 115 ILE B CA 1
ATOM 3038 C C . ILE B 1 115 ? 17.922 -3.76 -14.773 1 94.38 115 ILE B C 1
ATOM 3040 O O . ILE B 1 115 ? 19.109 -3.688 -15.094 1 94.38 115 ILE B O 1
ATOM 3044 N N . LEU B 1 116 ? 17.484 -4.664 -13.961 1 95.5 116 LEU B N 1
ATOM 3045 C CA . LEU B 1 116 ? 18.391 -5.465 -13.156 1 95.5 116 LEU B CA 1
ATOM 3046 C C . LEU B 1 116 ? 18.672 -6.805 -13.82 1 95.5 116 LEU B C 1
ATOM 3048 O O . LEU B 1 116 ? 19.531 -7.57 -13.352 1 95.5 116 LEU B O 1
ATOM 3052 N N . GLY B 1 117 ? 17.969 -7.117 -14.883 1 93.44 117 GLY B N 1
ATOM 3053 C CA . GLY B 1 117 ? 18.203 -8.359 -15.609 1 93.44 117 GLY B CA 1
ATOM 3054 C C . GLY B 1 117 ? 19.609 -8.453 -16.172 1 93.44 117 GLY B C 1
ATOM 3055 O O . GLY B 1 117 ? 20.359 -7.477 -16.172 1 93.44 117 GLY B O 1
ATOM 3056 N N . ARG B 1 118 ? 19.922 -9.641 -16.703 1 92.88 118 ARG B N 1
ATOM 3057 C CA . ARG B 1 118 ? 21.266 -9.906 -17.234 1 92.88 118 ARG B CA 1
ATOM 3058 C C . ARG B 1 118 ? 21.562 -9 -18.422 1 92.88 118 ARG B C 1
ATOM 3060 O O . ARG B 1 118 ? 22.719 -8.609 -18.625 1 92.88 118 ARG B O 1
ATOM 3067 N N . LYS B 1 119 ? 20.641 -8.641 -19.172 1 90.19 119 LYS B N 1
ATOM 3068 C CA . LYS B 1 119 ? 20.812 -7.758 -20.312 1 90.19 119 LYS B CA 1
ATOM 3069 C C . LYS B 1 119 ? 20.266 -6.363 -20.016 1 90.19 119 LYS B C 1
ATOM 3071 O O . LYS B 1 119 ? 19.969 -5.605 -20.938 1 90.19 119 LYS B O 1
ATOM 3076 N N . GLY B 1 120 ? 20.125 -6.051 -18.766 1 91.56 120 GLY B N 1
ATOM 3077 C 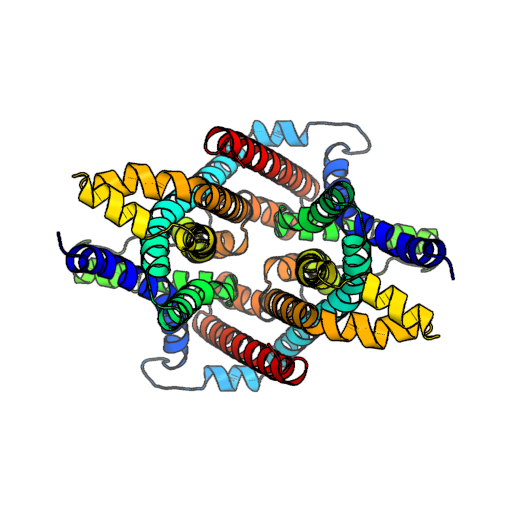CA . GLY B 1 120 ? 19.562 -4.77 -18.375 1 91.56 120 GLY B CA 1
ATOM 3078 C C . GLY B 1 120 ? 20.594 -3.652 -18.344 1 91.56 120 GLY B C 1
ATOM 3079 O O . GLY B 1 120 ? 21.766 -3.879 -18.594 1 91.56 120 GLY B O 1
ATOM 3080 N N . LEU B 1 121 ? 20.141 -2.498 -18.062 1 90.56 121 LEU B N 1
ATOM 3081 C CA . LEU B 1 121 ? 20.938 -1.271 -18.094 1 90.56 121 LEU B CA 1
ATOM 3082 C C . LEU B 1 121 ? 22.125 -1.365 -17.141 1 90.56 121 LEU B C 1
ATOM 3084 O O . LEU B 1 121 ? 23.234 -0.951 -17.5 1 90.56 121 LEU B O 1
ATOM 3088 N N . ILE B 1 122 ? 21.938 -1.948 -15.969 1 91.31 122 ILE B N 1
ATOM 3089 C CA . ILE B 1 122 ? 22.984 -1.987 -14.953 1 91.31 122 ILE B CA 1
ATOM 3090 C C . ILE B 1 122 ? 24.094 -2.922 -15.398 1 91.31 122 ILE B C 1
ATOM 3092 O O . ILE B 1 122 ? 25.281 -2.543 -15.391 1 91.31 122 ILE B O 1
ATOM 3096 N N . ASN B 1 123 ? 23.719 -4.105 -15.797 1 93.88 123 ASN B N 1
ATOM 3097 C CA . ASN B 1 123 ? 24.719 -5.062 -16.25 1 93.88 123 ASN B CA 1
ATOM 3098 C C . ASN B 1 123 ? 25.438 -4.578 -17.5 1 93.88 123 ASN B C 1
ATOM 3100 O O . ASN B 1 123 ? 26.656 -4.723 -17.625 1 93.88 123 ASN B O 1
ATOM 3104 N N . ASN B 1 124 ? 24.734 -4 -18.422 1 93.69 124 ASN B N 1
ATOM 3105 C CA . ASN B 1 124 ? 25.344 -3.469 -19.641 1 93.69 124 ASN B CA 1
ATOM 3106 C C . ASN B 1 124 ? 26.344 -2.361 -19.328 1 93.69 124 ASN B C 1
ATOM 3108 O O . ASN B 1 124 ? 27.422 -2.295 -19.922 1 93.69 124 ASN B O 1
ATOM 3112 N N . ALA B 1 125 ? 25.984 -1.507 -18.438 1 92.25 125 ALA B N 1
ATOM 3113 C CA . ALA B 1 125 ? 26.875 -0.426 -18.031 1 92.25 125 ALA B CA 1
ATOM 3114 C C . ALA B 1 125 ? 28.109 -0.973 -17.344 1 92.25 125 ALA B C 1
ATOM 3116 O O . ALA B 1 125 ? 29.234 -0.529 -17.609 1 92.25 125 ALA B O 1
ATOM 3117 N N . LEU B 1 126 ? 27.922 -1.929 -16.469 1 93.94 126 LEU B N 1
ATOM 3118 C CA . LEU B 1 126 ? 29.031 -2.486 -15.719 1 93.94 126 LEU B CA 1
ATOM 3119 C C . LEU B 1 126 ? 30 -3.223 -16.641 1 93.94 126 LEU B C 1
ATOM 3121 O O . LEU B 1 126 ? 31.219 -3.074 -16.516 1 93.94 126 LEU B O 1
ATOM 3125 N N . VAL B 1 127 ? 29.5 -4.012 -17.484 1 94.88 127 VAL B N 1
ATOM 3126 C CA . VAL B 1 127 ? 30.312 -4.754 -18.438 1 94.88 127 VAL B CA 1
ATOM 3127 C C . VAL B 1 127 ? 30.938 -3.789 -19.438 1 94.88 127 VAL B C 1
ATOM 3129 O O . VAL B 1 127 ? 32.125 -3.906 -19.781 1 94.88 127 VAL B O 1
ATOM 3132 N N . GLY B 1 128 ? 30.141 -2.896 -19.922 1 94.62 128 GLY B N 1
ATOM 3133 C CA . GLY B 1 128 ? 30.609 -1.917 -20.891 1 94.62 128 GLY B CA 1
ATOM 3134 C C . GLY B 1 128 ? 31.75 -1.062 -20.359 1 94.62 128 GLY B C 1
ATOM 3135 O O . GLY B 1 128 ? 32.656 -0.715 -21.094 1 94.62 128 GLY B O 1
ATOM 3136 N N . LEU B 1 129 ? 31.719 -0.708 -19.094 1 95.19 129 LEU B N 1
ATOM 3137 C CA . LEU B 1 129 ? 32.75 0.116 -18.469 1 95.19 129 LEU B CA 1
ATOM 3138 C C . LEU B 1 129 ? 33.938 -0.737 -18.016 1 95.19 129 LEU B C 1
ATOM 3140 O O . LEU B 1 129 ? 34.938 -0.208 -17.531 1 95.19 129 LEU B O 1
ATOM 3144 N N . GLY B 1 130 ? 33.781 -2.002 -18.141 1 94.44 130 GLY B N 1
ATOM 3145 C CA . GLY B 1 130 ? 34.844 -2.914 -17.812 1 94.44 130 GLY B CA 1
ATOM 3146 C C . GLY B 1 130 ? 34.969 -3.17 -16.312 1 94.44 130 GLY B C 1
ATOM 3147 O O . GLY B 1 130 ? 36.031 -3.645 -15.852 1 94.44 130 GLY B O 1
ATOM 3148 N N . ILE B 1 131 ? 33.969 -2.896 -15.641 1 94.44 131 ILE B N 1
ATOM 3149 C CA . ILE B 1 131 ? 34 -3.088 -14.195 1 94.44 131 ILE B CA 1
ATOM 3150 C C . ILE B 1 131 ? 33.875 -4.574 -13.867 1 94.44 131 ILE B C 1
ATOM 3152 O O . ILE B 1 131 ? 34.469 -5.062 -12.914 1 94.44 131 ILE B O 1
ATOM 3156 N N . VAL B 1 132 ? 33.031 -5.258 -14.672 1 94.88 132 VAL B N 1
ATOM 3157 C CA . VAL B 1 132 ? 32.875 -6.699 -14.531 1 94.88 132 VAL B CA 1
ATOM 3158 C C . VAL B 1 132 ? 33 -7.367 -15.898 1 94.88 132 VAL B C 1
ATOM 3160 O O . VAL B 1 132 ? 32.719 -6.754 -16.938 1 94.88 132 VAL B O 1
ATOM 3163 N N . ASP B 1 133 ? 33.406 -8.633 -15.883 1 94.94 133 ASP B N 1
ATOM 3164 C CA . ASP B 1 133 ? 33.656 -9.367 -17.125 1 94.94 133 ASP B CA 1
ATOM 3165 C C . ASP B 1 133 ? 32.344 -9.961 -17.656 1 94.94 133 ASP B C 1
ATOM 3167 O O . ASP B 1 133 ? 32.188 -10.094 -18.875 1 94.94 133 ASP B O 1
ATOM 3171 N N . LYS B 1 134 ? 31.547 -10.406 -16.688 1 95.56 134 LYS B N 1
ATOM 3172 C CA . LYS B 1 134 ? 30.266 -10.992 -17.062 1 95.56 134 LYS B CA 1
ATOM 3173 C C . LYS B 1 134 ? 29.125 -10.359 -16.281 1 95.56 134 LYS B C 1
ATOM 3175 O O . LYS B 1 134 ? 29.328 -9.812 -15.188 1 95.56 134 LYS B O 1
ATOM 3180 N N . PRO B 1 135 ? 27.938 -10.43 -16.828 1 94.94 135 PRO B N 1
ATOM 3181 C CA . PRO B 1 135 ? 26.797 -9.859 -16.109 1 94.94 135 PRO B CA 1
ATOM 3182 C C . PRO B 1 135 ? 26.594 -10.477 -14.734 1 94.94 135 PRO B C 1
ATOM 3184 O O . PRO B 1 135 ? 26.781 -11.688 -14.562 1 94.94 135 PRO B O 1
ATOM 3187 N N . LEU B 1 136 ? 26.297 -9.562 -13.82 1 95.19 136 LEU B N 1
ATOM 3188 C CA . LEU B 1 136 ? 26 -10.008 -12.461 1 95.19 136 LEU B CA 1
ATOM 3189 C C . LEU B 1 136 ? 24.578 -10.531 -12.359 1 95.19 136 LEU B C 1
ATOM 3191 O O . LEU B 1 136 ? 23.688 -10.094 -13.094 1 95.19 136 LEU B O 1
ATOM 3195 N N . ASP B 1 137 ? 24.375 -11.547 -11.477 1 94.56 137 ASP B N 1
ATOM 3196 C CA . ASP B 1 137 ? 23.031 -12.023 -11.164 1 94.56 137 ASP B CA 1
ATOM 3197 C C . ASP B 1 137 ? 22.406 -11.219 -10.023 1 94.56 137 ASP B C 1
ATOM 3199 O O . ASP B 1 137 ? 22.391 -11.672 -8.875 1 94.56 137 ASP B O 1
ATOM 3203 N N . ILE B 1 138 ? 21.828 -10.141 -10.383 1 95.12 138 ILE B N 1
ATOM 3204 C CA . ILE B 1 138 ? 21.266 -9.242 -9.383 1 95.12 138 ILE B CA 1
ATOM 3205 C C . ILE B 1 138 ? 19.781 -9.578 -9.164 1 95.12 138 ILE B C 1
ATOM 3207 O O . ILE B 1 138 ? 19.297 -9.57 -8.031 1 95.12 138 ILE B O 1
ATOM 3211 N N . LEU B 1 139 ? 19.109 -9.891 -10.297 1 94.38 139 LEU B N 1
ATOM 3212 C CA . LEU B 1 139 ? 17.688 -10.211 -10.258 1 94.38 139 LEU B CA 1
ATOM 3213 C C . LEU B 1 139 ? 17.453 -11.492 -9.477 1 94.38 139 LEU B C 1
ATOM 3215 O O . LEU B 1 139 ? 18.25 -12.43 -9.539 1 94.38 139 LEU B O 1
ATOM 3219 N N . TYR B 1 140 ? 16.391 -11.5 -8.672 1 95.94 140 TYR B N 1
ATOM 3220 C CA . TYR B 1 140 ? 15.938 -12.648 -7.902 1 95.94 140 TYR B CA 1
ATOM 3221 C C . TYR B 1 140 ? 16.859 -12.906 -6.719 1 95.94 140 TYR B C 1
ATOM 3223 O O . TYR B 1 140 ? 17.203 -14.055 -6.426 1 95.94 140 TYR B O 1
ATOM 3231 N N . THR B 1 141 ? 17.312 -11.828 -6.168 1 96.81 141 THR B N 1
ATOM 3232 C CA . THR B 1 141 ? 18.109 -11.828 -4.949 1 96.81 141 THR B CA 1
ATOM 3233 C C . THR B 1 141 ? 17.547 -10.844 -3.926 1 96.81 141 THR B C 1
ATOM 3235 O O . THR B 1 141 ? 16.719 -10 -4.266 1 96.81 141 THR B O 1
ATOM 3238 N N . PRO B 1 142 ? 17.969 -11 -2.684 1 97.38 142 PRO B N 1
ATOM 3239 C CA . PRO B 1 142 ? 17.547 -10.016 -1.688 1 97.38 142 PRO B CA 1
ATOM 3240 C C . PRO B 1 142 ? 17.969 -8.594 -2.061 1 97.38 142 PRO B C 1
ATOM 3242 O O . PRO B 1 142 ? 17.25 -7.637 -1.747 1 97.38 142 PRO B O 1
ATOM 3245 N N . ALA B 1 143 ? 19.031 -8.461 -2.766 1 97.12 143 ALA B N 1
ATOM 3246 C CA . ALA B 1 143 ? 19.484 -7.137 -3.191 1 97.12 143 ALA B CA 1
ATOM 3247 C C . ALA B 1 143 ? 18.469 -6.492 -4.145 1 97.12 143 ALA B C 1
ATOM 3249 O O . ALA B 1 143 ? 18.203 -5.293 -4.051 1 97.12 143 ALA B O 1
ATOM 3250 N N . ALA B 1 144 ? 17.969 -7.289 -5.047 1 97.81 144 ALA B N 1
ATOM 3251 C CA . ALA B 1 144 ? 16.969 -6.785 -5.973 1 97.81 144 ALA B CA 1
ATOM 3252 C C . ALA B 1 144 ? 15.711 -6.324 -5.23 1 97.81 144 ALA B C 1
ATOM 3254 O O . ALA B 1 144 ? 15.133 -5.285 -5.559 1 97.81 144 ALA B O 1
ATOM 3255 N N . MET B 1 145 ? 15.336 -7.125 -4.211 1 98.44 145 MET B N 1
ATOM 3256 C CA . MET B 1 145 ? 14.195 -6.734 -3.387 1 98.44 145 MET B CA 1
ATOM 3257 C C . MET B 1 145 ? 14.453 -5.402 -2.691 1 98.44 145 MET B C 1
ATOM 3259 O O . MET B 1 145 ? 13.586 -4.531 -2.666 1 98.44 145 MET B O 1
ATOM 3263 N N . MET B 1 146 ? 15.648 -5.262 -2.178 1 98.38 146 MET B N 1
ATOM 3264 C CA . MET B 1 146 ? 16 -4.055 -1.438 1 98.38 146 MET B CA 1
ATOM 3265 C C . MET B 1 146 ? 15.992 -2.834 -2.352 1 98.38 146 MET B C 1
ATOM 3267 O O . MET B 1 146 ? 15.539 -1.76 -1.949 1 98.38 146 MET B O 1
ATOM 3271 N N . ILE B 1 147 ? 16.438 -2.998 -3.531 1 97 147 ILE B N 1
ATOM 3272 C CA . ILE B 1 147 ? 16.438 -1.907 -4.5 1 97 147 ILE B CA 1
ATOM 3273 C C . ILE B 1 147 ? 15 -1.495 -4.816 1 97 147 ILE B C 1
ATOM 3275 O O . ILE B 1 147 ? 14.664 -0.309 -4.773 1 97 147 ILE B O 1
ATOM 3279 N N . GLY B 1 148 ? 14.172 -2.477 -5.109 1 97.12 148 GLY B N 1
ATOM 3280 C CA . GLY B 1 148 ? 12.773 -2.197 -5.406 1 97.12 148 GLY B CA 1
ATOM 3281 C C . GLY B 1 148 ? 12.031 -1.568 -4.242 1 97.12 148 GLY B C 1
ATOM 3282 O O . GLY B 1 148 ? 11.258 -0.631 -4.426 1 97.12 148 GLY B O 1
ATOM 3283 N N . LEU B 1 149 ? 12.273 -2.07 -3.051 1 97.94 149 LEU B N 1
ATOM 3284 C CA . LEU B 1 149 ? 11.602 -1.546 -1.865 1 97.94 149 LEU B CA 1
ATOM 3285 C C . LEU B 1 149 ? 12.109 -0.148 -1.527 1 97.94 149 LEU B C 1
ATOM 3287 O O . LEU B 1 149 ? 11.344 0.7 -1.063 1 97.94 149 LEU B O 1
ATOM 3291 N N . THR B 1 150 ? 13.367 0.053 -1.74 1 97.12 150 THR B N 1
ATOM 3292 C CA . THR B 1 150 ? 13.898 1.399 -1.55 1 97.12 150 THR B CA 1
ATOM 3293 C C . THR B 1 150 ? 13.219 2.387 -2.492 1 97.12 150 THR B C 1
ATOM 3295 O O . THR B 1 150 ? 12.828 3.479 -2.078 1 97.12 150 THR B O 1
ATOM 3298 N N . HIS B 1 151 ? 13.125 1.967 -3.691 1 96.19 151 HIS B N 1
ATOM 3299 C CA . HIS B 1 151 ? 12.438 2.791 -4.68 1 96.19 151 HIS B CA 1
ATOM 3300 C C . HIS B 1 151 ? 11.016 3.102 -4.242 1 96.19 151 HIS B C 1
ATOM 3302 O O . HIS B 1 151 ? 10.539 4.227 -4.414 1 96.19 151 HIS B O 1
ATOM 3308 N N . LEU B 1 152 ? 10.391 2.176 -3.66 1 95.06 152 LEU B N 1
ATOM 3309 C CA . LEU B 1 152 ? 8.992 2.289 -3.258 1 95.06 152 LEU B CA 1
ATOM 3310 C C . LEU B 1 152 ? 8.852 3.168 -2.02 1 95.06 152 LEU B C 1
ATOM 3312 O O . LEU B 1 152 ? 7.949 4.004 -1.944 1 95.06 152 LEU B O 1
ATOM 3316 N N . PHE B 1 153 ? 9.734 3.08 -1.076 1 96.56 153 PHE B N 1
ATOM 3317 C CA . PHE B 1 153 ? 9.453 3.652 0.237 1 96.56 153 PHE B CA 1
ATOM 3318 C C . PHE B 1 153 ? 10.305 4.898 0.472 1 96.56 153 PHE B C 1
ATOM 3320 O O . PHE B 1 153 ? 10.07 5.641 1.426 1 96.56 153 PHE B O 1
ATOM 3327 N N . LEU B 1 154 ? 11.219 5.203 -0.393 1 95.88 154 LEU B N 1
ATOM 3328 C CA . LEU B 1 154 ? 12.062 6.387 -0.237 1 95.88 154 LEU B CA 1
ATOM 3329 C C . LEU B 1 154 ? 11.211 7.648 -0.144 1 95.88 154 LEU B C 1
ATOM 3331 O O . LEU B 1 154 ? 11.5 8.539 0.658 1 95.88 154 LEU B O 1
ATOM 3335 N N . PRO B 1 155 ? 10.195 7.781 -0.961 1 94.56 155 PRO B N 1
ATOM 3336 C CA . PRO B 1 155 ? 9.352 8.977 -0.866 1 94.56 155 PRO B CA 1
ATOM 3337 C C . PRO B 1 155 ? 8.758 9.172 0.528 1 94.56 155 PRO B C 1
ATOM 3339 O O . PRO B 1 155 ? 8.602 10.305 0.984 1 94.56 155 PRO B O 1
ATOM 3342 N N . LEU B 1 156 ? 8.453 8.117 1.204 1 94.75 156 LEU B N 1
ATOM 3343 C CA . LEU B 1 156 ? 7.898 8.227 2.549 1 94.75 156 LEU B CA 1
ATOM 3344 C C . LEU B 1 156 ? 8.922 8.828 3.51 1 94.75 156 LEU B C 1
ATOM 3346 O O . LEU B 1 156 ? 8.57 9.664 4.344 1 94.75 156 LEU B O 1
ATOM 3350 N N . MET B 1 157 ? 10.094 8.359 3.371 1 95.69 157 MET B N 1
ATOM 3351 C CA . MET B 1 157 ? 11.172 8.922 4.188 1 95.69 157 MET B CA 1
ATOM 3352 C C . MET B 1 157 ? 11.367 10.398 3.885 1 95.69 157 MET B C 1
ATOM 3354 O O . MET B 1 157 ? 11.477 11.219 4.801 1 95.69 157 MET B O 1
ATOM 3358 N N . ILE B 1 158 ? 11.32 10.781 2.654 1 94.62 158 ILE B N 1
ATOM 3359 C CA . ILE B 1 158 ? 11.539 12.156 2.227 1 94.62 158 ILE B CA 1
ATOM 3360 C C . ILE B 1 158 ? 10.414 13.047 2.746 1 94.62 158 ILE B C 1
ATOM 3362 O O . ILE B 1 158 ? 10.672 14.094 3.344 1 94.62 158 ILE B O 1
ATOM 3366 N N . ILE B 1 159 ? 9.234 12.594 2.588 1 94.19 159 ILE B N 1
ATOM 3367 C CA . ILE B 1 159 ? 8.078 13.391 2.975 1 94.19 159 ILE B CA 1
ATOM 3368 C C . ILE B 1 159 ? 8.055 13.562 4.492 1 94.19 159 ILE B C 1
ATOM 3370 O O . ILE B 1 159 ? 7.805 14.664 4.992 1 94.19 159 ILE B O 1
ATOM 3374 N N . SER B 1 160 ? 8.32 12.523 5.23 1 95 160 SER B N 1
ATOM 3375 C CA . SER B 1 160 ? 8.312 12.578 6.688 1 95 160 SER B CA 1
ATOM 3376 C C . SER B 1 160 ? 9.367 13.562 7.207 1 95 160 SER B C 1
ATOM 3378 O O . SER B 1 160 ? 9.148 14.234 8.219 1 95 160 SER B O 1
ATOM 3380 N N . LEU B 1 161 ? 10.398 13.711 6.5 1 95.38 161 LEU B N 1
ATOM 3381 C CA . LEU B 1 161 ? 11.508 14.562 6.934 1 95.38 161 LEU B CA 1
ATOM 3382 C C . LEU B 1 161 ? 11.305 16 6.473 1 95.38 161 LEU B C 1
ATOM 3384 O O . LEU B 1 161 ? 11.625 16.938 7.199 1 95.38 161 LEU B O 1
ATOM 3388 N N . VAL B 1 162 ? 10.836 16.188 5.254 1 94.12 162 VAL B N 1
ATOM 3389 C CA . VAL B 1 162 ? 10.641 17.531 4.715 1 94.12 162 VAL B CA 1
ATOM 3390 C C . VAL B 1 162 ? 9.688 18.312 5.617 1 94.12 162 VAL B C 1
ATOM 3392 O O . VAL B 1 162 ? 9.914 19.5 5.891 1 94.12 162 VAL B O 1
ATOM 3395 N N . GLY B 1 163 ? 8.672 17.641 6.102 1 90.25 163 GLY B N 1
ATOM 3396 C CA . GLY B 1 163 ? 7.711 18.297 6.977 1 90.25 163 GLY B CA 1
ATOM 3397 C C . GLY B 1 163 ? 8.336 18.844 8.25 1 90.25 163 GLY B C 1
ATOM 3398 O O . GLY B 1 163 ? 7.949 19.906 8.727 1 90.25 163 GLY B O 1
ATOM 3399 N N . VAL B 1 164 ? 9.289 18.219 8.766 1 91.62 164 VAL B N 1
ATOM 3400 C CA . VAL B 1 164 ? 9.938 18.625 10.008 1 91.62 164 VAL B CA 1
ATOM 3401 C C . VAL B 1 164 ? 11.062 19.609 9.703 1 91.62 164 VAL B C 1
ATOM 3403 O O . VAL B 1 164 ? 11.242 20.594 10.422 1 91.62 164 VAL B O 1
ATOM 3406 N N . LEU B 1 165 ? 11.758 19.406 8.648 1 92.44 165 LEU B N 1
ATOM 3407 C CA . LEU B 1 165 ? 12.938 20.203 8.312 1 92.44 165 LEU B CA 1
ATOM 3408 C C . LEU B 1 165 ? 12.547 21.594 7.855 1 92.44 165 LEU B C 1
ATOM 3410 O O . LEU B 1 165 ? 13.281 22.562 8.086 1 92.44 165 LEU B O 1
ATOM 3414 N N . GLU B 1 166 ? 11.375 21.594 7.25 1 91.06 166 GLU B N 1
ATOM 3415 C CA . GLU B 1 166 ? 10.906 22.891 6.77 1 91.06 166 GLU B CA 1
ATOM 3416 C C . GLU B 1 166 ? 10.602 23.844 7.93 1 91.06 166 GLU B C 1
ATOM 3418 O O . GLU B 1 166 ? 10.602 25.062 7.758 1 91.06 166 GLU B O 1
ATOM 3423 N N . ASN B 1 167 ? 10.422 23.297 9.016 1 88.31 167 ASN B N 1
ATOM 3424 C CA . ASN B 1 167 ? 10.062 24.109 10.172 1 88.31 167 ASN B CA 1
ATOM 3425 C C . ASN B 1 167 ? 11.289 24.547 10.969 1 88.31 167 ASN B C 1
ATOM 3427 O O . ASN B 1 167 ? 11.18 25.297 11.93 1 88.31 167 ASN B O 1
ATOM 3431 N N . ILE B 1 168 ? 12.383 24.062 10.562 1 84.69 168 ILE B N 1
ATOM 3432 C CA . ILE B 1 168 ? 13.609 24.469 11.242 1 84.69 168 ILE B CA 1
ATOM 3433 C C . ILE B 1 168 ? 14.062 25.828 10.711 1 84.69 168 ILE B C 1
ATOM 3435 O O . ILE B 1 168 ? 14.266 26 9.508 1 84.69 168 ILE B O 1
ATOM 3439 N N . ASP B 1 169 ? 14.125 26.781 11.594 1 79.5 169 ASP B N 1
ATOM 3440 C CA . ASP B 1 169 ? 14.492 28.156 11.266 1 79.5 169 ASP B CA 1
ATOM 3441 C C . ASP B 1 169 ? 15.93 2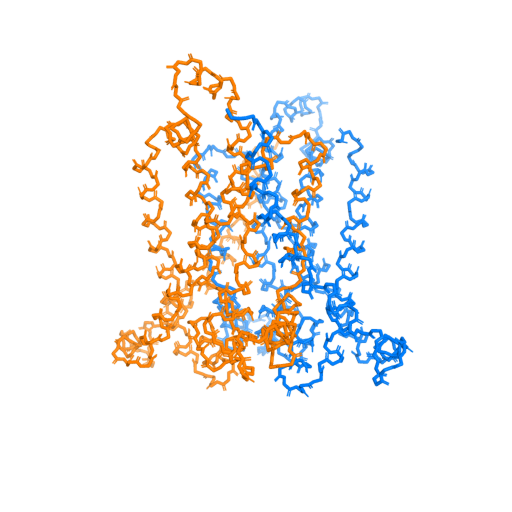8.234 10.758 1 79.5 169 ASP B C 1
ATOM 3443 O O . ASP B 1 169 ? 16.875 27.891 11.477 1 79.5 169 ASP B O 1
ATOM 3447 N N . ASN B 1 170 ? 15.992 28.656 9.57 1 76.88 170 ASN B N 1
ATOM 3448 C CA . ASN B 1 170 ? 17.328 28.844 8.984 1 76.88 170 ASN B CA 1
ATOM 3449 C C . ASN B 1 170 ? 18.172 29.812 9.797 1 76.88 170 ASN B C 1
ATOM 3451 O O . ASN B 1 170 ? 19.406 29.766 9.75 1 76.88 170 ASN B O 1
ATOM 3455 N N . ASP B 1 171 ? 17.5 30.562 10.523 1 77.75 171 ASP B N 1
ATOM 3456 C CA . ASP B 1 171 ? 18.203 31.531 11.352 1 77.75 171 ASP B CA 1
ATOM 3457 C C . ASP B 1 171 ? 19 30.844 12.453 1 77.75 171 ASP B C 1
ATOM 3459 O O . ASP B 1 171 ? 20.062 31.328 12.859 1 77.75 171 ASP B O 1
ATOM 3463 N N . LEU B 1 172 ? 18.453 29.703 12.781 1 78.06 172 LEU B N 1
ATOM 3464 C CA . LEU B 1 172 ? 19.188 28.953 13.797 1 78.06 172 LEU B CA 1
ATOM 3465 C C . LEU B 1 172 ? 20.516 28.453 13.25 1 78.06 172 LEU B C 1
ATOM 3467 O O . LEU B 1 172 ? 21.531 28.469 13.961 1 78.06 172 LEU B O 1
ATOM 3471 N N . LEU B 1 173 ? 20.453 28.156 12.055 1 77.25 173 LEU B N 1
ATOM 3472 C CA . LEU B 1 173 ? 21.688 27.688 11.422 1 77.25 173 LEU B CA 1
ATOM 3473 C C . LEU B 1 173 ? 22.672 28.828 11.227 1 77.25 173 LEU B C 1
ATOM 3475 O O . LEU B 1 173 ? 23.875 28.656 11.477 1 77.25 173 LEU B O 1
ATOM 3479 N N . LYS B 1 174 ? 22.156 29.891 10.867 1 78.44 174 LYS B N 1
ATOM 3480 C CA . LYS B 1 174 ? 23 31.062 10.703 1 78.44 174 LYS B CA 1
ATOM 3481 C C . LYS B 1 174 ? 23.594 31.516 12.039 1 78.44 174 LYS B C 1
ATOM 3483 O O . LYS B 1 174 ? 24.766 31.891 12.109 1 78.44 174 LYS B O 1
ATOM 3488 N N . ALA B 1 175 ? 22.781 31.453 12.953 1 82.19 175 ALA B N 1
ATOM 3489 C CA . ALA B 1 175 ? 23.234 31.844 14.289 1 82.19 175 ALA B CA 1
ATOM 3490 C C . ALA B 1 175 ? 24.344 30.938 14.797 1 82.19 175 ALA B C 1
ATOM 3492 O O . ALA B 1 175 ? 25.328 31.391 15.375 1 82.19 175 ALA B O 1
ATOM 3493 N N . ALA B 1 176 ? 24.188 29.688 14.539 1 81.38 176 ALA B N 1
ATOM 3494 C CA . ALA B 1 176 ? 25.203 28.719 14.961 1 81.38 176 ALA B CA 1
ATOM 3495 C C . ALA B 1 176 ? 26.516 28.969 14.227 1 81.38 176 ALA B C 1
ATOM 3497 O O . ALA B 1 176 ? 27.594 28.891 14.82 1 81.38 176 ALA B O 1
ATOM 3498 N N . GLN B 1 177 ? 26.344 29.344 13.047 1 80.94 177 GLN B N 1
ATOM 3499 C CA . GLN B 1 177 ? 27.547 29.609 12.25 1 80.94 177 GLN B CA 1
ATOM 3500 C C . GLN B 1 177 ? 28.203 30.938 12.664 1 80.94 177 GLN B C 1
ATOM 3502 O O . GLN B 1 177 ? 29.422 31.062 12.641 1 80.94 177 GLN B O 1
ATOM 3507 N N . SER B 1 178 ? 27.359 31.797 13.008 1 85.31 178 SER B N 1
ATOM 3508 C CA . SER B 1 178 ? 27.891 33.062 13.492 1 85.31 178 SER B CA 1
ATOM 3509 C C . SER B 1 178 ? 28.656 32.875 14.797 1 85.31 178 SER B C 1
ATOM 3511 O O . SER B 1 178 ? 29.578 33.656 15.094 1 85.31 178 SER B O 1
ATOM 3513 N N . LEU B 1 179 ? 28.375 31.875 15.484 1 88.06 179 LEU B N 1
ATOM 3514 C CA . LEU B 1 179 ? 29.031 31.578 16.75 1 88.06 179 LEU B CA 1
ATOM 3515 C C . LEU B 1 179 ? 30.266 30.703 16.531 1 88.06 179 LEU B C 1
ATOM 3517 O O . LEU B 1 179 ? 30.906 30.266 17.484 1 88.06 179 LEU B O 1
ATOM 3521 N N . GLY B 1 180 ? 30.547 30.438 15.312 1 85.88 180 GLY B N 1
ATOM 3522 C CA . GLY B 1 180 ? 31.797 29.781 14.984 1 85.88 180 GLY B CA 1
ATOM 3523 C C . GLY B 1 180 ? 31.625 28.297 14.664 1 85.88 180 GLY B C 1
ATOM 3524 O O . GLY B 1 180 ? 32.594 27.594 14.398 1 85.88 180 GLY B O 1
ATOM 3525 N N . ALA B 1 181 ? 30.453 27.906 14.719 1 85.38 181 ALA B N 1
ATOM 3526 C CA . ALA B 1 181 ? 30.234 26.5 14.422 1 85.38 181 ALA B CA 1
ATOM 3527 C C . ALA B 1 181 ? 30.438 26.203 12.938 1 85.38 181 ALA B C 1
ATOM 3529 O O . ALA B 1 181 ? 30.047 27.016 12.086 1 85.38 181 ALA B O 1
ATOM 3530 N N . SER B 1 182 ? 31.125 25.094 12.703 1 86.81 182 SER B N 1
ATOM 3531 C CA . SER B 1 182 ? 31.234 24.656 11.312 1 86.81 182 SER B CA 1
ATOM 3532 C C . SER B 1 182 ? 29.875 24.188 10.781 1 86.81 182 SER B C 1
ATOM 3534 O O . SER B 1 182 ? 28.953 23.938 11.555 1 86.81 182 SER B O 1
ATOM 3536 N N . ARG B 1 183 ? 29.734 24.062 9.539 1 80.44 183 ARG B N 1
ATOM 3537 C CA . ARG B 1 183 ? 28.484 23.625 8.914 1 80.44 183 ARG B CA 1
ATOM 3538 C C . ARG B 1 183 ? 28.094 22.234 9.367 1 80.44 183 ARG B C 1
ATOM 3540 O O . ARG B 1 183 ? 26.922 21.953 9.633 1 80.44 183 ARG B O 1
ATOM 3547 N N . ILE B 1 184 ? 29.078 21.406 9.477 1 84.12 184 ILE B N 1
ATOM 3548 C CA . ILE B 1 184 ? 28.828 20.031 9.875 1 84.12 184 ILE B CA 1
ATOM 3549 C C . ILE B 1 184 ? 28.406 19.984 11.344 1 84.12 184 ILE B C 1
ATOM 3551 O O . ILE B 1 184 ? 27.531 19.203 11.711 1 84.12 184 ILE B O 1
ATOM 3555 N N . THR B 1 185 ? 29.016 20.828 12.109 1 86.12 185 THR B N 1
ATOM 3556 C CA . THR B 1 185 ? 28.672 20.891 13.523 1 86.12 185 THR B CA 1
ATOM 3557 C C . THR B 1 185 ? 27.266 21.453 13.711 1 86.12 185 THR B C 1
ATOM 3559 O O . THR B 1 185 ? 26.5 20.953 14.531 1 86.12 185 THR B O 1
ATOM 3562 N N . ALA B 1 186 ? 26.984 22.484 12.938 1 83.31 186 ALA B N 1
ATOM 3563 C CA . ALA B 1 186 ? 25.641 23.062 13 1 83.31 186 ALA B CA 1
ATOM 3564 C C . ALA B 1 186 ? 24.578 22.062 12.578 1 83.31 186 ALA B C 1
ATOM 3566 O O . ALA B 1 186 ? 23.516 21.969 13.188 1 83.31 186 ALA B O 1
ATOM 3567 N N . PHE B 1 187 ? 24.953 21.312 11.578 1 83.75 187 PHE B N 1
ATOM 3568 C CA . PHE B 1 187 ? 24.031 20.297 11.094 1 83.75 187 PHE B CA 1
ATOM 3569 C C . PHE B 1 187 ? 23.812 19.203 12.141 1 83.75 187 PHE B C 1
ATOM 3571 O O . PHE B 1 187 ? 22.672 18.844 12.453 1 83.75 187 PHE B O 1
ATOM 3578 N N . ARG B 1 188 ? 24.812 18.719 12.672 1 86.25 188 ARG B N 1
ATOM 3579 C CA . ARG B 1 188 ? 24.766 17.594 13.609 1 86.25 188 ARG B CA 1
ATOM 3580 C C . ARG B 1 188 ? 24.141 18.016 14.93 1 86.25 188 ARG B C 1
ATOM 3582 O O . ARG B 1 188 ? 23.438 17.234 15.57 1 86.25 188 ARG B O 1
ATOM 3589 N N . ARG B 1 189 ? 24.266 19.25 15.32 1 86.81 189 ARG B N 1
ATOM 3590 C CA . ARG B 1 189 ? 23.859 19.672 16.656 1 86.81 189 ARG B CA 1
ATOM 3591 C C . ARG B 1 189 ? 22.516 20.391 16.625 1 86.81 189 ARG B C 1
ATOM 3593 O O . ARG B 1 189 ? 21.828 20.484 17.641 1 86.81 189 ARG B O 1
ATOM 3600 N N . VAL B 1 190 ? 22.156 20.859 15.484 1 84.5 190 VAL B N 1
ATOM 3601 C CA . VAL B 1 190 ? 20.922 21.625 15.438 1 84.5 190 VAL B CA 1
ATOM 3602 C C . VAL B 1 190 ? 19.922 20.922 14.516 1 84.5 190 VAL B C 1
ATOM 3604 O O . VAL B 1 190 ? 18.875 20.438 14.977 1 84.5 190 VAL B O 1
ATOM 3607 N N . VAL B 1 191 ? 20.344 20.688 13.328 1 86.31 191 VAL B N 1
ATOM 3608 C CA . VAL B 1 191 ? 19.422 20.188 12.32 1 86.31 191 VAL B CA 1
ATOM 3609 C C . VAL B 1 191 ? 19.062 18.734 12.617 1 86.31 191 VAL B C 1
ATOM 3611 O O . VAL B 1 191 ? 17.875 18.375 12.672 1 86.31 191 VAL B O 1
ATOM 3614 N N . PHE B 1 192 ? 20.031 17.938 12.875 1 88.19 192 PHE B N 1
ATOM 3615 C CA . PHE B 1 192 ? 19.828 16.5 13.023 1 88.19 192 PHE B CA 1
ATOM 3616 C C . PHE B 1 192 ? 18.938 16.219 14.227 1 88.19 192 PHE B C 1
ATOM 3618 O O . PHE B 1 192 ? 17.938 15.492 14.102 1 88.19 192 PHE B O 1
ATOM 3625 N N . PRO B 1 193 ? 19.203 16.812 15.367 1 88.94 193 PRO B N 1
ATOM 3626 C CA . PRO B 1 193 ? 18.344 16.547 16.516 1 88.94 193 PRO B CA 1
ATOM 3627 C C . PRO B 1 193 ? 16.906 17.016 16.281 1 88.94 193 PRO B C 1
ATOM 3629 O O . PRO B 1 193 ? 15.961 16.359 16.734 1 88.94 193 PRO B O 1
ATOM 3632 N N . LEU B 1 194 ? 16.75 18.078 15.609 1 88.75 194 LEU B N 1
ATOM 3633 C CA . LEU B 1 194 ? 15.414 18.594 15.359 1 88.75 194 LEU B CA 1
ATOM 3634 C C . LEU B 1 194 ? 14.688 17.766 14.312 1 88.75 194 LEU B C 1
ATOM 3636 O O . LEU B 1 194 ? 13.461 17.781 14.234 1 88.75 194 LEU B O 1
ATOM 3640 N N . ALA B 1 195 ? 15.43 16.953 13.531 1 92.12 195 ALA B N 1
ATOM 3641 C CA . ALA B 1 195 ? 14.852 16.141 12.461 1 92.12 195 ALA B CA 1
ATOM 3642 C C . ALA B 1 195 ? 14.508 14.742 12.953 1 92.12 195 ALA B C 1
ATOM 3644 O O . ALA B 1 195 ? 13.828 13.977 12.258 1 92.12 195 ALA B O 1
ATOM 3645 N N . VAL B 1 196 ? 14.898 14.398 14.133 1 90.62 196 VAL B N 1
ATOM 3646 C CA . VAL B 1 196 ? 14.82 13.039 14.656 1 90.62 196 VAL B CA 1
ATOM 3647 C C . VAL B 1 196 ? 13.367 12.57 14.68 1 90.62 196 VAL B C 1
ATOM 3649 O O . VAL B 1 196 ? 13.062 11.445 14.289 1 90.62 196 VAL B O 1
ATOM 3652 N N . PRO B 1 197 ? 12.414 13.383 15.055 1 88.75 197 PRO B N 1
ATOM 3653 C CA . PRO B 1 197 ? 11.023 12.914 15.016 1 88.75 197 PRO B CA 1
ATOM 3654 C C . PRO B 1 197 ? 10.57 12.508 13.617 1 88.75 197 PRO B C 1
ATOM 3656 O O . PRO B 1 197 ? 9.906 11.477 13.453 1 88.75 197 PRO B O 1
ATOM 3659 N N . GLY B 1 198 ? 10.93 13.344 12.672 1 92.69 198 GLY B N 1
ATOM 3660 C CA . GLY B 1 198 ? 10.617 12.984 11.297 1 92.69 198 GLY B CA 1
ATOM 3661 C C . GLY B 1 198 ? 11.328 11.727 10.828 1 92.69 198 GLY B C 1
ATOM 3662 O O . GLY B 1 198 ? 10.758 10.922 10.094 1 92.69 198 GLY B O 1
ATOM 3663 N N . LEU B 1 199 ? 12.555 11.539 11.289 1 93.69 199 LEU B N 1
ATOM 3664 C CA . LEU B 1 199 ? 13.359 10.375 10.938 1 93.69 199 LEU B CA 1
ATOM 3665 C C . LEU B 1 199 ? 12.75 9.102 11.508 1 93.69 199 LEU B C 1
ATOM 3667 O O . LEU B 1 199 ? 12.688 8.078 10.828 1 93.69 199 LEU B O 1
ATOM 3671 N N . VAL B 1 200 ? 12.281 9.203 12.695 1 92.19 200 VAL B N 1
ATOM 3672 C CA . VAL B 1 200 ? 11.711 8.039 13.375 1 92.19 200 VAL B CA 1
ATOM 3673 C C . VAL B 1 200 ? 10.406 7.637 12.695 1 92.19 200 VAL B C 1
ATOM 3675 O O . VAL B 1 200 ? 10.188 6.457 12.414 1 92.19 200 VAL B O 1
ATOM 3678 N N . ILE B 1 201 ? 9.602 8.562 12.422 1 91.69 201 ILE B N 1
ATOM 3679 C CA . ILE B 1 201 ? 8.336 8.289 11.75 1 91.69 201 ILE B CA 1
ATOM 3680 C C . ILE B 1 201 ? 8.602 7.652 10.391 1 91.69 201 ILE B C 1
ATOM 3682 O O . ILE B 1 201 ? 8.008 6.629 10.047 1 91.69 201 ILE B O 1
ATOM 3686 N N . GLY B 1 202 ? 9.492 8.312 9.664 1 95.25 202 GLY B N 1
ATOM 3687 C CA . GLY B 1 202 ? 9.844 7.77 8.359 1 95.25 202 GLY B CA 1
ATOM 3688 C C . GLY B 1 202 ? 10.414 6.367 8.438 1 95.25 202 GLY B C 1
ATOM 3689 O O . GLY B 1 202 ? 10.055 5.5 7.641 1 95.25 202 GLY B O 1
ATOM 3690 N N . ALA B 1 203 ? 11.234 6.113 9.391 1 95.56 203 ALA B N 1
ATOM 3691 C CA . ALA B 1 203 ? 11.883 4.812 9.539 1 95.56 203 ALA B CA 1
ATOM 3692 C C . ALA B 1 203 ? 10.859 3.73 9.891 1 95.56 203 ALA B C 1
ATOM 3694 O O . ALA B 1 203 ? 10.938 2.609 9.383 1 95.56 203 ALA B O 1
ATOM 3695 N N . VAL B 1 204 ? 9.945 4.059 10.758 1 93.69 204 VAL B N 1
ATOM 3696 C CA . VAL B 1 204 ? 8.914 3.102 11.141 1 93.69 204 VAL B CA 1
ATOM 3697 C C . VAL B 1 204 ? 8.055 2.754 9.93 1 93.69 204 VAL B C 1
ATOM 3699 O O . VAL B 1 204 ? 7.777 1.579 9.672 1 93.69 204 VAL B O 1
ATOM 3702 N N . LEU B 1 205 ? 7.688 3.738 9.211 1 93.5 205 LEU B N 1
ATOM 3703 C CA . LEU B 1 205 ? 6.828 3.525 8.047 1 93.5 205 LEU B CA 1
ATOM 3704 C C . LEU B 1 205 ? 7.539 2.682 6.996 1 93.5 205 LEU B C 1
ATOM 3706 O O . LEU B 1 205 ? 6.953 1.753 6.438 1 93.5 205 LEU B O 1
ATOM 3710 N N . VAL B 1 206 ? 8.82 2.984 6.75 1 96.94 206 VAL B N 1
ATOM 3711 C CA . VAL B 1 206 ? 9.586 2.248 5.75 1 96.94 206 VAL B CA 1
ATOM 3712 C C . VAL B 1 206 ? 9.797 0.809 6.219 1 96.94 206 VAL B C 1
ATOM 3714 O O . VAL B 1 206 ? 9.633 -0.133 5.441 1 96.94 206 VAL B O 1
ATOM 3717 N N . PHE B 1 207 ? 10.141 0.655 7.422 1 96.25 207 PHE B N 1
ATOM 3718 C CA . PHE B 1 207 ? 10.406 -0.676 7.957 1 96.25 207 PHE B CA 1
ATOM 3719 C C . PHE B 1 207 ? 9.148 -1.54 7.898 1 96.25 207 PHE B C 1
ATOM 3721 O O . PHE B 1 207 ? 9.188 -2.67 7.406 1 96.25 207 PHE B O 1
ATOM 3728 N N . VAL B 1 208 ? 8.078 -1.035 8.422 1 94.75 208 VAL B N 1
ATOM 3729 C CA . VAL B 1 208 ? 6.832 -1.788 8.438 1 94.75 208 VAL B CA 1
ATOM 3730 C C . VAL B 1 208 ? 6.391 -2.088 7.008 1 94.75 208 VAL B C 1
ATOM 3732 O O . VAL B 1 208 ? 5.961 -3.203 6.707 1 94.75 208 VAL B O 1
ATOM 3735 N N . GLY B 1 209 ? 6.492 -1.105 6.18 1 95.5 209 GLY B N 1
ATOM 3736 C CA . GLY B 1 209 ? 6.16 -1.318 4.777 1 95.5 209 GLY B CA 1
ATOM 3737 C C . GLY B 1 209 ? 6.992 -2.408 4.129 1 95.5 209 GLY B C 1
ATOM 3738 O O . GLY B 1 209 ? 6.465 -3.234 3.379 1 95.5 209 GLY B O 1
ATOM 3739 N N . SER B 1 210 ? 8.242 -2.408 4.406 1 97.5 210 SER B N 1
ATOM 3740 C CA . SER B 1 210 ? 9.156 -3.393 3.832 1 97.5 210 SER B CA 1
ATOM 3741 C C . SER B 1 210 ? 8.891 -4.785 4.402 1 97.5 210 SER B C 1
ATOM 3743 O O . SER B 1 210 ? 8.961 -5.781 3.682 1 97.5 210 SER B O 1
ATOM 3745 N N . LEU B 1 211 ? 8.602 -4.824 5.648 1 96.5 211 LEU B N 1
ATOM 3746 C CA . LEU B 1 211 ? 8.352 -6.086 6.336 1 96.5 211 LEU B CA 1
ATOM 3747 C C . LEU B 1 211 ? 7.098 -6.758 5.797 1 96.5 211 LEU B C 1
ATOM 3749 O O . LEU B 1 211 ? 7.031 -7.988 5.719 1 96.5 211 LEU B O 1
ATOM 3753 N N . THR B 1 212 ? 6.188 -5.965 5.398 1 95.69 212 THR B N 1
ATOM 3754 C CA . THR B 1 212 ? 4.875 -6.504 5.055 1 95.69 212 THR B CA 1
ATOM 3755 C C . THR B 1 212 ? 4.703 -6.582 3.543 1 95.69 212 THR B C 1
ATOM 3757 O O . THR B 1 212 ? 3.68 -7.07 3.055 1 95.69 212 THR B O 1
ATOM 3760 N N . ALA B 1 213 ? 5.68 -6.148 2.795 1 96.62 213 ALA B N 1
ATOM 3761 C CA . ALA B 1 213 ? 5.566 -6.066 1.34 1 96.62 213 ALA B CA 1
ATOM 3762 C C . ALA B 1 213 ? 5.52 -7.461 0.714 1 96.62 213 ALA B C 1
ATOM 3764 O O . ALA B 1 213 ? 6.234 -8.367 1.147 1 96.62 213 ALA B O 1
ATOM 3765 N N . TYR B 1 214 ? 4.688 -7.613 -0.318 1 97.19 214 TYR B N 1
ATOM 3766 C CA . TYR B 1 214 ? 4.555 -8.883 -1.023 1 97.19 214 TYR B CA 1
ATOM 3767 C C . TYR B 1 214 ? 4.922 -8.734 -2.494 1 97.19 214 TYR B C 1
ATOM 3769 O O . TYR B 1 214 ? 5.754 -9.484 -3.014 1 97.19 214 TYR B O 1
ATOM 3777 N N . THR B 1 215 ? 4.414 -7.688 -3.168 1 96.44 215 THR B N 1
ATOM 3778 C CA . THR B 1 215 ? 4.473 -7.59 -4.621 1 96.44 215 THR B CA 1
ATOM 3779 C C . THR B 1 215 ? 5.918 -7.461 -5.094 1 96.44 215 THR B C 1
ATOM 3781 O O . THR B 1 215 ? 6.352 -8.188 -5.992 1 96.44 215 THR B O 1
ATOM 3784 N N . THR B 1 216 ? 6.648 -6.574 -4.414 1 97.62 216 THR B N 1
ATOM 3785 C CA . THR B 1 216 ? 8.023 -6.332 -4.828 1 97.62 216 THR B CA 1
ATOM 3786 C C . THR B 1 216 ? 8.883 -7.574 -4.613 1 97.62 216 THR B C 1
ATOM 3788 O O . THR B 1 216 ? 9.562 -8.031 -5.535 1 97.62 216 THR B O 1
ATOM 3791 N N . PRO B 1 217 ? 8.789 -8.219 -3.453 1 97.94 217 PRO B N 1
ATOM 3792 C CA . PRO B 1 217 ? 9.539 -9.461 -3.291 1 97.94 217 PRO B CA 1
ATOM 3793 C C . PRO B 1 217 ? 9.062 -10.57 -4.23 1 97.94 217 PRO B C 1
ATOM 3795 O O . PRO B 1 217 ? 9.859 -11.406 -4.66 1 97.94 217 PRO B O 1
ATOM 3798 N N . ALA B 1 218 ? 7.832 -10.617 -4.535 1 96.38 218 ALA B N 1
ATOM 3799 C CA . ALA B 1 218 ? 7.297 -11.656 -5.41 1 96.38 218 ALA B CA 1
ATOM 3800 C C . ALA B 1 218 ? 7.902 -11.555 -6.809 1 96.38 218 ALA B C 1
ATOM 3802 O O . ALA B 1 218 ? 8.164 -12.578 -7.449 1 96.38 218 ALA B O 1
ATOM 3803 N N . LEU B 1 219 ? 8.094 -10.359 -7.277 1 96.69 219 LEU B N 1
ATOM 3804 C CA . LEU B 1 219 ? 8.617 -10.172 -8.625 1 96.69 219 LEU B CA 1
ATOM 3805 C C . LEU B 1 219 ? 10.141 -10.18 -8.625 1 96.69 219 LEU B C 1
ATOM 3807 O O . LEU B 1 219 ? 10.758 -10.812 -9.484 1 96.69 219 LEU B O 1
ATOM 3811 N N . LEU B 1 220 ? 10.742 -9.539 -7.648 1 97.62 220 LEU B N 1
ATOM 3812 C CA . LEU B 1 220 ? 12.18 -9.281 -7.711 1 97.62 220 LEU B CA 1
ATOM 3813 C C . LEU B 1 220 ? 12.961 -10.32 -6.91 1 97.62 220 LEU B C 1
ATOM 3815 O O . LEU B 1 220 ? 14.172 -10.461 -7.086 1 97.62 220 LEU B O 1
ATOM 3819 N N . GLY B 1 221 ? 12.297 -11 -6.043 1 95.94 221 GLY B N 1
ATOM 3820 C CA . GLY B 1 221 ? 12.984 -11.93 -5.156 1 95.94 221 GLY B CA 1
ATOM 3821 C C . GLY B 1 221 ? 13.102 -13.328 -5.734 1 95.94 221 GLY B C 1
ATOM 3822 O O . GLY B 1 221 ? 13.977 -14.102 -5.332 1 95.94 221 GLY B O 1
ATOM 3823 N N . GLY B 1 222 ? 12.234 -13.703 -6.68 1 88.31 222 GLY B N 1
ATOM 3824 C CA . GLY B 1 222 ? 12.289 -15.031 -7.258 1 88.31 222 GLY B CA 1
ATOM 3825 C C . GLY B 1 222 ? 12.094 -16.141 -6.234 1 88.31 222 GLY B C 1
ATOM 3826 O O . GLY B 1 222 ? 11.109 -16.141 -5.492 1 88.31 222 GLY B O 1
ATOM 3827 N N . LYS B 1 223 ? 13.141 -17 -6.121 1 87.88 223 LYS B N 1
ATOM 3828 C CA . LYS B 1 223 ? 13.062 -18.141 -5.207 1 87.88 223 LYS B CA 1
ATOM 3829 C C . LYS B 1 223 ? 13.445 -17.719 -3.787 1 87.88 223 LYS B C 1
ATOM 3831 O O . LYS B 1 223 ? 13.219 -18.469 -2.834 1 87.88 223 LYS B O 1
ATOM 3836 N N . GLN B 1 224 ? 14.094 -16.562 -3.668 1 89.94 224 GLN B N 1
ATOM 3837 C CA . GLN B 1 224 ? 14.367 -16.031 -2.336 1 89.94 224 GLN B CA 1
ATOM 3838 C C . GLN B 1 224 ? 13.094 -15.492 -1.689 1 89.94 224 GLN B C 1
ATOM 3840 O O . GLN B 1 224 ? 12.586 -14.438 -2.078 1 89.94 224 GLN B O 1
ATOM 3845 N N . ARG B 1 225 ? 12.766 -16.156 -0.629 1 94.19 225 ARG B N 1
ATOM 3846 C CA . ARG B 1 225 ? 11.445 -15.898 -0.076 1 94.19 225 ARG B CA 1
ATOM 3847 C C . ARG B 1 225 ? 11.531 -14.969 1.13 1 94.19 225 ARG B C 1
ATOM 3849 O O . ARG B 1 225 ? 12.492 -15.031 1.901 1 94.19 225 ARG B O 1
ATOM 3856 N N . VAL B 1 226 ? 10.602 -14.102 1.216 1 98.12 226 VAL B N 1
ATOM 3857 C CA . VAL B 1 226 ? 10.281 -13.383 2.445 1 98.12 226 VAL B CA 1
ATOM 3858 C C . VAL B 1 226 ? 8.961 -13.898 3.014 1 98.12 226 VAL B C 1
ATOM 3860 O O . VAL B 1 226 ? 8.273 -14.703 2.377 1 98.12 226 VAL B O 1
ATOM 3863 N N . ILE B 1 227 ? 8.648 -13.508 4.188 1 98 227 ILE B N 1
ATOM 3864 C CA . ILE B 1 227 ? 7.547 -14.102 4.934 1 98 227 ILE B CA 1
ATOM 3865 C C . ILE B 1 227 ? 6.234 -13.859 4.191 1 98 227 ILE B C 1
ATOM 3867 O O . ILE B 1 227 ? 5.344 -14.711 4.203 1 98 227 ILE B O 1
ATOM 3871 N N . ALA B 1 228 ? 6.062 -12.766 3.539 1 97.88 228 ALA B N 1
ATOM 3872 C CA . ALA B 1 228 ? 4.832 -12.461 2.814 1 97.88 228 ALA B CA 1
ATOM 3873 C C . ALA B 1 228 ? 4.648 -13.398 1.627 1 97.88 228 ALA B C 1
ATOM 3875 O O . ALA B 1 228 ? 3.549 -13.914 1.398 1 97.88 228 ALA B O 1
ATOM 3876 N N . THR B 1 229 ? 5.715 -13.633 0.834 1 97.56 229 THR B N 1
ATOM 3877 C CA . THR B 1 229 ? 5.602 -14.531 -0.309 1 97.56 229 THR B CA 1
ATOM 3878 C C . THR B 1 229 ? 5.434 -15.977 0.152 1 97.56 229 THR B C 1
ATOM 3880 O O . THR B 1 229 ? 4.777 -16.766 -0.52 1 97.56 229 THR B O 1
ATOM 3883 N N . PHE B 1 230 ? 6.004 -16.25 1.304 1 98 230 PHE B N 1
ATOM 3884 C CA . PHE B 1 230 ? 5.84 -17.578 1.893 1 98 230 PHE B CA 1
ATOM 3885 C C . PHE B 1 230 ? 4.387 -17.812 2.291 1 98 230 PHE B C 1
ATOM 3887 O O . PHE B 1 230 ? 3.844 -18.906 2.059 1 98 230 PHE B O 1
ATOM 3894 N N . LEU B 1 231 ? 3.791 -16.828 2.877 1 97.56 231 LEU B N 1
ATOM 3895 C CA . LEU B 1 231 ? 2.377 -16.922 3.219 1 97.56 231 LEU B CA 1
ATOM 3896 C C . LEU B 1 231 ? 1.527 -17.141 1.973 1 97.56 231 LEU B C 1
ATOM 3898 O O . LEU B 1 231 ? 0.668 -18.031 1.952 1 97.56 231 LEU B O 1
ATOM 3902 N N . TYR B 1 232 ? 1.783 -16.375 0.959 1 96.44 232 TYR B N 1
ATOM 3903 C CA . TYR B 1 232 ? 1.03 -16.484 -0.285 1 96.44 232 TYR B CA 1
ATOM 3904 C C . TYR B 1 232 ? 1.153 -17.891 -0.863 1 96.44 232 TYR B C 1
ATOM 3906 O O . TYR B 1 232 ? 0.157 -18.5 -1.277 1 96.44 232 TYR B O 1
ATOM 3914 N N . GLN B 1 233 ? 2.338 -18.406 -0.908 1 95.62 233 GLN B N 1
ATOM 3915 C CA . GLN B 1 233 ? 2.574 -19.734 -1.461 1 95.62 233 GLN B CA 1
ATOM 3916 C C . GLN B 1 233 ? 1.786 -20.797 -0.696 1 95.62 233 GLN B C 1
ATOM 3918 O O . GLN B 1 233 ? 1.192 -21.703 -1.301 1 95.62 233 GLN B O 1
ATOM 3923 N N . ASN B 1 234 ? 1.822 -20.719 0.585 1 96.25 234 ASN B N 1
ATOM 3924 C CA . ASN B 1 234 ? 1.109 -21.703 1.393 1 96.25 234 ASN B CA 1
ATOM 3925 C C . ASN B 1 234 ? -0.402 -21.594 1.213 1 96.25 234 ASN B C 1
ATOM 3927 O O . ASN B 1 234 ? -1.102 -22.609 1.132 1 96.25 234 ASN B O 1
ATOM 3931 N N . ALA B 1 235 ? -0.881 -20.391 1.063 1 93.81 235 ALA B N 1
ATOM 3932 C CA . ALA B 1 235 ? -2.316 -20.156 0.926 1 93.81 235 ALA B CA 1
ATOM 3933 C C . ALA B 1 235 ? -2.797 -20.516 -0.478 1 93.81 235 ALA B C 1
ATOM 3935 O O . ALA B 1 235 ? -3.801 -21.219 -0.639 1 93.81 235 ALA B O 1
ATOM 3936 N N . MET B 1 236 ? -2.055 -20.078 -1.488 1 92.19 236 MET B N 1
ATOM 3937 C CA . MET B 1 236 ? -2.592 -20.094 -2.846 1 92.19 236 MET B CA 1
ATOM 3938 C C . MET B 1 236 ? -1.999 -21.234 -3.664 1 92.19 236 MET B C 1
ATOM 3940 O O . MET B 1 236 ? -2.637 -21.734 -4.59 1 92.19 236 MET B O 1
ATOM 3944 N N . THR B 1 237 ? -0.806 -21.641 -3.385 1 91.06 237 THR B N 1
ATOM 3945 C CA . THR B 1 237 ? -0.159 -22.672 -4.176 1 91.06 237 THR B CA 1
ATOM 3946 C C . THR B 1 237 ? -0.29 -24.031 -3.496 1 91.06 237 THR B C 1
ATOM 3948 O O . THR B 1 237 ? -0.694 -25.016 -4.125 1 91.06 237 THR B O 1
ATOM 3951 N N . LEU B 1 238 ? -0.093 -24.109 -2.205 1 94.44 238 LEU B N 1
ATOM 3952 C CA . LEU B 1 238 ? -0.065 -25.391 -1.485 1 94.44 238 LEU B CA 1
ATOM 3953 C C . LEU B 1 238 ? -1.402 -25.656 -0.803 1 94.44 238 LEU B C 1
ATOM 3955 O O . LEU B 1 238 ? -1.652 -26.766 -0.332 1 94.44 238 LEU B O 1
ATOM 3959 N N . ASN B 1 239 ? -2.207 -24.656 -0.705 1 93.25 239 ASN B N 1
ATOM 3960 C CA . ASN B 1 239 ? -3.514 -24.75 -0.063 1 93.25 239 ASN B CA 1
ATOM 3961 C C . ASN B 1 239 ? -3.398 -25.219 1.38 1 93.25 239 ASN B C 1
ATOM 3963 O O . ASN B 1 239 ? -4.227 -26.016 1.844 1 93.25 239 ASN B O 1
ATOM 3967 N N . ASP B 1 240 ? -2.311 -24.938 1.985 1 94.56 240 ASP B N 1
ATOM 3968 C CA . ASP B 1 240 ? -2.131 -25.156 3.416 1 94.56 240 ASP B CA 1
ATOM 3969 C C . ASP B 1 240 ? -2.574 -23.938 4.227 1 94.56 240 ASP B C 1
ATOM 3971 O O . ASP B 1 240 ? -1.738 -23.172 4.703 1 94.56 240 ASP B O 1
ATOM 3975 N N . TRP B 1 241 ? -3.801 -23.938 4.492 1 92.25 241 TRP B N 1
ATOM 3976 C CA . TRP B 1 241 ? -4.406 -22.75 5.102 1 92.25 241 TRP B CA 1
ATOM 3977 C C . TRP B 1 241 ? -4.012 -22.641 6.57 1 92.25 241 TRP B C 1
ATOM 3979 O O . TRP B 1 241 ? -3.969 -21.531 7.121 1 92.25 241 TRP B O 1
ATOM 3989 N N . TYR B 1 242 ? -3.775 -23.766 7.141 1 94.06 242 TYR B N 1
ATOM 3990 C CA . TYR B 1 242 ? -3.367 -23.719 8.539 1 94.06 242 TYR B CA 1
ATOM 3991 C C . TYR B 1 242 ? -2.004 -23.062 8.688 1 94.06 242 TYR B C 1
ATOM 3993 O O . TYR B 1 242 ? -1.851 -22.109 9.461 1 94.06 242 TYR B O 1
ATOM 4001 N N . LEU B 1 243 ? -1.062 -23.578 7.953 1 95.31 243 LEU B N 1
ATOM 4002 C CA . LEU B 1 243 ? 0.265 -22.969 8.031 1 95.31 243 LEU B CA 1
ATOM 4003 C C . LEU B 1 243 ? 0.227 -21.516 7.582 1 95.31 243 LEU B C 1
ATOM 4005 O O . LEU B 1 243 ? 0.916 -20.672 8.156 1 95.31 243 LEU B O 1
ATOM 4009 N N . ALA B 1 244 ? -0.556 -21.234 6.555 1 96.75 244 ALA B N 1
ATOM 4010 C CA . ALA B 1 244 ? -0.715 -19.844 6.117 1 96.75 244 ALA B CA 1
ATOM 4011 C C . ALA B 1 244 ? -1.226 -18.969 7.254 1 96.75 244 ALA B C 1
ATOM 4013 O O . ALA B 1 244 ? -0.763 -17.844 7.43 1 96.75 244 ALA B O 1
ATOM 4014 N N . SER B 1 245 ? -2.145 -19.5 8.023 1 96.75 245 SER B N 1
ATOM 4015 C CA . SER B 1 245 ? -2.693 -18.75 9.148 1 96.75 245 SER B CA 1
ATOM 4016 C C . SER B 1 245 ? -1.641 -18.531 10.227 1 96.75 245 SER B C 1
ATOM 4018 O O . SER B 1 245 ? -1.571 -17.453 10.828 1 96.75 245 SER B O 1
ATOM 4020 N N . VAL B 1 246 ? -0.902 -19.5 10.484 1 97.12 246 VAL B N 1
ATOM 4021 C CA . VAL B 1 246 ? 0.17 -19.391 11.469 1 97.12 246 VAL B CA 1
ATOM 4022 C C . VAL B 1 246 ? 1.165 -18.328 11.039 1 97.12 246 VAL B C 1
ATOM 4024 O O . VAL B 1 246 ? 1.552 -17.469 11.844 1 97.12 246 VAL B O 1
ATOM 4027 N N . VAL B 1 247 ? 1.581 -18.391 9.805 1 97.56 247 VAL B N 1
ATOM 4028 C CA . VAL B 1 247 ? 2.523 -17.422 9.258 1 97.56 247 VAL B CA 1
ATOM 4029 C C . VAL B 1 247 ? 1.925 -16.016 9.344 1 97.56 247 VAL B C 1
ATOM 4031 O O . VAL B 1 247 ? 2.615 -15.062 9.703 1 97.56 247 VAL B O 1
ATOM 4034 N N . ALA B 1 248 ? 0.67 -15.891 9 1 97.31 248 ALA B N 1
ATOM 4035 C CA . ALA B 1 248 ? -0.026 -14.609 9.094 1 97.31 248 ALA B CA 1
ATOM 4036 C C . ALA B 1 248 ? 0.016 -14.07 10.523 1 97.31 248 ALA B C 1
ATOM 4038 O O . ALA B 1 248 ? 0.296 -12.891 10.734 1 97.31 248 ALA B O 1
ATOM 4039 N N . ALA B 1 249 ? -0.251 -14.891 11.461 1 96.5 249 ALA B N 1
ATOM 4040 C CA . ALA B 1 249 ? -0.236 -14.492 12.867 1 96.5 249 ALA B CA 1
ATOM 4041 C C . ALA B 1 249 ? 1.156 -14.031 13.289 1 96.5 249 ALA B C 1
ATOM 4043 O O . ALA B 1 249 ? 1.297 -13.031 14 1 96.5 249 ALA B O 1
ATOM 4044 N N . ILE B 1 250 ? 2.107 -14.734 12.867 1 96.88 250 ILE B N 1
ATOM 4045 C CA . ILE B 1 250 ? 3.488 -14.391 13.188 1 96.88 250 ILE B CA 1
ATOM 4046 C C . ILE B 1 250 ? 3.832 -13.031 12.594 1 96.88 250 ILE B C 1
ATOM 4048 O O . ILE B 1 250 ? 4.457 -12.195 13.258 1 96.88 250 ILE B O 1
ATOM 4052 N N . MET B 1 251 ? 3.436 -12.836 11.367 1 96.06 251 MET B N 1
ATOM 4053 C CA . MET B 1 251 ? 3.684 -11.555 10.703 1 96.06 251 MET B CA 1
ATOM 4054 C C . MET B 1 251 ? 3.053 -10.406 11.484 1 96.06 251 MET B C 1
ATOM 4056 O O . MET B 1 251 ? 3.664 -9.352 11.648 1 96.06 251 MET B O 1
ATOM 4060 N N . ILE B 1 252 ? 1.861 -10.609 11.953 1 94 252 ILE B N 1
ATOM 4061 C CA . ILE B 1 252 ? 1.142 -9.586 12.703 1 94 252 ILE B CA 1
ATOM 4062 C C . ILE B 1 252 ? 1.886 -9.266 14 1 94 252 ILE B C 1
ATOM 4064 O O . ILE B 1 252 ? 2.139 -8.102 14.312 1 94 252 ILE B O 1
ATOM 4068 N N . VAL B 1 253 ? 2.283 -10.258 14.695 1 94 253 VAL B N 1
ATOM 4069 C CA . VAL B 1 253 ? 2.957 -10.102 15.977 1 94 253 VAL B CA 1
ATOM 4070 C C . VAL B 1 253 ? 4.293 -9.391 15.773 1 94 253 VAL B C 1
ATOM 4072 O O . VAL B 1 253 ? 4.621 -8.453 16.5 1 94 253 VAL B O 1
ATOM 4075 N N . ILE B 1 254 ? 5.016 -9.797 14.773 1 93.88 254 ILE B N 1
ATOM 4076 C CA . ILE B 1 254 ? 6.316 -9.195 14.508 1 93.88 254 ILE B CA 1
ATOM 4077 C C . ILE B 1 254 ? 6.141 -7.723 14.164 1 93.88 254 ILE B C 1
ATOM 4079 O O . ILE B 1 254 ? 6.895 -6.871 14.641 1 93.88 254 ILE B O 1
ATOM 4083 N N . THR B 1 255 ? 5.164 -7.461 13.352 1 92.06 255 THR B N 1
ATOM 4084 C CA . THR B 1 255 ? 4.922 -6.078 12.953 1 92.06 255 THR B CA 1
ATOM 4085 C C . THR B 1 255 ? 4.613 -5.211 14.172 1 92.06 255 THR B C 1
ATOM 4087 O O . THR B 1 255 ? 5.199 -4.141 14.344 1 92.06 255 THR B O 1
ATOM 4090 N N . PHE B 1 256 ? 3.822 -5.641 15.07 1 90.25 256 PHE B N 1
ATOM 4091 C CA . PHE B 1 256 ? 3.426 -4.855 16.234 1 90.25 256 PHE B CA 1
ATOM 4092 C C . PHE B 1 256 ? 4.582 -4.719 17.219 1 90.25 256 PHE B C 1
ATOM 4094 O O . PHE B 1 256 ? 4.758 -3.668 17.828 1 90.25 256 PHE B O 1
ATOM 4101 N N . VAL B 1 257 ? 5.316 -5.742 17.344 1 91.75 257 VAL B N 1
ATOM 4102 C CA . VAL B 1 257 ? 6.461 -5.711 18.25 1 91.75 257 VAL B CA 1
ATOM 4103 C C . VAL B 1 257 ? 7.492 -4.703 17.734 1 91.75 257 VAL B C 1
ATOM 4105 O O . VAL B 1 257 ? 7.98 -3.865 18.5 1 91.75 257 VAL B O 1
ATOM 4108 N N . VAL B 1 258 ? 7.762 -4.781 16.484 1 86.56 258 VAL B N 1
ATOM 4109 C CA . VAL B 1 258 ? 8.781 -3.906 15.914 1 86.56 258 VAL B CA 1
ATOM 4110 C C . VAL B 1 258 ? 8.297 -2.459 15.961 1 86.56 258 VAL B C 1
ATOM 4112 O O . VAL B 1 258 ? 9.062 -1.551 16.297 1 86.56 258 VAL B O 1
ATOM 4115 N N . VAL B 1 259 ? 7.047 -2.236 15.609 1 86.31 259 VAL B N 1
ATOM 4116 C CA . VAL B 1 259 ? 6.48 -0.896 15.68 1 86.31 259 VAL B CA 1
ATOM 4117 C C . VAL B 1 259 ? 6.535 -0.384 17.125 1 86.31 259 VAL B C 1
ATOM 4119 O O . VAL B 1 259 ? 6.898 0.77 17.359 1 86.31 259 VAL B O 1
ATOM 4122 N N . GLY B 1 260 ? 6.195 -1.209 18.109 1 88.25 260 GLY B N 1
ATOM 4123 C CA . GLY B 1 260 ? 6.258 -0.838 19.516 1 88.25 260 GLY B CA 1
ATOM 4124 C C . GLY B 1 260 ? 7.656 -0.464 19.969 1 88.25 260 GLY B C 1
ATOM 4125 O O . GLY B 1 260 ? 7.848 0.555 20.641 1 88.25 260 GLY B O 1
ATOM 4126 N N . VAL B 1 261 ? 8.586 -1.19 19.562 1 89.56 261 VAL B N 1
ATOM 4127 C CA . VAL B 1 261 ? 9.977 -0.958 19.938 1 89.56 261 VAL B CA 1
ATOM 4128 C C . VAL B 1 261 ? 10.469 0.343 19.312 1 89.56 261 VAL B C 1
ATOM 4130 O O . VAL B 1 261 ? 11.102 1.162 19.984 1 89.56 261 VAL B O 1
ATOM 4133 N N . MET B 1 262 ? 10.172 0.505 18.047 1 85.81 262 MET B N 1
ATOM 4134 C CA . MET B 1 262 ? 10.625 1.706 17.344 1 85.81 262 MET B CA 1
ATOM 4135 C C . MET B 1 262 ? 9.969 2.953 17.938 1 85.81 262 MET B C 1
ATOM 4137 O O . MET B 1 262 ? 10.625 3.986 18.094 1 85.81 262 MET B O 1
ATOM 4141 N N . ASN B 1 263 ? 8.719 2.871 18.328 1 83.75 263 ASN B N 1
ATOM 4142 C CA . ASN B 1 263 ? 8.031 3.998 18.938 1 83.75 263 ASN B CA 1
ATOM 4143 C C . ASN B 1 263 ? 8.586 4.312 20.328 1 83.75 263 ASN B C 1
ATOM 4145 O O . ASN B 1 263 ? 8.711 5.48 20.703 1 83.75 263 ASN B O 1
ATOM 4149 N N . LYS B 1 264 ? 8.922 3.34 21.062 1 87.5 264 LYS B N 1
ATOM 4150 C CA . LYS B 1 264 ? 9.516 3.537 22.391 1 87.5 264 LYS B CA 1
ATOM 4151 C C . LYS B 1 264 ? 10.891 4.203 22.281 1 87.5 264 LYS B C 1
ATOM 4153 O O . LYS B 1 264 ? 11.211 5.098 23.062 1 87.5 264 LYS B O 1
ATOM 4158 N N . MET B 1 265 ? 11.609 3.785 21.328 1 83.69 265 MET B N 1
ATOM 4159 C CA . MET B 1 265 ? 12.93 4.363 21.094 1 83.69 265 MET B CA 1
ATOM 4160 C C . MET B 1 265 ? 12.82 5.824 20.672 1 83.69 265 MET B C 1
ATOM 4162 O O . MET B 1 265 ? 13.648 6.652 21.047 1 83.69 265 MET B O 1
ATOM 4166 N N . ALA B 1 266 ? 11.844 6.102 19.906 1 79.12 266 ALA B N 1
ATOM 4167 C CA . ALA B 1 266 ? 11.617 7.469 19.438 1 79.12 266 ALA B CA 1
ATOM 4168 C C . ALA B 1 266 ? 11.289 8.398 20.609 1 79.12 266 ALA B C 1
ATOM 4170 O O . ALA B 1 266 ? 11.711 9.555 20.625 1 79.12 266 ALA B O 1
ATOM 4171 N N . LYS B 1 267 ? 10.555 7.926 21.531 1 78.94 267 LYS B N 1
ATOM 4172 C CA . LYS B 1 267 ? 10.195 8.719 22.703 1 78.94 267 LYS B CA 1
ATOM 4173 C C . LYS B 1 267 ? 11.422 9.055 23.547 1 78.94 267 LYS B C 1
ATOM 4175 O O . LYS B 1 267 ? 11.484 10.117 24.172 1 78.94 267 LYS B O 1
ATOM 4180 N N . THR B 1 268 ? 12.367 8.188 23.469 1 76.25 268 THR B N 1
ATOM 4181 C CA . THR B 1 268 ? 13.586 8.43 24.234 1 76.25 268 THR B CA 1
ATOM 4182 C C . THR B 1 268 ? 14.469 9.453 23.516 1 76.25 268 THR B C 1
ATOM 4184 O O . THR B 1 268 ? 15.211 10.195 24.172 1 76.25 268 THR B O 1
ATOM 4187 N N . LEU B 1 269 ? 14.43 9.461 22.219 1 68.5 269 LEU B N 1
ATOM 4188 C CA . LEU B 1 269 ? 15.273 10.367 21.453 1 68.5 269 LEU B CA 1
ATOM 4189 C C . LEU B 1 269 ? 14.672 11.766 21.406 1 68.5 269 LEU B C 1
ATOM 4191 O O . LEU B 1 269 ? 15.398 12.75 21.266 1 68.5 269 LEU B O 1
ATOM 4195 N N . ASN B 1 270 ? 13.305 11.859 21.297 1 60.94 270 ASN B N 1
ATOM 4196 C CA . ASN B 1 270 ? 12.656 13.164 21.375 1 60.94 270 ASN B CA 1
ATOM 4197 C C . ASN B 1 270 ? 11.641 13.211 22.516 1 60.94 270 ASN B C 1
ATOM 4199 O O . ASN B 1 270 ? 10.43 13.117 22.281 1 60.94 270 ASN B O 1
ATOM 4203 N N . PRO B 1 271 ? 12.211 13.289 23.75 1 49.38 271 PRO B N 1
ATOM 4204 C CA . PRO B 1 271 ? 11.305 13.312 24.906 1 49.38 271 PRO B CA 1
ATOM 4205 C C . PRO B 1 271 ? 10.258 14.422 24.812 1 49.38 271 PRO B C 1
ATOM 4207 O O . PRO B 1 271 ? 9.242 14.375 25.516 1 49.38 271 PRO B O 1
ATOM 4210 N N . LYS B 1 272 ? 10.438 15.523 24.188 1 51.09 272 LYS B N 1
ATOM 4211 C CA . LYS B 1 272 ? 9.531 16.672 24.297 1 51.09 272 LYS B CA 1
ATOM 4212 C C . LYS B 1 272 ? 8.367 16.547 23.328 1 51.09 272 LYS B C 1
ATOM 4214 O O . LYS B 1 272 ? 7.547 17.453 23.219 1 51.09 272 LYS B O 1
ATOM 4219 N N . GLY B 1 273 ? 8.297 15.477 22.578 1 42.56 273 GLY B N 1
ATOM 4220 C CA . GLY B 1 273 ? 7.004 15.445 21.906 1 42.56 273 GLY B CA 1
ATOM 4221 C C . GLY B 1 273 ? 5.91 14.812 22.75 1 42.56 273 GLY B C 1
ATOM 4222 O O . GLY B 1 273 ? 6.191 14.117 23.719 1 42.56 273 GLY B O 1
#

Radius of gyration: 24.95 Å; Cα contacts (8 Å, |Δi|>4): 716; chains: 2; bounding box: 69×64×60 Å

InterPro domains:
  IPR000515 ABC transporter type 1, transmembrane domain MetI-like [PF00528] (75-262)
  IPR000515 ABC transporter type 1, transmembrane domain MetI-like [PS50928] (57-262)
  IPR000515 ABC transporter type 1, transmembrane domain MetI-like [cd06261] (57-259)
  IPR035906 MetI-like superfamily [G3DSA:1.10.3720.10] (3-269)
  IPR035906 MetI-like superfamily [SSF161098] (3-265)

Solvent-accessible surface area (backbone atoms only — not comparable to full-atom values): 27358 Å² total; per-residue (Å²): 132,58,77,60,55,59,48,58,64,42,42,60,55,46,52,47,48,51,44,64,56,44,44,40,57,52,51,34,45,55,53,42,38,47,56,94,88,34,80,45,62,57,59,57,53,52,44,74,69,31,66,69,52,46,50,22,49,49,45,28,49,48,39,14,51,52,25,29,52,50,22,50,66,55,17,48,61,49,15,54,54,44,39,72,45,57,70,71,60,28,50,52,54,49,49,57,49,42,46,55,70,72,41,27,54,59,44,55,32,50,21,44,49,55,35,39,27,62,84,10,61,55,26,47,50,36,39,72,71,61,75,36,92,62,64,57,84,42,54,42,24,66,64,33,24,27,52,48,47,28,60,63,36,26,36,51,24,22,52,36,28,25,68,41,46,53,68,53,58,65,62,56,52,49,51,37,41,72,72,66,39,50,71,68,53,34,38,60,69,46,50,46,63,66,30,43,66,21,48,45,54,18,40,52,52,32,25,53,49,46,53,33,44,38,60,41,40,56,67,26,6,56,86,50,50,32,56,39,46,48,29,47,40,27,44,74,72,65,60,36,54,62,61,20,27,36,48,39,41,49,51,50,52,51,44,53,51,51,52,49,51,53,52,54,53,41,45,69,76,44,62,87,110,132,60,76,61,56,60,49,57,64,43,42,59,56,47,53,47,47,50,45,65,57,43,45,39,57,51,51,34,45,54,53,44,38,46,55,96,89,33,81,45,63,57,61,58,53,52,46,75,69,33,67,69,52,47,50,22,48,48,46,28,51,50,40,13,53,51,26,27,52,52,23,48,66,54,15,48,62,49,16,55,55,43,38,71,44,56,72,69,61,29,50,52,54,48,50,57,50,42,47,55,70,71,40,28,54,59,44,54,33,51,21,44,48,54,34,39,28,63,85,10,61,56,27,48,49,36,40,71,72,60,76,35,91,61,62,58,86,42,55,41,23,66,64,33,25,26,53,46,46,28,59,62,35,25,37,51,26,21,52,35,28,24,67,40,46,53,68,53,57,65,62,56,52,50,51,36,41,73,72,66,39,50,69,68,53,35,37,60,68,47,49,47,65,65,31,42,66,20,48,47,55,17,40,50,53,34,26,53,50,47,53,34,44,38,60,40,39,56,66,26,5,55,86,50,50,31,56,38,44,48,29,47,41,27,45,72,72,67,60,34,55,63,61,22,28,37,48,38,40,50,52,50,52,50,46,54,51,52,52,50,51,54,53,54,53,43,45,68,74,46,65,86,108

Sequence (546 aa):
MKKSVIYWLLLPGFVFLAAFMIIPIVLTIGSTFFQENSFTFEGYMHFFRDPYFLKILLTTLQVSVVTTLVCVVLGFPTAYYISQKAPRRKGILLALAIFPLLTSPVVRSFSWMIILGRKGLINNALVGLGIVDKPLDILYTPAAMMIGLTHLFLPLMIISLVGVLENIDNDLLKAAQSLGASRITAFRRVVFPLAVPGLVIGAVLVFVGSLTAYTTPALLGGKQRVIATFLYQNAMTLNDWYLASVVAAIMIVITFVVVGVMNKMAKTLNPKGMKKSVIYWLLLPGFVFLAAFMIIPIVLTIGSTFFQENSFTFEGYMHFFRDPYFLKILLTTLQVSVVTTLVCVVLGFPTAYYISQKAPRRKGILLALAIFPLLTSPVVRSFSWMIILGRKGLINNALVGLGIVDKPLDILYTPAAMMIGLTHLFLPLMIISLVGVLENIDNDLLKAAQSLGASRITAFRRVVFPLAVPGLVIGAVLVFVGSLTAYTTPALLGGKQRVIATFLYQNAMTLNDWYLASVVAAIMIVITFVVVGVMNKMAKTLNPKG

Foldseek 3Di:
DDPVVVVVVCVVVVVVVVCVVPVVLVVLLVLLQDDPRDGDPVLVVVQVPDPVNVQQAVLLQVLLVVLLVVLLVVQQVLLLVLLPDDPVSSVVSLCVLCVVVVDDLLVLLVVLCQQQDQPHPVQCVCCVVVVDVGGDPQFQASNSLSVSLSSNQSSLLSVLQNVQQNPQDVVQLVVCVVVPDDNVRSCVPPRVLSRLLSSLVSSLVSSLCSSQDDNNCVRRNHPSHHLNVVLVCCVPVVVVSNSSSSSSNVSVVVSVVVSVVSVVVSCVSVVPD/DDPVVVCVVCVVVVVVVVCVVPVVLVVLLVLLQDDPRDGDPVLVVVQVPDPVNVQQAVLLQVLLVVLLVVLLVVQQVLLLVLLPDDPVSSVVSLCVLCVVVVDDLLVLLVVLCQQQDQPHPVQCVCCVVPVDVGGDDQFQASNSLSVSLSSNQSSLLSVLQNVQQNPQDVVQLVVCVVVPDDNVRSCVPRVVLSRLLSSLRSSLVSSLCSSQDDNNCVGRNHPSHHLNVVLVCCVPVVVPSNSSSVSSNVSVVVSVVVSVVSVVVSCVSVVPD

Secondary structure (DSSP, 8-state):
--HHHHHHHHHHHHHHHHHHHHHHHHHHHHHTTEETTEE--HHHHHHHH-HHHHHHHHHHHHHHHHHHHHHHHHHHHHHHHHHTS-HHHHHHHHHHHHGGGGS-HHHHHHHHHHHHSTTSHHHHHHHHTTS-SS----TTSHHHHHHHHHHHHHHHHHHHHHHHHTTS-HHHHHHHHHTT--HHHHIIIIIHHHHHHHHHHHHHHHHHHHHH--HHHHHHSTTS--HHHHHHIIIIIS--HHHHHHHHHHHHHHHHHHHHHHHHHHHHH-TT-/--HHHHHHHHHHHHHHHHHHHHHHHHHHHHHTTEETTEE--HHHHHHHH-HHHHHHHHHHHHHHHHHHHHHHHHHHHHHHHHHTS-HHHHHHHHHHHHGGGGS-HHHHHHHHHHHHSTTSHHHHHHHHTTS-SS----TTSHHHHHHHHHHHHHHHHHHHHHHHHTTS-HHHHHHHHHTT--HHHHIIIIIHHHHHHHHHHHHHHHHHHHHH--HHHHHHSTTS--HHHHHHIIIIIS--HHHHHHHHHHHHHHHHHHHHHHHHHHHHH-TT-